Protein AF-R8BRF7-F1 (afdb_monomer_lite)

Structure (mmCIF, N/CA/C/O backbone):
data_AF-R8BRF7-F1
#
_entry.id   AF-R8BRF7-F1
#
loop_
_atom_site.group_PDB
_atom_site.id
_atom_site.type_symbol
_atom_site.label_atom_id
_atom_site.label_alt_id
_atom_site.label_comp_id
_atom_site.label_asym_id
_atom_site.label_entity_id
_atom_site.label_seq_id
_atom_site.pdbx_PDB_ins_code
_atom_site.Cartn_x
_atom_site.Cartn_y
_atom_site.Cartn_z
_atom_site.occupancy
_atom_site.B_iso_or_equiv
_atom_site.auth_seq_id
_atom_site.auth_comp_id
_atom_site.auth_asym_id
_atom_site.auth_atom_id
_atom_site.pdbx_PDB_model_num
ATOM 1 N N . MET A 1 1 ? -14.468 5.067 -1.864 1.00 87.38 1 MET A N 1
ATOM 2 C CA . MET A 1 1 ? -13.405 6.100 -1.894 1.00 87.38 1 MET A CA 1
ATOM 3 C C . MET A 1 1 ? -13.208 6.626 -0.488 1.00 87.38 1 MET A C 1
ATOM 5 O O . MET A 1 1 ? -14.211 6.897 0.155 1.00 87.38 1 MET A O 1
ATOM 9 N N . ASP A 1 2 ? -11.978 6.767 -0.007 1.00 92.00 2 ASP A N 1
ATOM 10 C CA . ASP A 1 2 ? -11.721 7.300 1.336 1.00 92.00 2 ASP A CA 1
ATOM 11 C C . ASP A 1 2 ? -11.740 8.835 1.354 1.00 92.00 2 ASP A C 1
ATOM 13 O O . ASP A 1 2 ? -11.226 9.485 0.445 1.00 92.00 2 ASP A O 1
ATOM 17 N N . VAL A 1 3 ? -12.350 9.410 2.392 1.00 94.88 3 VAL A N 1
ATOM 18 C CA . VAL A 1 3 ? -12.504 10.854 2.598 1.00 94.88 3 VAL A CA 1
ATOM 19 C C . VAL A 1 3 ? -12.164 11.193 4.045 1.00 94.88 3 VAL A C 1
ATOM 21 O O . VAL A 1 3 ? -12.683 10.585 4.982 1.00 94.88 3 VAL A O 1
ATOM 24 N N . VAL A 1 4 ? -11.315 12.200 4.229 1.00 95.25 4 VAL A N 1
ATOM 25 C CA . VAL A 1 4 ? -10.984 12.751 5.545 1.00 95.25 4 VAL A CA 1
ATOM 26 C C . VAL A 1 4 ? -11.787 14.026 5.784 1.00 95.25 4 VAL A C 1
ATOM 28 O O . VAL A 1 4 ? -11.848 14.900 4.921 1.00 95.25 4 VAL A O 1
ATOM 31 N N . ILE A 1 5 ? -12.374 14.137 6.973 1.00 95.56 5 ILE A N 1
ATOM 32 C CA . ILE A 1 5 ? -13.124 15.300 7.443 1.00 95.56 5 ILE A CA 1
ATOM 33 C C . ILE A 1 5 ? -12.311 16.023 8.511 1.00 95.56 5 ILE A C 1
ATOM 35 O O . ILE A 1 5 ? -11.876 15.416 9.492 1.00 95.56 5 ILE A O 1
ATOM 39 N N . PHE A 1 6 ? -12.178 17.335 8.333 1.00 94.12 6 PHE A N 1
ATOM 40 C CA . PHE A 1 6 ? -11.592 18.256 9.297 1.00 94.12 6 PHE A CA 1
ATOM 41 C C . PHE A 1 6 ? -12.693 19.155 9.856 1.00 94.12 6 PHE A C 1
ATOM 43 O O . PHE A 1 6 ? -13.519 19.671 9.102 1.00 94.12 6 PHE A O 1
ATOM 50 N N . PHE A 1 7 ? -12.701 19.334 11.173 1.00 93.31 7 PHE A N 1
ATOM 51 C CA . PHE A 1 7 ? -13.571 20.294 11.848 1.00 93.31 7 PHE A CA 1
ATOM 52 C C . PHE A 1 7 ? -12.807 21.579 12.155 1.00 93.31 7 PHE A C 1
ATOM 54 O O . PHE A 1 7 ? -11.578 21.607 12.133 1.00 93.31 7 PHE A O 1
ATOM 61 N N . GLU A 1 8 ? -13.545 22.640 12.473 1.00 92.94 8 GLU A N 1
ATOM 62 C CA . GLU A 1 8 ? -12.957 23.836 13.070 1.00 92.94 8 GLU A CA 1
ATOM 63 C C . GLU A 1 8 ? -12.277 23.521 14.411 1.00 92.94 8 GLU A C 1
ATOM 65 O O . GLU A 1 8 ? -12.626 22.563 15.113 1.00 92.94 8 GLU A O 1
ATOM 70 N N . ALA A 1 9 ? -11.308 24.358 14.782 1.00 88.88 9 ALA A N 1
ATOM 71 C CA . ALA A 1 9 ? -10.615 24.223 16.052 1.00 88.88 9 ALA A CA 1
ATOM 72 C C . ALA A 1 9 ? -11.608 24.349 17.219 1.00 88.88 9 ALA A C 1
ATOM 74 O O . ALA A 1 9 ? -12.349 25.325 17.330 1.00 88.88 9 ALA A O 1
ATOM 75 N N . SER A 1 10 ? -11.600 23.365 18.118 1.00 89.25 10 SER A N 1
ATOM 76 C CA . SER A 1 10 ? -12.498 23.323 19.272 1.00 89.25 10 SER A CA 1
ATOM 77 C C . SER A 1 10 ? -11.766 22.840 20.516 1.00 89.25 10 SER A C 1
ATOM 79 O O . SER A 1 10 ? -11.120 21.799 20.503 1.00 89.25 10 SER A O 1
ATOM 81 N N . GLY A 1 11 ? -11.917 23.562 21.627 1.00 87.94 11 GLY A N 1
ATOM 82 C CA . GLY A 1 11 ? -11.380 23.151 22.930 1.00 87.94 11 GLY A CA 1
ATOM 83 C C . GLY A 1 11 ? -12.212 22.079 23.644 1.00 87.94 11 GLY A C 1
ATOM 84 O O . GLY A 1 11 ? -11.902 21.728 24.775 1.00 87.94 11 GLY A O 1
ATOM 85 N N . LYS A 1 12 ? -13.298 21.591 23.026 1.00 91.25 12 LYS A N 1
ATOM 86 C CA . LYS A 1 12 ? -14.210 20.602 23.631 1.00 91.25 12 LYS A CA 1
ATOM 87 C C . LYS A 1 12 ? -13.818 19.148 23.355 1.00 91.25 12 LYS A C 1
ATOM 89 O O . LYS A 1 12 ? -14.511 18.245 23.820 1.00 91.25 12 LYS A O 1
ATOM 94 N N . TRP A 1 13 ? -12.751 18.909 22.591 1.00 92.44 13 TRP A N 1
ATOM 95 C CA . TRP A 1 13 ? -12.228 17.559 22.406 1.00 92.44 13 TRP A CA 1
ATOM 96 C C . TRP A 1 13 ? -11.737 16.990 23.748 1.00 92.44 13 TRP A C 1
ATOM 98 O O . TRP A 1 13 ? -11.082 17.708 24.504 1.00 92.44 13 TRP A O 1
ATOM 108 N N . PRO A 1 14 ? -12.043 15.721 24.075 1.00 94.25 14 PRO A N 1
ATOM 109 C CA . PRO A 1 14 ? -11.546 15.101 25.299 1.00 94.25 14 PRO A CA 1
ATOM 110 C C . PRO A 1 14 ? -10.013 15.009 25.324 1.00 94.25 14 PRO A C 1
ATOM 112 O O . PRO A 1 14 ? -9.410 14.649 24.321 1.00 94.25 14 PRO A O 1
ATOM 115 N N . ASP A 1 15 ? -9.380 15.196 26.486 1.00 91.94 15 ASP A N 1
ATOM 116 C CA . ASP A 1 15 ? -7.916 15.060 26.661 1.00 91.94 15 ASP A CA 1
ATOM 117 C C . ASP A 1 15 ? -7.450 13.590 26.824 1.00 91.94 15 ASP A C 1
ATOM 119 O O . ASP A 1 15 ? -6.485 13.269 27.517 1.00 91.94 15 ASP A O 1
ATOM 123 N N . ASN A 1 16 ? -8.179 12.647 26.221 1.00 94.25 16 ASN A N 1
ATOM 124 C CA . ASN A 1 16 ? -7.882 11.216 26.259 1.00 94.25 16 ASN A CA 1
ATOM 125 C C . ASN A 1 16 ? -8.141 10.607 24.879 1.00 94.25 16 ASN A C 1
ATOM 127 O O . ASN A 1 16 ? -9.257 10.694 24.370 1.00 94.25 16 ASN A O 1
ATOM 131 N N . LEU A 1 17 ? -7.132 9.933 24.315 1.00 94.31 17 LEU A N 1
ATOM 132 C CA . LEU A 1 17 ? -7.197 9.290 22.998 1.00 94.31 17 LEU A CA 1
ATOM 133 C C . LEU A 1 17 ? -8.431 8.394 22.840 1.00 94.31 17 LEU A C 1
ATOM 135 O O . LEU A 1 17 ? -9.179 8.543 21.881 1.00 94.31 17 LEU A O 1
ATOM 139 N N . ALA A 1 18 ? -8.709 7.525 23.808 1.00 95.25 18 ALA A N 1
ATOM 140 C CA . ALA A 1 18 ? -9.829 6.596 23.728 1.00 95.25 18 ALA A CA 1
ATOM 141 C C . ALA A 1 18 ? -11.196 7.306 23.796 1.00 95.25 18 ALA A C 1
ATOM 143 O O . ALA A 1 18 ? -12.189 6.835 23.232 1.00 95.25 18 ALA A O 1
ATOM 144 N N . ALA A 1 19 ? -11.264 8.449 24.484 1.00 95.94 19 ALA A N 1
ATOM 145 C CA . ALA A 1 19 ? -12.455 9.291 24.503 1.00 95.94 19 ALA A CA 1
ATOM 146 C C . ALA A 1 19 ? -12.614 10.056 23.181 1.00 95.94 19 ALA A C 1
ATOM 148 O O . ALA A 1 19 ? -13.725 10.104 22.660 1.00 95.94 19 ALA A O 1
ATOM 149 N N . ILE A 1 20 ? -11.519 10.558 22.592 1.00 95.50 20 ILE A N 1
ATOM 150 C CA . ILE A 1 20 ? -11.521 11.185 21.261 1.00 95.50 20 ILE A CA 1
ATOM 151 C C . ILE A 1 20 ? -12.112 10.225 20.224 1.00 95.50 20 ILE A C 1
ATOM 153 O O . ILE A 1 20 ? -13.014 10.626 19.490 1.00 95.50 20 ILE A O 1
ATOM 157 N N . GLN A 1 21 ? -11.685 8.957 20.192 1.00 95.56 21 GLN A N 1
ATOM 158 C CA . GLN A 1 21 ? -12.225 7.993 19.223 1.00 95.56 21 GLN A CA 1
ATOM 159 C C . GLN A 1 21 ? -13.731 7.776 19.395 1.00 95.56 21 GLN A C 1
ATOM 161 O O . GLN A 1 21 ? -14.478 7.780 18.419 1.00 95.56 21 GLN A O 1
ATOM 166 N N . ARG A 1 22 ? -14.218 7.661 20.636 1.00 95.75 22 ARG A N 1
ATOM 167 C CA . ARG A 1 22 ? -15.660 7.538 20.914 1.00 95.75 22 ARG A CA 1
ATOM 168 C C . ARG A 1 22 ? -16.430 8.804 20.531 1.00 95.75 22 ARG A C 1
ATOM 170 O O . ARG A 1 22 ? -17.538 8.705 20.006 1.00 95.75 22 ARG A O 1
ATOM 177 N N . THR A 1 23 ? -15.844 9.987 20.723 1.00 96.31 23 THR A N 1
ATOM 178 C CA . THR A 1 23 ? -16.415 11.251 20.238 1.00 96.31 23 THR A CA 1
ATOM 179 C C . THR A 1 23 ? -16.495 11.273 18.712 1.00 96.31 23 THR A C 1
ATOM 181 O O . THR A 1 23 ? -17.538 11.648 18.181 1.00 96.31 23 THR A O 1
ATOM 184 N N . LYS A 1 24 ? -15.463 10.808 17.993 1.00 95.94 24 LYS A N 1
ATOM 185 C CA . LYS A 1 24 ? -15.517 10.668 16.527 1.00 95.94 24 LYS A CA 1
ATOM 186 C C . LYS A 1 24 ? -16.656 9.746 16.093 1.00 95.94 24 LYS A C 1
ATOM 188 O O . LYS A 1 24 ? -17.426 10.128 15.220 1.00 95.94 24 LYS A O 1
ATOM 193 N N . VAL A 1 25 ? -16.820 8.588 16.738 1.00 96.50 25 VAL A N 1
ATOM 194 C CA . VAL A 1 25 ? -17.938 7.661 16.467 1.00 96.50 25 VAL A CA 1
ATOM 195 C C . VAL A 1 25 ? -19.291 8.353 16.667 1.00 96.50 25 VAL A C 1
ATOM 197 O O . VAL A 1 25 ? -20.160 8.259 15.804 1.00 96.50 25 VAL A O 1
ATOM 200 N N . ALA A 1 26 ? -19.468 9.092 17.766 1.00 96.75 26 ALA A N 1
ATOM 201 C CA . ALA A 1 26 ? -20.705 9.826 18.040 1.00 96.75 26 ALA A CA 1
ATOM 202 C C . ALA A 1 26 ? -20.998 10.911 16.986 1.00 96.75 26 ALA A C 1
ATOM 204 O O . ALA A 1 26 ? -22.148 11.090 16.580 1.00 96.75 26 ALA A O 1
ATOM 205 N N . ILE A 1 27 ? -19.964 11.607 16.506 1.00 96.81 27 ILE A N 1
ATOM 206 C CA . ILE A 1 27 ? -20.100 12.592 15.427 1.00 96.81 27 ILE A CA 1
ATOM 207 C C . ILE A 1 27 ? -20.474 11.897 14.112 1.00 96.81 27 ILE A C 1
ATOM 209 O O . ILE A 1 27 ? -21.404 12.343 13.445 1.00 96.81 27 ILE A O 1
ATOM 213 N N . LEU A 1 28 ? -19.819 10.785 13.761 1.00 97.62 28 LEU A N 1
ATOM 214 C CA . LEU A 1 28 ? -20.146 9.996 12.567 1.00 97.62 28 LEU A CA 1
ATOM 215 C C . LEU A 1 28 ? -21.593 9.473 12.599 1.00 97.62 28 LEU A C 1
ATOM 217 O O . LEU A 1 28 ? -22.293 9.593 11.598 1.00 97.62 28 LEU A O 1
ATOM 221 N N . LEU A 1 29 ? -22.077 8.987 13.751 1.00 96.88 29 LEU A N 1
ATOM 222 C CA . LEU A 1 29 ? -23.485 8.612 13.973 1.00 96.88 29 LEU A CA 1
ATOM 223 C C . LEU A 1 29 ? -24.447 9.769 13.688 1.00 96.88 29 LEU A C 1
ATOM 225 O O . LEU A 1 29 ? -25.495 9.591 13.057 1.00 96.88 29 LEU A O 1
ATOM 229 N N . LYS A 1 30 ? -24.098 10.974 14.147 1.00 97.69 30 LYS A N 1
ATOM 230 C CA . LYS A 1 30 ? -24.950 12.142 13.931 1.00 97.69 30 LYS A CA 1
ATOM 231 C C . LYS A 1 30 ? -24.914 12.619 12.479 1.00 97.69 30 LYS A C 1
ATOM 233 O O . LYS A 1 30 ? -25.957 13.000 11.960 1.00 97.69 30 LYS A O 1
ATOM 238 N N . ILE A 1 31 ? -23.756 12.560 11.819 1.00 97.06 31 ILE A N 1
ATOM 239 C CA . ILE A 1 31 ? -23.632 12.852 10.384 1.00 97.06 31 ILE A CA 1
ATOM 240 C C . ILE A 1 31 ? -24.473 11.866 9.574 1.00 97.06 31 ILE A C 1
ATOM 242 O O . ILE A 1 31 ? -25.244 12.307 8.729 1.00 97.06 31 ILE A O 1
ATOM 246 N N . GLY A 1 32 ? -24.365 10.564 9.859 1.00 95.88 32 GLY A N 1
ATOM 247 C CA . GLY A 1 32 ? -25.134 9.523 9.176 1.00 95.88 32 GLY A CA 1
ATOM 248 C C . GLY A 1 32 ? -26.641 9.757 9.271 1.00 95.88 32 GLY A C 1
ATOM 249 O O . GLY A 1 32 ? -27.301 9.905 8.247 1.00 95.88 32 GLY A O 1
ATOM 250 N N . SER A 1 33 ? -27.162 9.926 10.494 1.00 96.12 33 SER A N 1
ATOM 251 C CA . SER A 1 33 ? -28.604 10.160 10.700 1.00 96.12 33 SER A CA 1
ATOM 252 C C . SER A 1 33 ? -29.111 11.430 10.008 1.00 96.12 33 SER A C 1
ATOM 254 O O . SER A 1 33 ? -30.126 11.391 9.322 1.00 96.12 33 SER A O 1
ATOM 256 N N . LEU A 1 34 ? -28.382 12.548 10.105 1.00 97.12 34 LEU A N 1
ATOM 257 C CA . LEU A 1 34 ? -28.772 13.790 9.424 1.00 97.12 34 LEU A CA 1
ATOM 258 C C . LEU A 1 34 ? -28.698 13.682 7.892 1.00 97.12 34 LEU A C 1
ATOM 260 O O . LEU A 1 34 ? -29.467 14.339 7.188 1.00 97.12 34 LEU A O 1
ATOM 264 N N . LEU A 1 35 ? -27.768 12.893 7.354 1.00 95.00 35 LEU A N 1
ATOM 265 C CA . LEU A 1 35 ? -27.627 12.720 5.911 1.00 95.00 35 LEU A CA 1
ATOM 266 C C . LEU A 1 35 ? -28.790 11.904 5.332 1.00 95.00 35 LEU A C 1
ATOM 268 O O . LEU A 1 35 ? -29.342 12.293 4.304 1.00 95.00 35 LEU A O 1
ATOM 272 N N . GLU A 1 36 ? -29.197 10.841 6.026 1.00 93.62 36 GLU A N 1
ATOM 273 C CA . GLU A 1 36 ? -30.368 10.031 5.664 1.0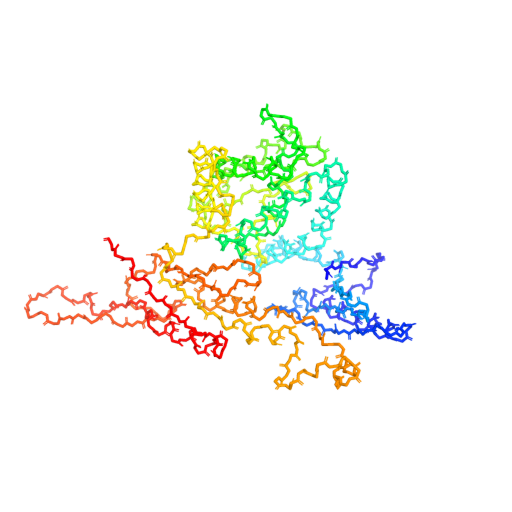0 93.62 36 GLU A CA 1
ATOM 274 C C . GLU A 1 36 ? -31.676 10.824 5.790 1.00 93.62 36 GLU A C 1
ATOM 276 O O . GLU A 1 36 ? -32.536 10.741 4.914 1.00 93.62 36 GLU A O 1
ATOM 281 N N . GLU A 1 37 ? -31.814 11.647 6.838 1.00 95.62 37 GLU A N 1
ATOM 282 C CA . GLU A 1 37 ? -32.977 12.528 7.025 1.00 95.62 37 GLU A CA 1
ATOM 283 C C . GLU A 1 37 ? -33.079 13.606 5.934 1.00 95.62 37 GLU A C 1
ATOM 285 O O . GLU A 1 37 ? -34.174 13.950 5.488 1.00 95.62 37 GLU A O 1
ATOM 290 N N . SER A 1 38 ? -31.944 14.170 5.513 1.00 95.00 38 SER A N 1
ATOM 291 C CA . SER A 1 38 ? -31.922 15.316 4.594 1.00 95.00 38 SER A CA 1
ATOM 292 C C . SER A 1 38 ? -31.990 14.935 3.119 1.00 95.00 38 SER A C 1
ATOM 294 O O . SER A 1 38 ? -32.506 15.722 2.317 1.00 95.00 38 SER A O 1
ATOM 296 N N . LYS A 1 39 ? -31.467 13.765 2.733 1.00 89.75 39 LYS A N 1
ATOM 297 C CA . LYS A 1 39 ? -31.367 13.363 1.329 1.00 89.75 39 LYS A CA 1
ATOM 298 C C . LYS A 1 39 ? -31.924 11.955 1.097 1.00 89.75 39 LYS A C 1
ATOM 300 O O . LYS A 1 39 ? -31.260 10.977 1.436 1.00 89.75 39 LYS A O 1
ATOM 305 N N . PRO A 1 40 ? -33.082 11.826 0.420 1.00 87.69 40 PRO A N 1
ATOM 306 C CA . PRO A 1 40 ? -33.569 10.519 -0.001 1.00 87.69 40 PRO A CA 1
ATOM 307 C C . PRO A 1 40 ? -32.611 9.899 -1.032 1.00 87.69 40 PRO A C 1
ATOM 309 O O . PRO A 1 40 ? -32.052 10.608 -1.874 1.00 87.69 40 PRO A O 1
ATOM 312 N N . GLY A 1 41 ? -32.431 8.577 -0.969 1.00 85.56 41 GLY A N 1
ATOM 313 C CA . GLY A 1 41 ? -31.518 7.834 -1.853 1.00 85.56 41 GLY A CA 1
ATOM 314 C C . GLY A 1 41 ? -30.044 7.858 -1.428 1.00 85.56 41 GLY A C 1
ATOM 315 O O . GLY A 1 41 ? -29.144 7.615 -2.238 1.00 85.56 41 GLY A O 1
ATOM 316 N N . VAL A 1 42 ? -29.786 8.211 -0.166 1.00 89.81 42 VAL A N 1
ATOM 317 C CA . VAL A 1 42 ? -28.498 8.006 0.498 1.00 89.81 42 VAL A CA 1
ATOM 318 C C . VAL A 1 42 ? -28.716 7.072 1.674 1.00 89.81 42 VAL A C 1
ATOM 320 O O . VAL A 1 42 ? -29.597 7.309 2.496 1.00 89.81 42 VAL A O 1
ATOM 323 N N . THR A 1 43 ? -27.895 6.034 1.761 1.00 90.38 43 THR A N 1
ATOM 324 C CA . THR A 1 43 ? -27.835 5.159 2.929 1.00 90.38 43 THR A CA 1
ATOM 325 C C . THR A 1 43 ? -26.477 5.282 3.589 1.00 90.38 43 THR A C 1
ATOM 327 O O . THR A 1 43 ? -25.453 5.495 2.926 1.00 90.38 43 THR A O 1
ATOM 330 N N . THR A 1 44 ? -26.457 5.172 4.911 1.00 92.44 44 THR A N 1
ATOM 331 C CA . THR A 1 44 ? -25.227 5.261 5.681 1.00 92.44 44 THR A CA 1
ATOM 332 C C . THR A 1 44 ? -25.055 4.057 6.590 1.00 92.44 44 THR A C 1
ATOM 334 O O . THR A 1 44 ? -26.000 3.525 7.168 1.00 92.44 44 THR A O 1
ATOM 337 N N . HIS A 1 45 ? -23.814 3.601 6.714 1.00 90.75 45 HIS A N 1
ATOM 338 C CA . HIS A 1 45 ? -23.459 2.485 7.576 1.00 90.75 45 HIS A CA 1
ATOM 339 C C . HIS A 1 45 ? -22.200 2.826 8.352 1.00 90.75 45 HIS A C 1
ATOM 341 O O . HIS A 1 45 ? -21.213 3.297 7.790 1.00 90.75 45 HIS A O 1
ATOM 347 N N . ILE A 1 46 ? -22.215 2.560 9.653 1.00 92.38 46 ILE A N 1
ATOM 348 C CA . ILE A 1 46 ? -21.002 2.648 10.457 1.00 92.38 46 ILE A CA 1
ATOM 349 C C . ILE A 1 46 ? -20.293 1.312 10.391 1.00 92.38 46 ILE A C 1
ATOM 351 O O . ILE A 1 46 ? -20.832 0.293 10.824 1.00 92.38 46 ILE A O 1
ATOM 355 N N . GLY A 1 47 ? -19.082 1.337 9.849 1.00 89.31 47 GLY A N 1
ATOM 356 C CA . GLY A 1 47 ? -18.180 0.200 9.877 1.00 89.31 47 GLY A CA 1
ATOM 357 C C . GLY A 1 47 ? -17.177 0.335 11.013 1.00 89.31 47 GLY A C 1
ATOM 358 O O . GLY A 1 47 ? -16.763 1.440 11.373 1.00 89.31 47 GLY A O 1
ATOM 359 N N . LEU A 1 48 ? -16.798 -0.805 11.580 1.00 90.56 48 LEU A N 1
ATOM 360 C CA . LEU A 1 48 ? -15.720 -0.896 12.555 1.00 90.56 48 LEU A CA 1
ATOM 361 C C . LEU A 1 48 ? -14.394 -1.073 11.818 1.00 90.56 48 LEU A C 1
ATOM 363 O O . LEU A 1 48 ? -14.309 -1.818 10.840 1.00 90.56 48 LEU A O 1
ATOM 367 N N . GLU A 1 49 ? -13.366 -0.381 12.290 1.00 89.12 49 GLU A N 1
ATOM 368 C CA . GLU A 1 49 ? -11.992 -0.653 11.878 1.00 89.12 49 GLU A CA 1
ATOM 369 C C . GLU A 1 49 ? -11.465 -1.892 12.614 1.00 89.12 49 GLU A C 1
ATOM 371 O O . GLU A 1 49 ? -11.932 -2.224 13.706 1.00 89.12 49 GLU A O 1
ATOM 376 N N . ASP A 1 50 ? -10.429 -2.533 12.069 1.00 82.88 50 ASP A N 1
ATOM 377 C CA . ASP A 1 50 ? -9.705 -3.624 12.743 1.00 82.88 50 ASP A CA 1
ATOM 378 C C . ASP A 1 50 ? -8.755 -3.088 13.830 1.00 82.88 50 ASP A C 1
ATOM 380 O O . ASP A 1 50 ? -7.554 -3.379 13.851 1.00 82.88 50 ASP A O 1
ATOM 384 N N . ALA A 1 51 ? -9.303 -2.254 14.713 1.00 85.81 51 ALA A N 1
ATOM 385 C CA . ALA A 1 51 ? -8.593 -1.624 15.808 1.00 85.81 51 ALA A CA 1
ATOM 386 C C . ALA A 1 51 ? -8.216 -2.668 16.863 1.00 85.81 51 ALA A C 1
ATOM 388 O O . ALA A 1 51 ? -9.070 -3.358 17.424 1.00 85.81 51 ALA A O 1
ATOM 389 N N . LYS A 1 52 ? -6.922 -2.762 17.179 1.00 85.56 52 LYS A N 1
ATOM 390 C CA . LYS A 1 52 ? -6.430 -3.661 18.239 1.00 85.56 52 LYS A CA 1
ATOM 391 C C . LYS A 1 52 ? -6.550 -3.034 19.625 1.00 85.56 52 LYS A C 1
ATOM 393 O O . LYS A 1 52 ? -6.530 -3.745 20.628 1.00 85.56 52 LYS A O 1
ATOM 398 N N . ARG A 1 53 ? -6.627 -1.702 19.685 1.00 87.44 53 ARG A N 1
ATOM 399 C CA . ARG A 1 53 ? -6.697 -0.914 20.921 1.00 87.44 53 ARG A CA 1
ATOM 400 C C . ARG A 1 53 ? -7.746 0.179 20.798 1.00 87.44 53 ARG A C 1
ATOM 402 O O . ARG A 1 53 ? -8.069 0.631 19.707 1.00 87.44 53 ARG A O 1
ATOM 409 N N . ASP A 1 54 ? -8.210 0.665 21.940 1.00 90.25 54 ASP A N 1
ATOM 410 C CA . ASP A 1 54 ? -9.231 1.711 22.026 1.00 90.25 54 ASP A CA 1
ATOM 411 C C . ASP A 1 54 ? -8.730 3.125 21.679 1.00 90.25 54 ASP A C 1
ATOM 413 O O . ASP A 1 54 ? -9.532 4.043 21.518 1.00 90.25 54 ASP A O 1
ATOM 417 N N . ILE A 1 55 ? -7.412 3.295 21.560 1.00 89.94 55 ILE A N 1
ATOM 418 C CA . ILE A 1 55 ? -6.739 4.533 21.143 1.00 89.94 55 ILE A CA 1
ATOM 419 C C . ILE A 1 55 ? -6.568 4.653 19.621 1.00 89.94 55 ILE A C 1
ATOM 421 O O . ILE A 1 55 ? -6.221 5.732 19.144 1.00 89.94 55 ILE A O 1
ATOM 425 N N . GLU A 1 56 ? -6.779 3.562 18.877 1.00 90.19 56 GLU A N 1
ATOM 426 C CA . GLU A 1 56 ? -6.747 3.526 17.409 1.00 90.19 56 GLU A CA 1
ATOM 427 C C . GLU A 1 56 ? -8.069 4.041 16.826 1.00 90.19 56 GLU A C 1
ATOM 429 O O . GLU A 1 56 ? -9.086 4.070 17.516 1.00 90.19 56 GLU A O 1
ATOM 434 N N . ASN A 1 57 ? -8.085 4.430 15.546 1.00 90.19 57 ASN A N 1
ATOM 435 C CA . ASN A 1 57 ? -9.338 4.798 14.886 1.00 90.19 57 ASN A CA 1
ATOM 436 C C . ASN A 1 57 ? -10.323 3.622 14.954 1.00 90.19 57 ASN A C 1
ATOM 438 O O . ASN A 1 57 ? -10.020 2.553 14.440 1.00 90.19 57 ASN A O 1
ATOM 442 N N . LEU A 1 58 ? -11.480 3.819 15.592 1.00 92.88 58 LEU A N 1
ATOM 443 C CA . LEU A 1 58 ? -12.412 2.724 15.895 1.00 92.88 58 LEU A CA 1
ATOM 444 C C . LEU A 1 58 ? -13.425 2.453 14.788 1.00 92.88 58 LEU A C 1
ATOM 446 O O . LEU A 1 58 ? -13.909 1.332 14.654 1.00 92.88 58 LEU A O 1
ATOM 450 N N . ALA A 1 59 ? -13.796 3.487 14.038 1.00 94.12 59 ALA A N 1
ATOM 451 C CA . ALA A 1 59 ? -14.877 3.393 13.076 1.00 94.12 59 ALA A CA 1
ATOM 452 C C . ALA A 1 59 ? -14.699 4.360 11.909 1.00 94.12 59 ALA A C 1
ATOM 454 O O . ALA A 1 59 ? -13.931 5.327 11.961 1.00 94.12 59 ALA A O 1
ATOM 455 N N . PHE A 1 60 ? -15.488 4.106 10.878 1.00 94.75 60 PHE A N 1
ATOM 456 C CA . PHE A 1 60 ? -15.700 4.978 9.735 1.00 94.75 60 PHE A CA 1
ATOM 457 C C . PHE A 1 60 ? -17.191 5.004 9.386 1.00 94.75 60 PHE A C 1
ATOM 459 O O . PHE A 1 60 ? -17.961 4.141 9.814 1.00 94.75 60 PHE A O 1
ATOM 466 N N . LEU A 1 61 ? -17.597 5.995 8.596 1.00 95.50 61 LEU A N 1
ATOM 467 C CA . LEU A 1 61 ? -18.950 6.082 8.049 1.00 95.50 61 LEU A CA 1
ATOM 468 C C . LEU A 1 61 ? -18.900 5.826 6.546 1.00 95.50 61 LEU A C 1
ATOM 470 O O . LEU A 1 61 ? -18.340 6.631 5.805 1.00 95.50 61 LEU A O 1
ATOM 474 N N . ASP A 1 62 ? -19.495 4.728 6.100 1.00 93.56 62 ASP A N 1
ATOM 475 C CA . ASP A 1 62 ? -19.739 4.483 4.685 1.00 93.56 62 ASP A CA 1
ATOM 476 C C . ASP A 1 62 ? -21.035 5.190 4.275 1.00 93.56 62 ASP A C 1
ATOM 478 O O . ASP A 1 62 ? -22.086 4.994 4.880 1.00 93.56 62 ASP A O 1
ATOM 482 N N . VAL A 1 63 ? -20.946 6.027 3.247 1.00 92.00 63 VAL A N 1
ATOM 483 C CA . VAL A 1 63 ? -22.054 6.756 2.628 1.00 92.00 63 VAL A CA 1
ATOM 484 C C . VAL A 1 63 ? -22.230 6.213 1.221 1.00 92.00 63 VAL A C 1
ATOM 486 O O . VAL A 1 63 ? -21.328 6.353 0.389 1.00 92.00 63 VAL A O 1
ATOM 489 N N . ILE A 1 64 ? -23.382 5.608 0.954 1.00 89.50 64 ILE A N 1
ATOM 490 C CA . ILE A 1 64 ? -23.694 4.945 -0.309 1.00 89.50 64 ILE A CA 1
ATOM 491 C C . ILE A 1 64 ? -24.810 5.725 -1.000 1.00 89.50 64 ILE A C 1
ATOM 493 O O . ILE A 1 64 ? -25.870 5.974 -0.431 1.00 89.50 64 ILE A O 1
ATOM 497 N N . TYR A 1 65 ? -24.548 6.129 -2.238 1.00 86.06 65 TYR A N 1
ATOM 498 C CA . TYR A 1 65 ? -25.534 6.747 -3.112 1.00 86.06 65 TYR A CA 1
ATOM 499 C C . TYR A 1 65 ? -26.194 5.691 -3.998 1.00 86.06 65 TYR A C 1
ATOM 501 O O . TYR A 1 65 ? -25.510 4.810 -4.524 1.00 86.06 65 TYR A O 1
ATOM 509 N N . ASP A 1 66 ? -27.480 5.874 -4.302 1.00 80.69 66 ASP A N 1
ATOM 510 C CA . ASP A 1 66 ? -28.205 5.057 -5.294 1.00 80.69 66 ASP A CA 1
ATOM 511 C C . ASP A 1 66 ? -27.526 5.047 -6.676 1.00 80.69 66 ASP A C 1
ATOM 513 O O . ASP A 1 66 ? -27.653 4.102 -7.453 1.00 80.69 66 ASP A O 1
ATOM 517 N N . SER A 1 67 ? -26.744 6.087 -6.983 1.00 72.25 67 SER A N 1
ATOM 518 C CA . SER A 1 67 ? -25.934 6.192 -8.200 1.00 72.25 67 SER A CA 1
ATOM 519 C C . SER A 1 67 ? -24.690 5.287 -8.215 1.00 72.25 67 SER A C 1
ATOM 521 O O . SER A 1 67 ? -23.845 5.449 -9.096 1.00 72.25 67 SER A O 1
ATOM 523 N N . SER A 1 68 ? -24.566 4.335 -7.279 1.00 71.81 68 SER A N 1
ATOM 524 C CA . SER A 1 68 ? -23.447 3.392 -7.074 1.00 71.81 68 SER A CA 1
ATOM 525 C C . SER A 1 68 ? -22.128 3.998 -6.577 1.00 71.81 68 SER A C 1
ATOM 527 O O . SER A 1 68 ? -21.133 3.289 -6.429 1.00 71.81 68 SER A O 1
ATOM 529 N N . ALA A 1 69 ? -22.099 5.300 -6.284 1.00 83.81 69 ALA A N 1
ATOM 530 C CA . ALA A 1 69 ? -20.943 5.935 -5.663 1.00 83.81 69 ALA A CA 1
ATOM 531 C C . ALA A 1 69 ? -20.947 5.690 -4.152 1.00 83.81 69 ALA A C 1
ATOM 533 O O . ALA A 1 69 ? -21.978 5.838 -3.498 1.00 83.81 69 ALA A O 1
ATOM 534 N N . ALA A 1 70 ? -19.781 5.370 -3.593 1.00 87.88 70 ALA A N 1
ATOM 535 C CA . ALA A 1 70 ? -19.652 5.115 -2.170 1.00 87.88 70 ALA A CA 1
ATOM 536 C C . ALA A 1 70 ? -18.378 5.733 -1.582 1.00 87.88 70 ALA A C 1
ATOM 538 O O . ALA A 1 70 ? -17.273 5.622 -2.139 1.00 87.88 70 ALA A O 1
ATOM 539 N N . PHE A 1 71 ? -18.544 6.378 -0.433 1.00 92.19 71 PHE A N 1
ATOM 540 C CA . PHE A 1 71 ? -17.509 7.143 0.252 1.00 92.19 71 PHE A CA 1
ATOM 541 C C . PHE A 1 71 ? -17.351 6.651 1.681 1.00 92.19 71 PHE A C 1
ATOM 543 O O . PHE A 1 71 ? -18.342 6.441 2.364 1.00 92.19 71 PHE A O 1
ATOM 550 N N . ARG A 1 72 ? -16.109 6.513 2.133 1.00 93.38 72 ARG A N 1
ATOM 551 C CA . ARG A 1 72 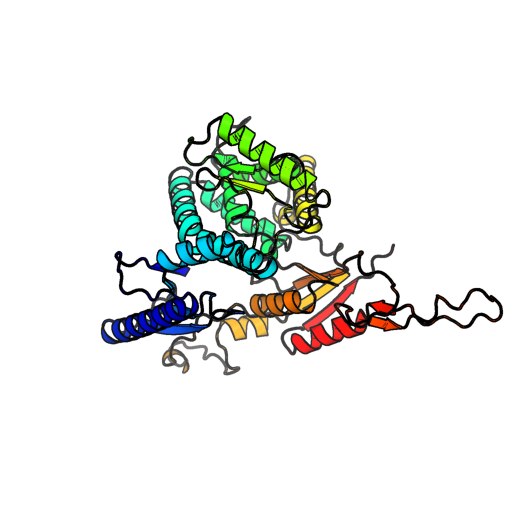? -15.752 6.136 3.494 1.00 93.38 72 ARG A CA 1
ATOM 552 C C . ARG A 1 72 ? -15.184 7.349 4.205 1.00 93.38 72 ARG A C 1
ATOM 554 O O . ARG A 1 72 ? -14.100 7.817 3.868 1.00 93.38 72 ARG A O 1
ATOM 561 N N . LEU A 1 73 ? -15.930 7.872 5.162 1.00 95.50 73 LEU A N 1
ATOM 562 C CA . LEU A 1 73 ? -15.621 9.101 5.875 1.00 95.50 73 LEU A CA 1
ATOM 563 C C . LEU A 1 73 ? -14.890 8.771 7.178 1.00 95.50 73 LEU 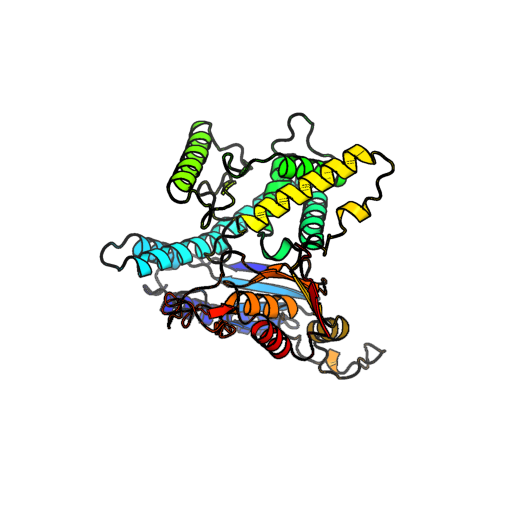A C 1
ATOM 565 O O . LEU A 1 73 ? -15.342 7.933 7.964 1.00 95.50 73 LEU A O 1
ATOM 569 N N . ARG A 1 74 ? -13.784 9.473 7.426 1.00 95.38 74 ARG A N 1
ATOM 570 C CA . ARG A 1 74 ? -13.028 9.439 8.686 1.00 95.38 74 ARG A CA 1
ATOM 571 C C . ARG A 1 74 ? -12.816 10.845 9.214 1.00 95.38 74 ARG A C 1
ATOM 573 O O . ARG A 1 74 ? -12.664 11.783 8.438 1.00 95.38 74 ARG A O 1
ATOM 580 N N . ILE A 1 75 ? -12.783 10.987 10.534 1.00 95.44 75 ILE A N 1
ATOM 581 C CA . ILE A 1 75 ? -12.621 12.284 11.194 1.00 95.44 75 ILE A CA 1
ATOM 582 C C . ILE A 1 75 ? -11.185 12.439 11.685 1.00 95.44 75 ILE A C 1
ATOM 584 O O . ILE A 1 75 ? -10.689 11.610 12.452 1.00 95.44 75 ILE A O 1
ATOM 588 N N . HIS A 1 76 ? -10.554 13.540 11.293 1.00 93.56 76 HIS A N 1
ATOM 589 C CA . HIS A 1 76 ? -9.294 13.998 11.863 1.00 93.56 76 HIS A CA 1
ATOM 590 C C . HIS A 1 76 ? -9.522 14.797 13.157 1.00 93.56 76 HIS A C 1
ATOM 592 O O . HIS A 1 76 ? -10.527 15.496 13.299 1.00 93.56 76 HIS A O 1
ATOM 598 N N . SER A 1 77 ? -8.577 14.716 14.098 1.00 91.31 77 SER A N 1
ATOM 599 C CA . SER A 1 77 ? -8.535 15.566 15.290 1.00 91.31 77 SER A CA 1
ATOM 600 C C . SER A 1 77 ? -7.096 15.994 15.575 1.00 91.31 77 SER A C 1
ATOM 602 O O . SER A 1 77 ? -6.251 15.146 15.843 1.00 91.31 77 SER A O 1
ATOM 604 N N . ASP A 1 78 ? -6.828 17.302 15.602 1.00 87.75 78 ASP A N 1
ATOM 605 C CA . ASP A 1 78 ? -5.482 17.835 15.878 1.00 87.75 78 ASP A CA 1
ATOM 606 C C . ASP A 1 78 ? -4.965 17.415 17.272 1.00 87.75 78 ASP A C 1
ATOM 608 O O . ASP A 1 78 ? -3.772 17.182 17.486 1.00 87.75 78 ASP A O 1
ATOM 612 N N . LEU A 1 79 ? -5.877 17.271 18.244 1.00 92.00 79 LEU A N 1
ATOM 613 C CA . LEU A 1 79 ? -5.536 16.855 19.605 1.00 92.00 79 LEU A CA 1
ATOM 614 C C . LEU A 1 79 ? -5.021 15.407 19.649 1.00 92.00 79 LEU A C 1
ATOM 616 O O . LEU A 1 79 ? -4.156 15.084 20.456 1.00 92.00 79 LEU A O 1
ATOM 620 N N . GLU A 1 80 ? -5.499 14.535 18.761 1.00 91.88 80 GLU A N 1
ATOM 621 C CA . GLU A 1 80 ? -5.036 13.146 18.678 1.00 91.88 80 GLU A CA 1
ATOM 622 C C . GLU A 1 80 ? -3.545 13.070 18.326 1.00 91.88 80 GLU A C 1
ATOM 624 O O . GLU A 1 80 ? -2.788 12.360 18.993 1.00 91.88 80 GLU A O 1
ATOM 629 N N . GLU A 1 81 ? -3.108 13.844 17.328 1.00 91.81 81 GLU A N 1
ATOM 630 C CA . GLU A 1 81 ? -1.706 13.890 16.911 1.00 91.81 81 GLU A CA 1
ATOM 631 C C . GLU A 1 81 ? -0.812 14.393 18.051 1.00 91.81 81 GLU A C 1
ATOM 633 O O . GLU A 1 81 ? 0.165 13.736 18.420 1.00 91.81 81 GLU A O 1
ATOM 638 N N . THR A 1 82 ? -1.183 15.512 18.679 1.00 93.38 82 THR A N 1
ATOM 639 C CA . THR A 1 82 ? -0.405 16.096 19.787 1.00 93.38 82 THR A CA 1
ATOM 640 C C . THR A 1 82 ? -0.294 15.159 20.997 1.00 93.38 82 THR A C 1
ATOM 642 O O . THR A 1 82 ? 0.776 15.051 21.608 1.00 93.38 82 THR A O 1
ATOM 645 N N . LEU A 1 83 ? -1.359 14.421 21.326 1.00 94.56 83 LEU A N 1
ATOM 646 C CA . LEU A 1 83 ? -1.352 13.429 22.402 1.00 94.56 83 LEU A CA 1
ATOM 647 C C . LEU A 1 83 ? -0.455 12.226 22.086 1.00 94.56 83 LEU A C 1
ATOM 649 O O . LEU A 1 83 ? 0.279 11.761 22.967 1.00 94.56 83 LEU A O 1
ATOM 653 N N . LEU A 1 84 ? -0.471 11.739 20.844 1.00 94.38 84 LEU A N 1
ATOM 654 C CA . LEU A 1 84 ? 0.413 10.662 20.389 1.00 94.38 84 LEU A CA 1
ATOM 655 C C . LEU A 1 84 ? 1.886 11.105 20.362 1.00 94.38 84 LEU A C 1
ATOM 657 O O . LEU A 1 84 ? 2.774 10.343 20.766 1.00 94.38 84 LEU A O 1
ATOM 661 N N . GLU A 1 85 ? 2.165 12.353 19.980 1.00 94.56 85 GLU A N 1
ATOM 662 C CA . GLU A 1 85 ? 3.508 12.931 20.072 1.00 94.56 85 GLU A CA 1
ATOM 663 C C . GLU A 1 85 ? 4.004 13.023 21.515 1.00 94.56 85 GLU A C 1
ATOM 665 O O . GLU A 1 85 ? 5.145 12.640 21.802 1.00 94.56 85 GLU A O 1
ATOM 670 N N . ARG A 1 86 ? 3.151 13.491 22.437 1.00 94.69 86 ARG A N 1
ATOM 671 C CA . ARG A 1 86 ? 3.466 13.542 23.871 1.00 94.69 86 ARG A CA 1
ATOM 672 C C . ARG A 1 86 ? 3.789 12.147 24.399 1.00 94.69 86 ARG A C 1
ATOM 674 O O . ARG A 1 86 ? 4.832 11.969 25.022 1.00 94.69 86 ARG A O 1
ATOM 681 N N . ARG A 1 87 ? 2.955 11.150 24.078 1.00 94.06 87 ARG A N 1
ATOM 682 C CA . ARG A 1 87 ? 3.155 9.743 24.473 1.00 94.06 87 ARG A CA 1
ATOM 683 C C . ARG A 1 87 ? 4.475 9.173 23.952 1.00 94.06 87 ARG A C 1
ATOM 685 O O . ARG A 1 87 ? 5.151 8.441 24.663 1.00 94.06 87 ARG A O 1
ATOM 692 N N . THR A 1 88 ? 4.870 9.532 22.734 1.00 93.94 88 THR A N 1
ATOM 693 C CA . THR A 1 88 ? 6.133 9.066 22.140 1.00 93.94 88 THR A CA 1
ATOM 694 C C . THR A 1 88 ? 7.358 9.679 22.836 1.00 93.94 88 THR A C 1
ATOM 696 O O . THR A 1 88 ? 8.388 9.019 22.986 1.00 93.94 88 THR A O 1
ATOM 699 N N . LYS A 1 89 ? 7.256 10.939 23.282 1.00 94.44 89 LYS A N 1
ATOM 700 C CA . LYS A 1 89 ? 8.352 11.693 23.919 1.00 94.44 89 LYS A CA 1
ATOM 701 C C . LYS A 1 89 ? 8.458 11.462 25.433 1.00 94.44 89 LYS A C 1
ATOM 703 O O . LYS A 1 89 ? 9.523 11.705 26.004 1.00 94.44 89 LYS A O 1
ATOM 708 N N . ASP A 1 90 ? 7.392 10.995 26.079 1.00 94.19 90 ASP A N 1
ATOM 709 C CA . ASP A 1 90 ? 7.330 10.807 27.528 1.00 94.19 90 ASP A CA 1
ATOM 710 C C . ASP A 1 90 ? 8.250 9.675 28.006 1.00 94.19 90 ASP A C 1
ATOM 712 O O . ASP A 1 90 ? 7.979 8.494 27.810 1.00 94.19 90 ASP A O 1
ATOM 716 N N . LYS A 1 91 ? 9.357 10.039 28.661 1.00 93.25 91 LYS A N 1
ATOM 717 C CA . LYS A 1 91 ? 10.366 9.092 29.161 1.00 93.25 91 LYS A CA 1
ATOM 718 C C . LYS A 1 91 ? 9.928 8.305 30.397 1.00 93.25 91 LYS A C 1
ATOM 720 O O . LYS A 1 91 ? 10.650 7.386 30.773 1.00 93.25 91 LYS A O 1
ATOM 725 N N . THR A 1 92 ? 8.808 8.663 31.023 1.00 95.19 92 THR A N 1
ATOM 726 C CA . THR A 1 92 ? 8.254 7.910 32.158 1.00 95.19 92 THR A CA 1
ATOM 727 C C . THR A 1 92 ? 7.550 6.633 31.703 1.00 95.19 92 THR A C 1
ATOM 729 O O . THR A 1 92 ? 7.461 5.674 32.467 1.00 95.19 92 THR A O 1
ATOM 732 N N . LEU A 1 93 ? 7.103 6.597 30.444 1.00 93.81 93 LEU A N 1
ATOM 733 C CA . LEU A 1 93 ? 6.468 5.434 29.842 1.00 93.81 93 LEU A CA 1
ATOM 734 C C . LEU A 1 93 ? 7.498 4.383 29.433 1.00 93.81 93 LEU A C 1
ATOM 736 O O . LEU A 1 93 ? 8.610 4.683 28.987 1.00 93.81 93 LEU A O 1
ATOM 740 N N . GLU A 1 94 ? 7.083 3.123 29.515 1.00 95.00 94 GLU A N 1
ATOM 741 C CA . GLU A 1 94 ? 7.896 2.008 29.058 1.00 95.00 94 GLU A CA 1
ATOM 742 C C . GLU A 1 94 ? 8.217 2.100 27.559 1.00 95.00 94 GLU A C 1
ATOM 744 O O . GLU A 1 94 ? 7.442 2.605 26.743 1.00 95.00 94 GLU A O 1
ATOM 749 N N . GLN A 1 95 ? 9.366 1.541 27.166 1.00 92.81 95 GLN A N 1
ATOM 750 C CA . GLN A 1 95 ? 9.839 1.580 25.780 1.00 92.81 95 GLN A CA 1
ATOM 751 C C . GLN A 1 95 ? 8.817 1.015 24.784 1.00 92.81 95 GLN A C 1
ATOM 753 O O . GLN A 1 95 ? 8.673 1.556 23.687 1.00 92.81 95 GLN A O 1
ATOM 758 N N . HIS A 1 96 ? 8.114 -0.057 25.153 1.00 91.00 96 HIS A N 1
ATOM 759 C CA . HIS A 1 96 ? 7.137 -0.702 24.279 1.00 91.00 96 HIS A CA 1
ATOM 760 C C . HIS A 1 96 ? 5.929 0.215 24.007 1.00 91.00 96 HIS A C 1
ATOM 762 O O . HIS A 1 96 ? 5.556 0.386 22.849 1.00 91.00 96 HIS A O 1
ATOM 768 N N . VAL A 1 97 ? 5.428 0.917 25.032 1.00 92.00 97 VAL A N 1
ATOM 769 C CA . VAL A 1 97 ? 4.351 1.919 24.920 1.00 92.00 97 VAL A CA 1
ATOM 770 C C . VAL A 1 97 ? 4.757 3.096 24.038 1.00 92.00 97 VAL A C 1
ATOM 772 O O . VAL A 1 97 ? 3.958 3.581 23.237 1.00 92.00 97 VAL A O 1
ATOM 775 N N . ARG A 1 98 ? 6.003 3.571 24.161 1.00 93.19 98 ARG A N 1
ATOM 776 C CA . ARG A 1 98 ? 6.519 4.649 23.300 1.00 93.19 98 ARG A CA 1
ATOM 777 C C . ARG A 1 98 ? 6.654 4.212 21.848 1.00 93.19 98 ARG A C 1
ATOM 779 O O . ARG A 1 98 ? 6.343 4.980 20.944 1.00 93.19 98 ARG A O 1
ATOM 786 N N . THR A 1 99 ? 7.111 2.980 21.632 1.00 90.69 99 THR A N 1
ATOM 787 C CA . THR A 1 99 ? 7.255 2.403 20.289 1.00 90.69 99 THR A CA 1
ATOM 788 C C . THR A 1 99 ? 5.889 2.250 19.621 1.00 90.69 99 THR A C 1
ATOM 790 O O . THR A 1 99 ? 5.727 2.640 18.470 1.00 90.69 99 THR A O 1
ATOM 793 N N . GLU A 1 100 ? 4.893 1.770 20.366 1.00 89.88 100 GLU A N 1
ATOM 794 C CA . GLU A 1 100 ? 3.498 1.710 19.922 1.00 89.88 100 GLU A CA 1
ATOM 795 C C . GLU A 1 100 ? 2.949 3.110 19.607 1.00 89.88 100 GLU A C 1
ATOM 797 O O . GLU A 1 100 ? 2.399 3.329 18.531 1.00 89.88 100 GLU A O 1
ATOM 802 N N . GLY A 1 101 ? 3.162 4.086 20.498 1.00 91.88 101 GLY A N 1
ATOM 803 C CA . GLY A 1 101 ? 2.773 5.480 20.268 1.00 91.88 101 GLY A CA 1
ATOM 804 C C . GLY A 1 101 ? 3.357 6.055 18.973 1.00 91.88 101 GLY A C 1
ATOM 805 O O . GLY A 1 101 ? 2.637 6.704 18.218 1.00 91.88 101 GLY A O 1
ATOM 806 N N . ALA A 1 102 ? 4.622 5.746 18.669 1.00 91.38 102 ALA A N 1
ATOM 807 C CA . ALA A 1 102 ? 5.275 6.166 17.431 1.00 91.38 102 ALA A CA 1
ATOM 808 C C . ALA A 1 102 ? 4.664 5.509 16.179 1.00 91.38 102 ALA A C 1
ATOM 810 O O . ALA A 1 102 ? 4.494 6.179 15.161 1.00 91.38 102 ALA A O 1
ATOM 811 N N . GLN A 1 103 ? 4.308 4.220 16.245 1.00 90.12 103 GLN A N 1
ATOM 812 C CA . GLN A 1 103 ? 3.653 3.505 15.138 1.00 90.12 103 GLN A CA 1
ATOM 813 C C . GLN A 1 103 ? 2.257 4.068 14.842 1.00 90.12 103 GLN A C 1
ATOM 815 O O . GLN A 1 103 ? 1.897 4.288 13.681 1.00 90.12 103 GLN A O 1
ATOM 820 N N . LEU A 1 104 ? 1.484 4.342 15.895 1.00 90.88 104 LEU A N 1
ATOM 821 C CA . LEU A 1 104 ? 0.162 4.952 15.772 1.00 90.88 104 LEU A CA 1
ATOM 822 C C . LEU A 1 104 ? 0.256 6.373 15.222 1.00 90.88 104 LEU A C 1
ATOM 824 O O . LEU A 1 104 ? -0.460 6.706 14.281 1.00 90.88 104 LEU A O 1
ATOM 828 N N . LEU A 1 105 ? 1.194 7.177 15.731 1.00 92.69 105 LEU A N 1
ATOM 829 C CA . LEU A 1 105 ? 1.459 8.521 15.221 1.00 92.69 105 LEU A CA 1
ATOM 830 C C . LEU A 1 105 ? 1.804 8.505 13.726 1.00 92.69 105 LEU A C 1
ATOM 832 O O . LEU A 1 105 ? 1.272 9.313 12.970 1.00 92.69 105 LEU A O 1
ATOM 836 N N . ALA A 1 106 ? 2.662 7.579 13.288 1.00 91.75 106 ALA A N 1
ATOM 837 C CA . ALA A 1 106 ? 3.012 7.436 11.877 1.00 91.75 106 ALA A CA 1
ATOM 838 C C . ALA A 1 106 ? 1.790 7.071 11.016 1.00 91.75 106 ALA A C 1
ATOM 840 O O . ALA A 1 106 ? 1.613 7.620 9.930 1.00 91.75 106 ALA A O 1
ATOM 841 N N . THR A 1 107 ? 0.915 6.196 11.519 1.00 90.56 107 THR A N 1
ATOM 842 C CA . THR A 1 107 ? -0.326 5.804 10.829 1.00 90.56 107 THR A CA 1
ATOM 843 C C . THR A 1 107 ? -1.302 6.978 10.713 1.00 90.56 107 THR A C 1
ATOM 845 O O . THR A 1 107 ? -1.831 7.229 9.630 1.00 90.56 107 THR A O 1
ATOM 848 N N . VAL A 1 108 ? -1.490 7.744 11.793 1.00 92.06 108 VAL A N 1
ATOM 849 C CA . VAL A 1 108 ? -2.330 8.955 11.829 1.00 92.06 108 VAL A CA 1
ATOM 850 C C . VAL A 1 108 ? -1.793 10.013 10.862 1.00 92.06 108 VAL A C 1
ATOM 852 O O . VAL A 1 108 ? -2.538 10.470 9.996 1.00 92.06 108 VAL A O 1
ATOM 855 N N . LYS A 1 109 ? -0.493 10.335 10.921 1.00 92.69 109 LYS A N 1
ATOM 856 C CA . LYS A 1 109 ? 0.148 11.286 9.994 1.00 92.69 109 LYS A CA 1
ATOM 857 C C . LYS A 1 109 ? 0.028 10.843 8.543 1.00 92.69 109 LYS A C 1
ATOM 859 O O . LYS A 1 109 ? -0.263 11.660 7.670 1.00 92.69 109 LYS A O 1
ATOM 864 N N . ARG A 1 110 ? 0.206 9.547 8.263 1.00 92.62 110 ARG A N 1
ATOM 865 C CA . ARG A 1 110 ? 0.003 9.004 6.916 1.00 92.62 110 ARG A CA 1
ATOM 866 C C . ARG A 1 110 ? -1.425 9.268 6.439 1.00 92.62 110 ARG A C 1
ATOM 868 O O . ARG A 1 110 ? -1.594 9.885 5.392 1.00 92.62 110 ARG A O 1
ATOM 875 N N . LEU A 1 111 ? -2.428 8.833 7.201 1.00 91.88 111 LEU A N 1
ATOM 876 C CA . LEU A 1 111 ? -3.837 8.901 6.801 1.00 91.88 111 LEU A CA 1
ATOM 877 C C . LEU A 1 111 ? -4.362 10.331 6.662 1.00 91.88 111 LEU A C 1
ATOM 879 O O . LEU A 1 111 ? -5.065 10.626 5.698 1.00 91.88 111 LEU A O 1
ATOM 883 N N . TYR A 1 112 ? -4.042 11.202 7.616 1.00 93.06 112 TYR A N 1
ATOM 884 C CA . TYR A 1 112 ? -4.682 12.511 7.725 1.00 93.06 112 TYR A CA 1
ATOM 885 C C . TYR A 1 112 ? -3.842 13.664 7.174 1.00 93.06 112 TYR A C 1
ATOM 887 O O . TYR A 1 112 ? -4.412 14.674 6.774 1.00 93.06 112 TYR A O 1
ATOM 895 N N . THR A 1 113 ? -2.522 13.502 7.067 1.00 93.06 113 THR A N 1
ATOM 896 C CA . THR A 1 113 ? -1.627 14.557 6.567 1.00 93.06 113 THR A CA 1
ATOM 897 C C . THR A 1 113 ? -1.058 14.190 5.202 1.00 93.06 113 THR A C 1
ATOM 899 O O . THR A 1 113 ? -1.236 14.924 4.231 1.00 93.06 113 THR A O 1
ATOM 902 N N . HIS A 1 114 ? -0.406 13.031 5.085 1.00 94.19 114 HIS A N 1
ATOM 903 C CA . HIS A 1 114 ? 0.350 12.701 3.876 1.00 94.19 114 HIS A CA 1
ATOM 904 C C . HIS A 1 114 ? -0.519 12.207 2.714 1.00 94.19 114 HIS A C 1
ATOM 906 O O . HIS A 1 114 ? -0.263 12.613 1.585 1.00 94.19 114 HIS A O 1
ATOM 912 N N . LEU A 1 115 ? -1.550 11.384 2.941 1.00 95.00 115 LEU A N 1
ATOM 913 C CA . LEU A 1 115 ? -2.420 10.898 1.857 1.00 95.00 115 LEU A CA 1
ATOM 914 C C . LEU A 1 115 ? -3.240 12.012 1.175 1.00 95.00 115 LEU A C 1
ATOM 916 O O . LEU A 1 115 ? -3.300 12.016 -0.061 1.00 95.00 115 LEU A O 1
ATOM 920 N N . PRO A 1 116 ? -3.830 12.989 1.901 1.00 95.69 116 PRO A N 1
ATOM 921 C CA . PRO A 1 116 ? -4.480 14.129 1.257 1.00 95.69 116 PRO A CA 1
ATOM 922 C C . PRO A 1 116 ? -3.512 14.953 0.399 1.00 95.69 116 PRO A C 1
ATOM 924 O O . PRO A 1 116 ? -3.828 15.263 -0.751 1.00 95.69 116 PRO A O 1
ATOM 927 N N . LEU A 1 117 ? -2.310 15.244 0.915 1.00 95.25 117 LEU A N 1
ATOM 928 C CA . LEU A 1 117 ? -1.268 15.959 0.167 1.00 95.25 117 LEU A CA 1
ATOM 929 C C . LEU A 1 117 ? -0.810 15.170 -1.064 1.00 95.25 117 LEU A C 1
ATOM 931 O O . LEU A 1 117 ? -0.738 15.719 -2.160 1.00 95.25 117 LEU A O 1
ATOM 935 N N . HIS A 1 118 ? -0.566 13.869 -0.912 1.00 97.06 118 HIS A N 1
ATOM 936 C CA . HIS A 1 118 ? -0.198 12.974 -2.009 1.00 97.06 118 HIS A CA 1
ATOM 937 C C . HIS A 1 118 ? -1.255 12.981 -3.119 1.00 97.06 118 HIS A C 1
ATOM 939 O O . HIS A 1 118 ? -0.924 13.152 -4.291 1.00 97.06 118 HIS A O 1
ATOM 945 N N . THR A 1 119 ? -2.539 12.907 -2.757 1.00 96.94 119 THR A N 1
ATOM 946 C CA . THR A 1 119 ? -3.654 12.977 -3.715 1.00 96.94 119 THR A CA 1
ATOM 947 C C . THR A 1 119 ? -3.653 14.297 -4.490 1.00 96.94 119 THR A C 1
ATOM 949 O O . THR A 1 119 ? -3.829 14.299 -5.713 1.00 96.94 119 THR A O 1
ATOM 952 N N . GLN A 1 120 ? -3.419 15.425 -3.811 1.00 96.62 120 GLN A N 1
ATOM 953 C CA . GLN A 1 120 ? -3.319 16.742 -4.450 1.00 96.62 120 GLN A CA 1
ATOM 954 C C . GLN A 1 120 ? -2.126 16.822 -5.409 1.00 96.62 120 GLN A C 1
ATOM 956 O O . GLN A 1 120 ? -2.281 17.287 -6.543 1.00 96.62 120 GLN A O 1
ATOM 961 N N . VAL A 1 121 ? -0.957 16.327 -4.990 1.00 97.31 121 VAL A N 1
ATOM 962 C CA . VAL A 1 121 ? 0.260 16.278 -5.813 1.00 97.31 121 VAL A CA 1
ATOM 963 C C . VAL A 1 121 ? 0.020 15.438 -7.068 1.00 97.31 121 VAL A C 1
ATOM 965 O O . VAL A 1 121 ? 0.173 15.942 -8.182 1.00 97.31 121 VAL A O 1
ATOM 968 N N . ILE A 1 122 ? -0.429 14.189 -6.922 1.00 98.00 122 ILE A N 1
ATOM 969 C CA . ILE A 1 122 ? -0.664 13.288 -8.060 1.00 98.00 122 ILE A CA 1
ATOM 970 C C . ILE A 1 122 ? -1.720 13.850 -9.010 1.00 98.00 122 ILE A C 1
ATOM 972 O O . ILE A 1 122 ? -1.521 13.814 -10.224 1.00 98.00 122 ILE A O 1
ATOM 976 N N . THR A 1 123 ? -2.808 14.424 -8.490 1.00 97.62 123 THR A N 1
ATOM 977 C CA . THR A 1 123 ? -3.841 15.062 -9.323 1.00 97.62 123 THR A CA 1
ATOM 978 C C . THR A 1 123 ? -3.262 16.229 -10.123 1.00 97.62 123 THR A C 1
ATOM 980 O O . THR A 1 123 ? -3.466 16.315 -11.336 1.00 97.62 123 THR A O 1
ATOM 983 N N . THR A 1 124 ? -2.478 17.094 -9.475 1.00 98.00 124 THR A N 1
ATOM 984 C CA . THR A 1 124 ? -1.818 18.239 -10.122 1.00 98.00 124 THR A CA 1
ATOM 985 C C . THR A 1 124 ? -0.895 17.778 -11.248 1.00 98.00 124 THR A C 1
ATOM 987 O O . THR A 1 124 ? -0.955 18.296 -12.367 1.00 98.00 124 THR A O 1
ATOM 990 N N . PHE A 1 125 ? -0.083 16.752 -10.996 1.00 97.81 125 PHE A N 1
ATOM 991 C CA . PHE A 1 125 ? 0.845 16.232 -11.993 1.00 97.81 125 PHE A CA 1
ATOM 992 C C . PHE A 1 125 ? 0.178 15.395 -13.082 1.00 97.81 125 PHE A C 1
ATOM 994 O O . PHE A 1 125 ? 0.674 15.392 -14.203 1.00 97.81 125 PHE A O 1
ATOM 1001 N N . CYS A 1 126 ? -0.962 14.755 -12.820 1.00 97.75 126 CYS A N 1
ATOM 1002 C CA . CYS A 1 126 ? -1.756 14.111 -13.867 1.00 97.75 126 CYS A CA 1
ATOM 1003 C C . CYS A 1 126 ? -2.377 15.143 -14.823 1.00 97.75 126 CYS A C 1
ATOM 1005 O O . CYS A 1 126 ? -2.474 14.874 -16.018 1.00 97.75 126 CYS A O 1
ATOM 1007 N N . ASN A 1 127 ? -2.737 16.333 -14.326 1.00 97.19 127 ASN A N 1
ATOM 1008 C CA . ASN A 1 127 ? -3.188 17.442 -15.174 1.00 97.19 127 ASN A CA 1
ATOM 1009 C C . ASN A 1 127 ? -2.034 18.052 -15.989 1.00 97.19 127 ASN A C 1
ATOM 1011 O O . ASN A 1 127 ? -2.233 18.443 -17.137 1.00 97.19 127 ASN A O 1
ATOM 1015 N N . ARG A 1 128 ? -0.820 18.108 -15.422 1.00 96.88 128 ARG A N 1
ATOM 1016 C CA . ARG A 1 128 ? 0.391 18.586 -16.118 1.00 96.88 128 ARG A CA 1
ATOM 1017 C C . ARG A 1 128 ? 0.915 17.582 -17.151 1.00 96.88 128 ARG A C 1
ATOM 1019 O O . ARG A 1 128 ? 1.331 17.975 -18.237 1.00 96.88 128 ARG A O 1
ATOM 1026 N N . PHE A 1 129 ? 0.911 16.296 -16.815 1.00 97.56 129 PHE A N 1
ATOM 1027 C CA . PHE A 1 129 ? 1.432 15.207 -17.634 1.00 97.56 129 PHE A CA 1
ATOM 1028 C C . PHE A 1 129 ? 0.310 14.229 -17.989 1.00 97.56 129 PHE A C 1
ATOM 1030 O O . PHE A 1 129 ? 0.022 13.287 -17.252 1.00 97.56 129 PHE A O 1
ATOM 1037 N N . SER A 1 130 ? -0.277 14.396 -19.174 1.00 96.88 130 SER A N 1
ATOM 1038 C CA . SER A 1 130 ? -1.397 13.565 -19.647 1.00 96.88 130 SER A CA 1
ATOM 1039 C C . SER A 1 130 ? -1.077 12.063 -19.705 1.00 96.88 130 SER A C 1
ATOM 1041 O O . SER A 1 130 ? -1.961 11.226 -19.525 1.00 96.88 130 SER A O 1
ATOM 1043 N N . ALA A 1 131 ? 0.194 11.701 -19.915 1.00 98.12 131 ALA A N 1
ATOM 1044 C CA . ALA A 1 131 ? 0.653 10.315 -19.933 1.00 98.12 131 ALA A CA 1
ATOM 1045 C C . ALA A 1 131 ? 0.909 9.713 -18.534 1.00 98.12 131 ALA A C 1
ATOM 1047 O O . ALA A 1 131 ? 1.116 8.500 -18.439 1.00 98.12 131 ALA A O 1
ATOM 1048 N N . LEU A 1 132 ? 0.881 10.500 -17.450 1.00 98.50 132 LEU A N 1
ATOM 1049 C CA . LEU A 1 132 ? 1.191 10.018 -16.098 1.00 98.50 132 LEU A CA 1
ATOM 1050 C C . LEU A 1 132 ? 0.126 9.049 -15.576 1.00 98.50 132 LEU A C 1
ATOM 1052 O O . LEU A 1 132 ? 0.455 7.921 -15.218 1.00 98.50 132 LEU A O 1
ATOM 1056 N N . SER A 1 133 ? -1.152 9.439 -15.600 1.00 98.31 133 SER A N 1
ATOM 1057 C CA . SER A 1 133 ? -2.260 8.579 -15.153 1.00 98.31 133 SER A CA 1
ATOM 1058 C C . SER A 1 133 ? -2.276 7.201 -15.845 1.00 98.31 133 SER A C 1
ATOM 1060 O O . SER A 1 133 ? -2.278 6.180 -15.149 1.00 98.31 133 SER A O 1
ATOM 1062 N N . PRO A 1 134 ? -2.217 7.095 -17.191 1.00 98.44 134 PRO A N 1
ATOM 1063 C CA . PRO A 1 134 ? -2.155 5.785 -17.836 1.00 98.44 134 PRO A CA 1
ATOM 1064 C C . PRO A 1 134 ? -0.835 5.040 -17.565 1.00 98.44 134 PRO A C 1
ATOM 1066 O O . PRO A 1 134 ? -0.858 3.813 -17.504 1.00 98.44 134 PRO A O 1
ATOM 1069 N N . THR A 1 135 ? 0.288 5.733 -17.331 1.00 98.62 135 THR A N 1
ATOM 1070 C CA . THR A 1 135 ? 1.546 5.090 -16.893 1.00 98.62 135 THR A CA 1
ATOM 1071 C C . THR A 1 135 ? 1.400 4.452 -15.512 1.00 98.62 135 THR A C 1
ATOM 1073 O O . THR A 1 135 ? 1.756 3.287 -15.344 1.00 98.62 135 THR A O 1
ATOM 1076 N N . ILE A 1 136 ? 0.831 5.177 -14.542 1.00 98.56 136 ILE A N 1
ATOM 1077 C CA . ILE A 1 136 ? 0.547 4.669 -13.190 1.00 98.56 136 ILE A CA 1
ATOM 1078 C C . ILE A 1 136 ? -0.326 3.418 -13.277 1.00 98.56 136 ILE A C 1
ATOM 1080 O O . ILE A 1 136 ? -0.019 2.405 -12.654 1.00 98.56 136 ILE A O 1
ATOM 1084 N N . ARG A 1 137 ? -1.391 3.457 -14.086 1.00 98.06 137 ARG A N 1
ATOM 1085 C CA . ARG A 1 137 ? -2.297 2.315 -14.274 1.00 98.06 137 ARG A CA 1
ATOM 1086 C C . ARG A 1 137 ? -1.577 1.095 -14.848 1.00 98.06 137 ARG A C 1
ATOM 1088 O O . ARG A 1 137 ? -1.790 -0.006 -14.350 1.00 98.06 137 ARG A O 1
ATOM 1095 N N . LEU A 1 138 ? -0.714 1.278 -15.852 1.00 97.94 138 LEU A N 1
ATOM 1096 C CA . LEU A 1 138 ? 0.103 0.189 -16.401 1.00 97.94 138 LEU A CA 1
ATOM 1097 C C . LEU A 1 138 ? 1.077 -0.368 -15.362 1.00 97.94 138 LEU A C 1
ATOM 1099 O O . LEU A 1 138 ? 1.233 -1.582 -15.265 1.00 97.94 138 LEU A O 1
ATOM 1103 N N . LEU A 1 139 ? 1.702 0.499 -14.565 1.00 98.19 139 LEU A N 1
ATOM 1104 C CA . LEU A 1 139 ? 2.640 0.073 -13.536 1.00 98.19 139 LEU A CA 1
ATOM 1105 C C . LEU A 1 139 ? 1.925 -0.703 -12.423 1.00 98.19 139 LEU A C 1
ATOM 1107 O O . LEU A 1 139 ? 2.331 -1.821 -12.121 1.00 98.19 139 LEU A O 1
ATOM 1111 N N . LYS A 1 140 ? 0.804 -0.196 -11.893 1.00 97.88 140 LYS A N 1
ATOM 1112 C CA . LYS A 1 140 ? -0.037 -0.931 -10.930 1.00 97.88 140 LYS A CA 1
ATOM 1113 C C . LYS A 1 140 ? -0.500 -2.271 -11.504 1.00 97.88 140 LYS A C 1
ATOM 1115 O O . LYS A 1 140 ? -0.373 -3.296 -10.840 1.00 97.88 140 LYS A O 1
ATOM 1120 N N . GLN A 1 141 ? -0.950 -2.294 -12.761 1.00 96.75 141 GLN A N 1
ATOM 1121 C CA . GLN A 1 141 ? -1.326 -3.535 -13.439 1.00 96.75 141 GLN A CA 1
ATOM 1122 C C . GLN A 1 141 ? -0.153 -4.515 -13.527 1.00 96.75 141 GLN A C 1
ATOM 1124 O O . GLN A 1 141 ? -0.352 -5.711 -13.335 1.00 96.75 141 GLN A O 1
ATOM 1129 N N . TRP A 1 142 ? 1.061 -4.039 -13.797 1.00 97.62 142 TRP A N 1
ATOM 1130 C CA . TRP A 1 142 ? 2.255 -4.878 -13.846 1.00 97.62 142 TRP A CA 1
ATOM 1131 C C . TRP A 1 142 ? 2.602 -5.458 -12.470 1.00 97.62 142 TRP A C 1
ATOM 1133 O O . TRP A 1 142 ? 2.758 -6.672 -12.355 1.00 97.62 142 TRP A O 1
ATOM 1143 N N . PHE A 1 143 ? 2.624 -4.636 -11.414 1.00 97.56 143 PHE A N 1
ATOM 1144 C CA . PHE A 1 143 ? 2.821 -5.109 -10.035 1.00 97.56 143 PHE A CA 1
ATOM 1145 C C . PHE A 1 143 ? 1.777 -6.164 -9.652 1.00 97.56 143 PHE A C 1
ATOM 1147 O O . PHE A 1 143 ? 2.124 -7.225 -9.133 1.00 97.56 143 PHE A O 1
ATOM 1154 N N . ASN A 1 144 ? 0.508 -5.910 -9.969 1.00 96.06 144 ASN A N 1
ATOM 1155 C CA . ASN A 1 144 ? -0.582 -6.844 -9.717 1.00 96.06 144 ASN A CA 1
ATOM 1156 C C . ASN A 1 144 ? -0.421 -8.140 -10.513 1.00 96.06 144 ASN A C 1
ATOM 1158 O O . ASN A 1 144 ? -0.553 -9.224 -9.957 1.00 96.06 144 ASN A O 1
ATOM 1162 N N . SER A 1 145 ? -0.075 -8.050 -11.796 1.00 95.19 145 SER A N 1
ATOM 1163 C CA . SER A 1 145 ? 0.094 -9.233 -12.644 1.00 95.19 145 SER A CA 1
ATOM 1164 C C . SER A 1 145 ? 1.221 -10.138 -12.145 1.00 95.19 145 SER A C 1
ATOM 1166 O O . SER A 1 145 ? 1.113 -11.354 -12.240 1.00 95.19 145 SER A O 1
ATOM 1168 N N . HIS A 1 146 ? 2.260 -9.558 -11.536 1.00 95.62 146 HIS A N 1
ATOM 1169 C CA . HIS A 1 146 ? 3.374 -10.281 -10.914 1.00 95.62 146 HIS A CA 1
ATOM 1170 C C . HIS A 1 146 ? 3.175 -10.596 -9.423 1.00 95.62 146 HIS A C 1
ATOM 1172 O O . HIS A 1 146 ? 4.133 -10.960 -8.740 1.00 95.62 146 HIS A O 1
ATOM 1178 N N . LYS A 1 147 ? 1.941 -10.481 -8.909 1.00 95.06 147 LYS A N 1
ATOM 1179 C CA . LYS A 1 147 ? 1.562 -10.770 -7.510 1.00 95.06 147 LYS A CA 1
ATOM 1180 C C . LYS A 1 147 ? 2.361 -9.978 -6.466 1.00 95.06 147 LYS A C 1
ATOM 1182 O O . LYS A 1 147 ? 2.643 -10.472 -5.377 1.00 95.06 147 LYS A O 1
ATOM 1187 N N . LEU A 1 148 ? 2.763 -8.759 -6.815 1.00 94.88 148 LEU A N 1
ATOM 1188 C CA . LEU A 1 148 ? 3.458 -7.834 -5.919 1.00 94.88 148 LEU A CA 1
ATOM 1189 C C . LEU A 1 148 ? 2.492 -6.855 -5.235 1.00 94.88 148 LEU A C 1
ATOM 1191 O O . LEU A 1 148 ? 2.862 -6.266 -4.224 1.00 94.88 148 LEU A O 1
ATOM 1195 N N . GLY A 1 149 ? 1.272 -6.690 -5.759 1.00 92.69 149 GLY A N 1
ATOM 1196 C CA . GLY A 1 149 ? 0.292 -5.698 -5.296 1.00 92.69 149 GLY A CA 1
ATOM 1197 C C . GLY A 1 149 ? 0.030 -5.731 -3.789 1.00 92.69 149 GLY A C 1
ATOM 1198 O O . GLY A 1 149 ? -0.007 -4.683 -3.157 1.00 92.69 149 GLY A O 1
ATOM 1199 N N . SER A 1 150 ? -0.036 -6.918 -3.179 1.00 91.19 150 SER A N 1
ATOM 1200 C CA . SER A 1 150 ? -0.266 -7.065 -1.733 1.00 91.19 150 SER A CA 1
ATOM 1201 C C . SER A 1 150 ? 0.874 -6.565 -0.832 1.00 91.19 150 SER A C 1
ATOM 1203 O O . SER A 1 150 ? 0.675 -6.418 0.372 1.00 91.19 150 SER A O 1
ATOM 1205 N N . HIS A 1 151 ? 2.072 -6.332 -1.374 1.00 92.94 151 HIS A N 1
ATOM 1206 C CA . HIS A 1 151 ? 3.260 -5.951 -0.599 1.00 92.94 151 HIS A CA 1
ATOM 1207 C C . HIS A 1 151 ? 3.716 -4.510 -0.820 1.00 92.94 151 HIS A C 1
ATOM 1209 O O . HIS A 1 151 ? 4.581 -4.020 -0.090 1.00 92.94 151 HIS A O 1
ATOM 1215 N N . PHE A 1 152 ? 3.193 -3.839 -1.837 1.00 95.25 152 PHE A N 1
ATOM 1216 C CA . PHE A 1 152 ? 3.554 -2.466 -2.145 1.00 95.25 152 PHE A CA 1
ATOM 1217 C C . PHE A 1 152 ? 2.336 -1.583 -1.964 1.00 95.25 152 PHE A C 1
ATOM 1219 O O . PHE A 1 152 ? 1.252 -1.898 -2.443 1.00 95.25 152 PHE A O 1
ATOM 1226 N N . LEU A 1 153 ? 2.534 -0.457 -1.290 1.00 95.00 153 LEU A N 1
ATOM 1227 C CA . LEU A 1 153 ? 1.512 0.571 -1.227 1.00 95.00 153 LEU A CA 1
ATOM 1228 C C . LEU A 1 153 ? 1.276 1.151 -2.625 1.00 95.00 153 LEU A C 1
ATOM 1230 O O . LEU A 1 153 ? 2.215 1.313 -3.410 1.00 95.00 153 LEU A O 1
ATOM 1234 N N . GLU A 1 154 ? 0.029 1.489 -2.939 1.00 95.06 154 GLU A N 1
ATOM 1235 C CA . GLU A 1 154 ? -0.294 2.086 -4.235 1.00 95.06 154 GLU A CA 1
ATOM 1236 C C . GLU A 1 154 ? 0.424 3.424 -4.434 1.00 95.06 154 GLU A C 1
ATOM 1238 O O . GLU A 1 154 ? 0.901 3.705 -5.536 1.00 95.06 154 GLU A O 1
ATOM 1243 N N . GLU A 1 155 ? 0.580 4.202 -3.358 1.00 97.06 155 GLU A N 1
ATOM 1244 C CA . GLU A 1 155 ? 1.274 5.489 -3.392 1.00 97.06 155 GLU A CA 1
ATOM 1245 C C . GLU A 1 155 ? 2.756 5.326 -3.746 1.00 97.06 155 GLU A C 1
ATOM 1247 O O . GLU A 1 155 ? 3.310 6.149 -4.469 1.00 97.06 155 GLU A O 1
ATOM 1252 N N . PHE A 1 156 ? 3.403 4.234 -3.321 1.00 97.56 156 PHE A N 1
ATOM 1253 C CA . PHE A 1 156 ? 4.777 3.939 -3.734 1.00 97.56 156 PHE A CA 1
ATOM 1254 C C . PHE A 1 156 ? 4.879 3.780 -5.255 1.00 97.56 156 PHE A C 1
ATOM 1256 O O . PHE A 1 156 ? 5.761 4.361 -5.888 1.00 97.56 156 PHE A O 1
ATOM 1263 N N . VAL A 1 157 ? 3.962 3.013 -5.850 1.00 98.06 157 VAL A N 1
ATOM 1264 C CA . VAL A 1 157 ? 3.939 2.774 -7.300 1.00 98.06 157 VAL A CA 1
ATOM 1265 C C . VAL A 1 157 ? 3.692 4.082 -8.059 1.00 98.06 157 VAL A C 1
ATOM 1267 O O . VAL A 1 157 ? 4.306 4.333 -9.097 1.00 98.06 157 VAL A O 1
ATOM 1270 N N . GLU A 1 158 ? 2.834 4.946 -7.521 1.00 98.50 158 GLU A N 1
ATOM 1271 C CA . GLU A 1 158 ? 2.577 6.283 -8.061 1.00 98.50 158 GLU A CA 1
ATOM 1272 C C . GLU A 1 158 ? 3.804 7.193 -7.989 1.00 98.50 158 GLU A C 1
ATOM 1274 O O . GLU A 1 158 ? 4.112 7.864 -8.974 1.00 98.50 158 GLU A O 1
ATOM 1279 N N . LEU A 1 159 ? 4.538 7.177 -6.874 1.00 98.44 159 LEU A N 1
ATOM 1280 C CA . LEU A 1 159 ? 5.770 7.949 -6.697 1.00 98.44 159 LEU A CA 1
ATOM 1281 C C . LEU A 1 159 ? 6.887 7.477 -7.635 1.00 98.44 159 LEU A C 1
ATOM 1283 O O . LEU A 1 159 ? 7.581 8.312 -8.214 1.00 98.44 159 LEU A O 1
ATOM 1287 N N . VAL A 1 160 ? 7.021 6.164 -7.860 1.00 98.31 160 VAL A N 1
ATOM 1288 C CA . VAL A 1 160 ? 7.946 5.620 -8.872 1.00 98.31 160 VAL A CA 1
ATOM 1289 C C . VAL A 1 160 ? 7.585 6.141 -10.258 1.00 98.31 160 VAL A C 1
ATOM 1291 O O . VAL A 1 160 ? 8.465 6.582 -10.990 1.00 98.31 160 VAL A O 1
ATOM 1294 N N . ALA A 1 161 ? 6.303 6.112 -10.630 1.00 98.38 161 ALA A N 1
ATOM 1295 C CA . ALA A 1 161 ? 5.872 6.650 -11.914 1.00 98.38 161 ALA A CA 1
ATOM 1296 C C . ALA A 1 161 ? 6.148 8.158 -12.002 1.00 98.38 161 ALA A C 1
ATOM 1298 O O . ALA A 1 161 ? 6.732 8.598 -12.986 1.00 98.38 161 ALA A O 1
ATOM 1299 N N . LEU A 1 162 ? 5.790 8.932 -10.974 1.00 98.31 162 LEU A N 1
ATOM 1300 C CA . LEU A 1 162 ? 5.992 10.380 -10.927 1.00 98.31 162 LEU A CA 1
ATOM 1301 C C . LEU A 1 162 ? 7.473 10.763 -11.063 1.00 98.31 162 LEU A C 1
ATOM 1303 O O . LEU A 1 162 ? 7.787 11.676 -11.825 1.00 98.31 162 LEU A O 1
ATOM 1307 N N . HIS A 1 163 ? 8.379 10.031 -10.409 1.00 97.81 163 HIS A N 1
ATOM 1308 C CA . HIS A 1 163 ? 9.826 10.242 -10.516 1.00 97.81 163 HIS A CA 1
ATOM 1309 C C . HIS A 1 163 ? 10.308 10.246 -11.978 1.00 97.81 163 HIS A C 1
ATOM 1311 O O . HIS A 1 163 ? 11.040 11.144 -12.377 1.00 97.81 163 HIS A O 1
ATOM 1317 N N . ILE A 1 164 ? 9.806 9.335 -12.821 1.00 97.88 164 ILE A N 1
ATOM 1318 C CA . ILE A 1 164 ? 10.173 9.260 -14.250 1.00 97.88 164 ILE A CA 1
ATOM 1319 C C . ILE A 1 164 ? 9.750 10.506 -15.046 1.00 97.88 164 ILE A C 1
ATOM 1321 O O . ILE A 1 164 ? 10.353 10.824 -16.074 1.00 97.88 164 ILE A O 1
ATOM 1325 N N . PHE A 1 165 ? 8.692 11.194 -14.613 1.00 97.69 165 PHE A N 1
ATOM 1326 C CA . PHE A 1 165 ? 8.214 12.416 -15.261 1.00 97.69 165 PHE A CA 1
ATOM 1327 C C . PHE A 1 165 ? 8.921 13.669 -14.737 1.00 97.69 165 PHE A C 1
ATOM 1329 O O . PHE A 1 165 ? 9.151 14.588 -15.521 1.00 97.69 165 PHE A O 1
ATOM 1336 N N . LEU A 1 166 ? 9.260 13.703 -13.444 1.00 96.75 166 LEU A N 1
ATOM 1337 C CA . LEU A 1 166 ? 9.955 14.829 -12.812 1.00 96.75 166 LEU A CA 1
ATOM 1338 C C . LEU A 1 166 ? 11.448 14.856 -13.142 1.00 96.75 166 LEU A C 1
ATOM 1340 O O . LEU A 1 166 ? 11.989 15.915 -13.447 1.00 96.75 166 LEU A O 1
ATOM 1344 N N . GLU A 1 167 ? 12.097 13.694 -13.143 1.00 95.19 167 GLU A N 1
ATOM 1345 C CA . GLU A 1 167 ? 13.530 13.542 -13.395 1.00 95.19 167 GLU A CA 1
ATOM 1346 C C . GLU A 1 167 ? 13.753 12.682 -14.657 1.00 95.19 167 GLU A C 1
ATOM 1348 O O . GLU A 1 167 ? 14.238 11.553 -14.584 1.00 95.19 167 GLU A O 1
ATOM 1353 N N . PRO A 1 168 ? 13.383 13.172 -15.859 1.00 94.50 168 PRO A N 1
ATOM 1354 C CA . PRO A 1 168 ? 13.370 12.343 -17.064 1.00 94.50 168 PRO A CA 1
ATOM 1355 C C . PRO A 1 168 ? 14.758 12.083 -17.668 1.00 94.50 168 PRO A C 1
ATOM 1357 O O . PRO A 1 168 ? 14.868 11.279 -18.601 1.00 94.50 168 PRO A O 1
ATOM 1360 N N . TYR A 1 169 ? 15.803 12.759 -17.173 1.00 91.38 169 TYR A N 1
ATOM 1361 C CA . TYR A 1 169 ? 17.175 12.645 -17.671 1.00 91.38 169 TYR A CA 1
ATOM 1362 C C . TYR A 1 169 ? 17.632 11.172 -17.710 1.00 91.38 169 TYR A C 1
ATOM 1364 O O . TYR A 1 169 ? 17.383 10.426 -16.763 1.00 91.38 169 TYR A O 1
ATOM 1372 N N . PRO A 1 170 ? 18.307 10.709 -18.783 1.00 93.00 170 PRO A N 1
ATOM 1373 C CA . PRO A 1 170 ? 18.848 11.451 -19.932 1.00 93.00 170 PRO A CA 1
ATOM 1374 C C . PRO A 1 170 ? 17.849 11.727 -21.068 1.00 93.00 170 PRO A C 1
ATOM 1376 O O . PRO A 1 170 ? 18.243 12.180 -22.142 1.00 93.00 170 PRO A O 1
ATOM 1379 N N . TRP A 1 171 ? 16.563 11.439 -20.872 1.00 93.44 171 TRP A N 1
ATOM 1380 C CA . TRP A 1 171 ? 15.521 11.635 -21.876 1.00 93.44 171 TRP A CA 1
ATOM 1381 C C . TRP A 1 171 ? 14.627 12.853 -21.573 1.00 93.44 171 TRP A C 1
ATOM 1383 O O . TRP A 1 171 ? 14.732 13.512 -20.546 1.00 93.44 171 TRP A O 1
ATOM 1393 N N . GLN A 1 172 ? 13.711 13.143 -22.498 1.00 95.25 172 GLN A N 1
ATOM 1394 C CA . GLN A 1 172 ? 12.594 14.085 -22.324 1.00 95.25 172 GLN A CA 1
ATOM 1395 C C . GLN A 1 172 ? 11.472 13.454 -21.494 1.00 95.25 172 GLN A C 1
ATOM 1397 O O . GLN A 1 172 ? 11.326 12.236 -21.556 1.00 95.25 172 GLN A O 1
ATOM 1402 N N . ALA A 1 173 ? 10.632 14.232 -20.804 1.00 95.50 173 ALA A N 1
ATOM 1403 C CA . ALA A 1 173 ? 9.475 13.693 -20.075 1.00 95.50 173 ALA A CA 1
ATOM 1404 C C . ALA A 1 173 ? 8.602 12.777 -20.970 1.00 95.50 173 ALA A C 1
ATOM 1406 O O . ALA A 1 173 ? 8.401 13.093 -22.148 1.00 95.50 173 ALA A O 1
ATOM 1407 N N . PRO A 1 174 ? 8.109 11.624 -20.472 1.00 97.56 174 PRO A N 1
ATOM 1408 C CA . PRO A 1 174 ? 7.336 10.700 -21.298 1.00 97.56 174 PRO A CA 1
ATOM 1409 C C . PRO A 1 174 ? 6.064 11.340 -21.872 1.00 97.56 174 PRO A C 1
ATOM 1411 O O . PRO A 1 174 ? 5.242 11.881 -21.141 1.00 97.56 174 PRO A O 1
ATOM 1414 N N . SER A 1 175 ? 5.867 11.214 -23.185 1.00 96.19 175 SER A N 1
ATOM 1415 C CA . SER A 1 175 ? 4.659 11.677 -23.887 1.00 96.19 175 SER A CA 1
ATOM 1416 C C . SER A 1 175 ? 3.636 10.566 -24.150 1.00 96.19 175 SER A C 1
ATOM 1418 O O . SER A 1 175 ? 2.535 10.834 -24.624 1.00 96.19 175 SER A O 1
ATOM 1420 N N . SER A 1 176 ? 3.973 9.311 -23.839 1.00 97.50 176 SER A N 1
ATOM 1421 C CA . SER A 1 176 ? 3.084 8.157 -23.983 1.00 97.50 176 SER A CA 1
ATOM 1422 C C . SER A 1 176 ? 3.159 7.245 -22.763 1.00 97.50 176 SER A C 1
ATOM 1424 O O . SER A 1 176 ? 4.194 7.146 -22.099 1.00 97.50 176 SER A O 1
ATOM 1426 N N . ALA A 1 177 ? 2.058 6.541 -22.490 1.00 97.19 177 ALA A N 1
ATOM 1427 C CA . ALA A 1 177 ? 1.963 5.629 -21.352 1.00 97.19 177 ALA A CA 1
ATOM 1428 C C . ALA A 1 177 ? 2.998 4.495 -21.421 1.00 97.19 177 ALA A C 1
ATOM 1430 O O . ALA A 1 177 ? 3.603 4.136 -20.416 1.00 97.19 177 ALA A O 1
ATOM 1431 N N . MET A 1 178 ? 3.246 3.962 -22.623 1.00 95.25 178 MET A N 1
ATOM 1432 C CA . MET A 1 178 ? 4.229 2.897 -22.829 1.00 95.25 178 MET A CA 1
ATOM 1433 C C . MET A 1 178 ? 5.660 3.390 -22.586 1.00 95.25 178 MET A C 1
ATOM 1435 O O . MET A 1 178 ? 6.448 2.690 -21.956 1.00 95.25 178 MET A O 1
ATOM 1439 N N . ALA A 1 179 ? 5.999 4.607 -23.029 1.00 96.31 179 ALA A N 1
ATOM 1440 C CA . ALA A 1 179 ? 7.314 5.185 -22.759 1.00 96.31 179 ALA A CA 1
ATOM 1441 C C . ALA A 1 179 ? 7.533 5.395 -21.254 1.00 96.31 179 ALA A C 1
ATOM 1443 O O . ALA A 1 179 ? 8.597 5.048 -20.744 1.00 96.31 179 ALA A O 1
ATOM 1444 N N . GLY A 1 180 ? 6.526 5.912 -20.541 1.00 97.81 180 GLY A N 1
ATOM 1445 C CA . GLY A 1 180 ? 6.574 6.054 -19.085 1.00 97.81 180 GLY A CA 1
ATOM 1446 C C . GLY A 1 180 ? 6.739 4.703 -18.386 1.00 97.81 180 GLY A C 1
ATOM 1447 O O . GLY A 1 180 ? 7.627 4.541 -17.553 1.00 97.81 180 GLY A O 1
ATOM 1448 N N . PHE A 1 181 ? 5.953 3.706 -18.796 1.00 98.19 181 PHE A N 1
ATOM 1449 C CA . PHE A 1 181 ? 5.987 2.357 -18.235 1.00 98.19 181 PHE A CA 1
ATOM 1450 C C . PHE A 1 181 ? 7.346 1.664 -18.427 1.00 98.19 181 PHE A C 1
ATOM 1452 O O . PHE A 1 181 ? 7.948 1.201 -17.459 1.00 98.19 181 PHE A O 1
ATOM 1459 N N . LEU A 1 182 ? 7.880 1.638 -19.652 1.00 96.69 182 LEU A N 1
ATOM 1460 C CA . LEU A 1 182 ? 9.171 1.000 -19.937 1.00 96.69 182 LEU A CA 1
ATOM 1461 C C . LEU A 1 182 ? 10.337 1.700 -19.230 1.00 96.69 182 LEU A C 1
ATOM 1463 O O . LEU A 1 182 ? 11.293 1.045 -18.808 1.00 96.69 182 LEU A O 1
ATOM 1467 N N . ARG A 1 183 ? 10.264 3.024 -19.061 1.00 97.62 183 ARG A N 1
ATOM 1468 C CA . ARG A 1 183 ? 11.266 3.773 -18.296 1.00 97.62 183 ARG A CA 1
ATOM 1469 C C . ARG A 1 183 ? 11.163 3.518 -16.799 1.00 97.62 183 ARG A C 1
ATOM 1471 O O . ARG A 1 183 ? 12.207 3.360 -16.176 1.00 97.62 183 ARG A O 1
ATOM 1478 N N . ALA A 1 184 ? 9.957 3.379 -16.250 1.00 98.19 184 ALA A N 1
ATOM 1479 C CA . ALA A 1 184 ? 9.765 2.949 -14.866 1.00 98.19 184 ALA A CA 1
ATOM 1480 C C . ALA A 1 184 ? 10.362 1.552 -14.626 1.00 98.19 184 ALA A C 1
ATOM 1482 O O . ALA A 1 184 ? 11.104 1.361 -13.666 1.00 98.19 184 ALA A O 1
ATOM 1483 N N . LEU A 1 185 ? 10.143 0.594 -15.538 1.00 97.94 185 LEU A N 1
ATOM 1484 C CA . LEU A 1 185 ? 10.795 -0.722 -15.464 1.00 97.94 185 LEU A CA 1
ATOM 1485 C C . LEU A 1 185 ? 12.322 -0.613 -15.558 1.00 97.94 185 LEU A C 1
ATOM 1487 O O . LEU A 1 185 ? 13.040 -1.237 -14.776 1.00 97.94 185 LEU A O 1
ATOM 1491 N N . SER A 1 186 ? 12.833 0.215 -16.474 1.00 97.31 186 SER A N 1
ATOM 1492 C CA . SER A 1 186 ? 14.274 0.454 -16.593 1.00 97.31 186 SER A CA 1
ATOM 1493 C C . SER A 1 186 ? 14.859 1.055 -15.315 1.00 97.31 186 SER A C 1
ATOM 1495 O O . SER A 1 186 ? 15.937 0.627 -14.901 1.00 97.31 186 SER A O 1
ATOM 1497 N N . PHE A 1 187 ? 14.167 2.001 -14.681 1.00 98.12 187 PHE A N 1
ATOM 1498 C CA . PHE A 1 187 ? 14.550 2.569 -13.391 1.00 98.12 187 PHE A CA 1
ATOM 1499 C C . PHE A 1 187 ? 14.582 1.487 -12.305 1.00 98.12 187 PHE A C 1
ATOM 1501 O O . PHE A 1 187 ? 15.645 1.227 -11.747 1.00 98.12 187 PHE A O 1
ATOM 1508 N N . LEU A 1 188 ? 13.481 0.755 -12.099 1.00 98.12 188 LEU A N 1
ATOM 1509 C CA . LEU A 1 188 ? 13.394 -0.321 -11.100 1.00 98.12 188 LEU A CA 1
ATOM 1510 C C . LEU A 1 188 ? 14.438 -1.431 -11.308 1.00 98.12 188 LEU A C 1
ATOM 1512 O O . LEU A 1 188 ? 14.867 -2.069 -10.347 1.00 98.12 188 LEU A O 1
ATOM 1516 N N . SER A 1 189 ? 14.861 -1.672 -12.553 1.00 97.94 189 SER A N 1
ATOM 1517 C CA . SER A 1 189 ? 15.887 -2.671 -12.874 1.00 97.94 189 SER A CA 1
ATOM 1518 C C . SER A 1 189 ? 17.304 -2.263 -12.438 1.00 97.94 189 SER A C 1
ATOM 1520 O O . SER A 1 189 ? 18.143 -3.139 -12.184 1.00 97.94 189 SER A O 1
ATOM 1522 N N . ARG A 1 190 ? 17.567 -0.949 -12.366 1.00 96.69 190 ARG A N 1
ATOM 1523 C CA . ARG A 1 190 ? 18.883 -0.346 -12.092 1.00 96.69 190 ARG A CA 1
ATOM 1524 C C . ARG A 1 190 ? 18.995 0.239 -10.689 1.00 96.69 190 ARG A C 1
ATOM 1526 O O . ARG A 1 190 ? 20.103 0.284 -10.175 1.00 96.69 190 ARG A O 1
ATOM 1533 N N . TRP A 1 191 ? 17.881 0.663 -10.100 1.00 97.50 191 TRP A N 1
ATOM 1534 C CA . TRP A 1 191 ? 17.849 1.297 -8.790 1.00 97.50 191 TRP A CA 1
ATOM 1535 C C . TRP A 1 191 ? 18.349 0.343 -7.700 1.00 97.50 191 TRP A C 1
ATOM 1537 O O . TRP A 1 191 ? 17.742 -0.706 -7.449 1.00 97.50 191 TRP A O 1
ATOM 1547 N N . ASP A 1 192 ? 19.458 0.712 -7.054 1.00 96.62 192 ASP A N 1
ATOM 1548 C CA . ASP A 1 192 ? 19.986 0.005 -5.890 1.00 96.62 192 ASP A CA 1
ATOM 1549 C C . ASP A 1 192 ? 19.468 0.642 -4.597 1.00 96.62 192 ASP A C 1
ATOM 1551 O O . ASP A 1 192 ? 20.152 1.394 -3.901 1.00 96.62 192 ASP A O 1
ATOM 1555 N N . TRP A 1 193 ? 18.237 0.275 -4.240 1.00 96.19 193 TRP A N 1
ATOM 1556 C CA . TRP A 1 193 ? 17.545 0.716 -3.023 1.00 96.19 193 TRP A CA 1
ATOM 1557 C C . TRP A 1 193 ? 18.283 0.379 -1.711 1.00 96.19 193 TRP A C 1
ATOM 1559 O O . TRP A 1 193 ? 17.864 0.785 -0.623 1.00 96.19 193 TRP A O 1
ATOM 1569 N N . ARG A 1 194 ? 19.379 -0.389 -1.764 1.00 94.94 194 ARG A N 1
ATOM 1570 C CA . ARG A 1 194 ? 20.218 -0.697 -0.597 1.00 94.94 194 ARG A CA 1
ATOM 1571 C C . ARG A 1 194 ? 21.075 0.497 -0.196 1.00 94.94 194 ARG A C 1
ATOM 1573 O O . ARG A 1 194 ? 21.337 0.647 0.996 1.00 94.94 194 ARG A O 1
ATOM 1580 N N . VAL A 1 195 ? 21.489 1.309 -1.162 1.00 95.75 195 VAL A N 1
ATOM 1581 C CA . VAL A 1 195 ? 22.409 2.438 -0.968 1.00 95.75 195 VAL A CA 1
ATOM 1582 C C . VAL A 1 195 ? 21.790 3.774 -1.363 1.00 95.75 195 VAL A C 1
ATOM 1584 O O . VAL A 1 195 ? 22.143 4.783 -0.768 1.00 95.75 195 VAL A O 1
ATOM 1587 N N . GLU A 1 196 ? 20.831 3.782 -2.290 1.00 96.38 196 GLU A N 1
ATOM 1588 C CA . GLU A 1 196 ? 20.220 5.007 -2.810 1.00 96.38 196 GLU A CA 1
ATOM 1589 C C . GLU A 1 196 ? 18.741 5.122 -2.401 1.00 96.38 196 GLU A C 1
ATOM 1591 O O . GLU A 1 196 ? 17.948 4.214 -2.688 1.00 96.38 196 GLU A O 1
ATOM 1596 N N . PRO A 1 197 ? 18.327 6.232 -1.760 1.00 97.12 197 PRO A N 1
ATOM 1597 C CA . PRO A 1 197 ? 16.918 6.501 -1.507 1.00 97.12 197 PRO A CA 1
ATOM 1598 C C . PRO A 1 197 ? 16.213 6.932 -2.801 1.00 97.12 197 PRO A C 1
ATOM 1600 O O . PRO A 1 197 ? 16.821 7.532 -3.683 1.00 97.12 197 PRO A O 1
ATOM 1603 N N . LEU A 1 198 ? 14.905 6.687 -2.900 1.00 97.75 198 LEU A N 1
ATOM 1604 C CA . LEU A 1 198 ? 14.080 7.329 -3.924 1.00 97.75 198 LEU A CA 1
ATOM 1605 C C . LEU A 1 198 ? 13.643 8.699 -3.398 1.00 97.75 198 LEU A C 1
ATOM 1607 O O . LEU A 1 198 ? 12.895 8.770 -2.425 1.00 97.75 198 LEU A O 1
ATOM 1611 N N . ILE A 1 199 ? 14.098 9.777 -4.033 1.00 97.75 199 ILE A N 1
ATOM 1612 C CA . ILE A 1 199 ? 13.702 11.149 -3.697 1.00 97.75 199 ILE A CA 1
ATOM 1613 C C . ILE A 1 199 ? 12.785 11.669 -4.807 1.00 97.75 199 ILE A C 1
ATOM 1615 O O . ILE A 1 199 ? 13.171 11.700 -5.972 1.00 97.75 199 ILE A O 1
ATOM 1619 N N . VAL A 1 200 ? 11.563 12.066 -4.451 1.00 97.25 200 VAL A N 1
ATOM 1620 C CA . VAL A 1 200 ? 10.567 12.610 -5.386 1.00 97.25 200 VAL A CA 1
ATOM 1621 C C . VAL A 1 200 ? 10.253 14.051 -5.001 1.00 97.25 200 VAL A C 1
ATOM 1623 O O . VAL A 1 200 ? 9.416 14.317 -4.137 1.00 97.25 200 VAL A O 1
ATOM 1626 N N . ASP A 1 201 ? 10.952 14.992 -5.632 1.00 95.50 201 ASP A N 1
ATOM 1627 C CA . ASP A 1 201 ? 10.821 16.418 -5.334 1.00 95.50 201 ASP A CA 1
ATOM 1628 C C . ASP A 1 201 ? 9.732 17.083 -6.189 1.00 95.50 201 ASP A C 1
ATOM 1630 O O . ASP A 1 201 ? 10.001 17.737 -7.194 1.00 95.50 201 ASP A O 1
ATOM 1634 N N . SER A 1 202 ? 8.473 16.880 -5.807 1.00 93.25 202 SER A N 1
ATOM 1635 C CA . SER A 1 202 ? 7.308 17.395 -6.530 1.00 93.25 202 SER A CA 1
ATOM 1636 C C . SER A 1 202 ? 7.149 18.918 -6.483 1.00 93.25 202 SER A C 1
ATOM 1638 O O . SER A 1 202 ? 6.472 19.470 -7.347 1.00 93.25 202 SER A O 1
ATOM 1640 N N . SER A 1 203 ? 7.722 19.600 -5.488 1.00 91.56 203 SER A N 1
ATOM 1641 C CA . SER A 1 203 ? 7.635 21.064 -5.344 1.00 91.56 203 SER A CA 1
ATOM 1642 C C . SER A 1 203 ? 8.941 21.804 -5.627 1.00 91.56 203 SER A C 1
ATOM 1644 O O . SER A 1 203 ? 8.993 23.008 -5.387 1.00 91.56 203 SER A O 1
ATOM 1646 N N . GLU A 1 204 ? 9.977 21.111 -6.116 1.00 90.56 204 GLU A N 1
ATOM 1647 C CA . GLU A 1 204 ? 11.312 21.682 -6.380 1.00 90.56 204 GLU A CA 1
ATOM 1648 C C . GLU A 1 204 ? 11.879 22.439 -5.161 1.00 90.56 204 GLU A C 1
ATOM 1650 O O . GLU A 1 204 ? 12.568 23.452 -5.283 1.00 90.56 204 GLU A O 1
ATOM 1655 N N . SER A 1 205 ? 11.542 21.967 -3.958 1.00 92.19 205 SER A N 1
ATOM 1656 C CA . SER A 1 205 ? 11.836 22.658 -2.701 1.00 92.19 205 SER A CA 1
ATOM 1657 C C . SER A 1 205 ? 12.940 21.987 -1.893 1.00 92.19 205 SER A C 1
ATOM 1659 O O . SER A 1 205 ? 13.367 22.545 -0.884 1.00 92.19 205 SER A O 1
ATOM 1661 N N . LEU A 1 206 ? 13.389 20.790 -2.289 1.00 93.50 206 LEU A N 1
ATOM 1662 C CA . LEU A 1 206 ? 14.436 20.067 -1.571 1.00 93.50 206 LEU A CA 1
ATOM 1663 C C . LEU A 1 206 ? 15.814 20.574 -1.998 1.00 93.50 206 LEU A C 1
ATOM 1665 O O . LEU A 1 206 ? 16.283 20.313 -3.111 1.00 93.50 206 LEU A O 1
ATOM 1669 N N . SER A 1 207 ? 16.491 21.262 -1.079 1.00 94.88 207 SER A N 1
ATOM 1670 C CA . SER A 1 207 ? 17.851 21.750 -1.296 1.00 94.88 207 SER A CA 1
ATOM 1671 C C . SER A 1 207 ? 18.872 20.604 -1.333 1.00 94.88 207 SER A C 1
ATOM 1673 O O . SER A 1 207 ? 18.604 19.480 -0.903 1.00 94.88 207 SER A O 1
ATOM 1675 N N . ALA A 1 208 ? 20.096 20.888 -1.787 1.00 95.44 208 ALA A N 1
ATOM 1676 C CA . ALA A 1 208 ? 21.194 19.918 -1.723 1.00 95.44 208 ALA A CA 1
ATOM 1677 C C . ALA A 1 208 ? 21.495 19.463 -0.278 1.00 95.44 208 ALA A C 1
ATOM 1679 O O . ALA A 1 208 ? 21.876 18.316 -0.056 1.00 95.44 208 ALA A O 1
ATOM 1680 N N . VAL A 1 209 ? 21.284 20.341 0.711 1.00 96.38 209 VAL A N 1
ATOM 1681 C CA . VAL A 1 209 ? 21.455 20.010 2.133 1.00 96.38 209 VAL A CA 1
ATOM 1682 C C . VAL A 1 209 ? 20.398 19.003 2.580 1.00 96.38 209 VAL A C 1
ATOM 1684 O O . VAL A 1 209 ? 20.732 18.028 3.252 1.00 96.38 209 VAL A O 1
ATOM 1687 N N . ASP A 1 210 ? 19.146 19.190 2.158 1.00 96.00 210 ASP A N 1
ATOM 1688 C CA . ASP A 1 210 ? 18.051 18.273 2.488 1.00 96.00 210 ASP A CA 1
ATOM 1689 C C . ASP A 1 210 ? 18.260 16.898 1.847 1.00 96.00 210 ASP A C 1
ATOM 1691 O O . ASP A 1 210 ? 18.077 15.872 2.504 1.00 96.00 210 ASP A O 1
ATOM 1695 N N . ARG A 1 211 ? 18.713 16.869 0.587 1.00 96.31 211 ARG A N 1
ATOM 1696 C CA . ARG A 1 211 ? 19.040 15.628 -0.135 1.00 96.31 211 ARG A CA 1
ATOM 1697 C C . ARG A 1 211 ? 20.170 14.856 0.555 1.00 96.31 211 ARG A C 1
ATOM 1699 O O . ARG A 1 211 ? 19.990 13.682 0.869 1.00 96.31 211 ARG A O 1
ATOM 1706 N N . ASN A 1 212 ? 21.257 15.533 0.933 1.00 97.06 212 ASN A N 1
ATOM 1707 C CA . ASN A 1 212 ? 22.341 14.916 1.709 1.00 97.06 212 ASN A CA 1
ATOM 1708 C C . ASN A 1 212 ? 21.869 14.413 3.086 1.00 97.06 212 ASN A C 1
ATOM 1710 O O . ASN A 1 212 ? 22.321 13.371 3.567 1.00 97.06 212 ASN A O 1
ATOM 1714 N N . ALA A 1 213 ? 20.948 15.128 3.743 1.00 97.31 213 ALA A N 1
ATOM 1715 C CA . ALA A 1 213 ? 20.381 14.697 5.020 1.00 97.31 213 ALA A CA 1
ATOM 1716 C C . ALA A 1 213 ? 19.509 13.437 4.873 1.00 97.31 213 ALA A C 1
ATOM 1718 O O . ALA A 1 213 ? 19.534 12.566 5.748 1.00 97.31 213 ALA A O 1
ATOM 1719 N N . ILE A 1 214 ? 18.766 13.320 3.768 1.00 97.44 214 ILE A N 1
ATOM 1720 C CA . ILE A 1 214 ? 17.993 12.125 3.413 1.00 97.44 214 ILE A CA 1
ATOM 1721 C C . ILE A 1 214 ? 18.926 10.924 3.190 1.00 97.44 214 ILE A C 1
ATOM 1723 O O . ILE A 1 214 ? 18.704 9.864 3.777 1.00 97.44 214 ILE A O 1
ATOM 1727 N N . GLU A 1 215 ? 19.997 11.094 2.416 1.00 96.75 215 GLU A N 1
ATOM 1728 C CA . GLU A 1 215 ? 21.002 10.046 2.181 1.00 96.75 215 GLU A CA 1
ATOM 1729 C C . GLU A 1 215 ? 21.679 9.606 3.486 1.00 96.75 215 GLU A C 1
ATOM 1731 O O . GLU A 1 215 ? 21.702 8.419 3.818 1.00 96.75 215 GLU A O 1
ATOM 1736 N N . THR A 1 216 ? 22.114 10.565 4.308 1.00 96.62 216 THR A N 1
ATOM 1737 C CA . THR A 1 216 ? 22.710 10.291 5.628 1.00 96.62 216 THR A CA 1
ATOM 1738 C C . THR A 1 216 ? 21.742 9.515 6.533 1.00 96.62 216 THR A C 1
ATOM 1740 O O . THR A 1 216 ? 22.148 8.632 7.295 1.00 96.62 216 THR A O 1
ATOM 1743 N N . ARG A 1 217 ? 20.437 9.812 6.458 1.00 96.19 217 ARG A N 1
ATOM 1744 C CA . ARG A 1 217 ? 19.403 9.090 7.214 1.00 96.19 217 ARG A CA 1
ATOM 1745 C C . ARG A 1 217 ? 19.251 7.651 6.729 1.00 96.19 217 ARG A C 1
ATOM 1747 O O . ARG A 1 217 ? 19.120 6.757 7.568 1.00 96.19 217 ARG A O 1
ATOM 1754 N N . LEU A 1 218 ? 19.299 7.414 5.419 1.00 96.31 218 LEU A N 1
ATOM 1755 C CA . LEU A 1 218 ? 19.326 6.059 4.872 1.00 96.31 218 LEU A CA 1
ATOM 1756 C C . LEU A 1 218 ? 20.551 5.297 5.387 1.00 96.31 218 LEU A C 1
ATOM 1758 O O . LEU A 1 218 ? 20.402 4.192 5.907 1.00 96.31 218 LEU A O 1
ATOM 1762 N N . GLU A 1 219 ? 21.743 5.889 5.326 1.00 96.06 219 GLU A N 1
ATOM 1763 C CA . GLU A 1 219 ? 22.963 5.262 5.844 1.00 96.06 219 GLU A CA 1
ATOM 1764 C C . GLU A 1 219 ? 22.857 4.912 7.333 1.00 96.06 219 GLU A C 1
ATOM 1766 O O . GLU A 1 219 ? 23.276 3.830 7.753 1.00 96.06 219 GLU A O 1
ATOM 1771 N N . ALA A 1 220 ? 22.276 5.801 8.142 1.00 95.38 220 ALA A N 1
ATOM 1772 C CA . ALA A 1 220 ? 22.031 5.538 9.556 1.00 95.38 220 ALA A CA 1
ATOM 1773 C C . ALA A 1 220 ? 21.101 4.328 9.749 1.00 95.38 220 ALA A C 1
ATOM 1775 O O . ALA A 1 220 ? 21.407 3.439 10.547 1.00 95.38 220 ALA A O 1
ATOM 1776 N N . TRP A 1 221 ? 20.019 4.236 8.971 1.00 93.50 221 TRP A N 1
ATOM 1777 C CA . TRP A 1 221 ? 19.141 3.063 8.975 1.00 93.50 221 TRP A CA 1
ATOM 1778 C C . TRP A 1 221 ? 19.865 1.787 8.548 1.00 93.50 221 TRP A C 1
ATOM 1780 O O . TRP A 1 221 ? 19.677 0.751 9.181 1.00 93.50 221 TRP A O 1
ATOM 1790 N N . ARG A 1 222 ? 20.732 1.850 7.532 1.00 95.44 222 ARG A N 1
ATOM 1791 C CA . ARG A 1 222 ? 21.539 0.704 7.081 1.00 95.44 222 ARG A CA 1
ATOM 1792 C C . ARG A 1 222 ? 22.564 0.256 8.123 1.00 95.44 222 ARG A C 1
ATOM 1794 O O . ARG A 1 222 ? 22.849 -0.933 8.202 1.00 95.44 222 ARG A O 1
ATOM 1801 N N . LYS A 1 223 ? 23.085 1.170 8.947 1.00 95.12 223 LYS A N 1
ATOM 1802 C CA . LYS A 1 223 ? 23.967 0.839 10.082 1.00 95.12 223 LYS A CA 1
ATOM 1803 C C . LYS A 1 223 ? 23.204 0.159 11.223 1.00 95.12 223 LYS A C 1
ATOM 1805 O O . LYS A 1 223 ? 23.718 -0.785 11.813 1.00 95.12 223 LYS A O 1
ATOM 1810 N N . ILE A 1 224 ? 21.988 0.624 11.521 1.00 94.00 224 ILE A N 1
ATOM 1811 C CA . ILE A 1 224 ? 21.135 0.069 12.587 1.00 94.00 224 ILE A CA 1
ATOM 1812 C C . ILE A 1 224 ? 20.539 -1.286 12.180 1.00 94.00 224 ILE A C 1
ATOM 1814 O O . ILE A 1 224 ? 20.450 -2.198 13.000 1.00 94.00 224 ILE A O 1
ATOM 1818 N N . ASP A 1 225 ? 20.141 -1.426 10.917 1.00 92.44 225 ASP A N 1
ATOM 1819 C CA . ASP A 1 225 ? 19.539 -2.634 10.355 1.00 92.44 225 ASP A CA 1
ATOM 1820 C C . ASP A 1 225 ? 20.225 -3.038 9.032 1.00 92.44 225 ASP A C 1
ATOM 1822 O O . ASP A 1 225 ? 19.666 -2.848 7.944 1.00 92.44 225 ASP A O 1
ATOM 1826 N N . PRO A 1 226 ? 21.434 -3.637 9.098 1.00 91.75 226 PRO A N 1
ATOM 1827 C CA . PRO A 1 226 ? 22.178 -4.068 7.908 1.00 91.75 226 PRO A CA 1
ATOM 1828 C C . PRO A 1 226 ? 21.449 -5.142 7.095 1.00 91.75 226 PRO A C 1
ATOM 1830 O O . PRO A 1 226 ? 21.636 -5.275 5.882 1.00 91.75 226 PRO A O 1
ATOM 1833 N N . ASN A 1 227 ? 20.601 -5.924 7.768 1.00 89.81 227 ASN A N 1
ATOM 1834 C CA . ASN A 1 227 ? 19.822 -6.979 7.138 1.00 89.81 227 ASN A CA 1
ATOM 1835 C C . ASN A 1 227 ? 18.581 -6.446 6.417 1.00 89.81 227 ASN A C 1
ATOM 1837 O O . ASN A 1 227 ? 18.065 -7.167 5.562 1.00 89.81 227 ASN A O 1
ATOM 1841 N N . MET A 1 228 ? 18.183 -5.192 6.666 1.00 91.62 228 MET A N 1
ATOM 1842 C CA . MET A 1 228 ? 17.002 -4.535 6.091 1.00 91.62 228 MET A CA 1
ATOM 1843 C C . MET A 1 228 ? 15.719 -5.317 6.394 1.00 91.62 228 MET A C 1
ATOM 1845 O O . MET A 1 228 ? 14.906 -5.582 5.511 1.00 91.62 228 MET A O 1
ATOM 1849 N N . ASN A 1 229 ? 15.573 -5.728 7.652 1.00 86.81 229 ASN A N 1
ATOM 1850 C CA . ASN A 1 229 ? 14.371 -6.395 8.145 1.00 86.81 229 ASN A CA 1
ATOM 1851 C C . ASN A 1 229 ? 13.237 -5.396 8.424 1.00 86.81 229 ASN A C 1
ATOM 1853 O O . ASN A 1 229 ? 12.068 -5.762 8.348 1.00 86.81 229 ASN A O 1
ATOM 1857 N N . ARG A 1 230 ? 13.581 -4.152 8.780 1.00 85.81 230 ARG A N 1
ATOM 1858 C CA . ARG A 1 230 ? 12.654 -3.094 9.203 1.00 85.81 230 ARG A CA 1
ATOM 1859 C C . ARG A 1 230 ? 12.465 -1.990 8.179 1.00 85.81 230 ARG A C 1
ATOM 1861 O O . ARG A 1 230 ? 11.385 -1.437 8.096 1.00 85.81 230 ARG A O 1
ATOM 1868 N N . THR A 1 231 ? 13.487 -1.650 7.409 1.00 89.94 231 THR A N 1
ATOM 1869 C CA . THR A 1 231 ? 13.371 -0.581 6.409 1.00 89.94 231 THR A CA 1
ATOM 1870 C C . THR A 1 231 ? 13.995 -1.076 5.123 1.00 89.94 231 THR A C 1
ATOM 1872 O O . THR A 1 231 ? 15.197 -0.937 4.925 1.00 89.94 231 THR A O 1
ATOM 1875 N N . THR A 1 232 ? 13.205 -1.702 4.251 1.00 93.69 232 THR A N 1
ATOM 1876 C CA . THR A 1 232 ? 13.716 -2.198 2.964 1.00 93.69 232 THR A CA 1
ATOM 1877 C C . THR A 1 232 ? 13.864 -1.052 1.976 1.00 93.69 232 THR A C 1
ATOM 1879 O O . THR A 1 232 ? 14.971 -0.751 1.538 1.00 93.69 232 THR A O 1
ATOM 1882 N N . LEU A 1 233 ? 12.753 -0.389 1.659 1.00 95.88 233 LEU A N 1
ATOM 1883 C CA . LEU A 1 233 ? 12.711 0.743 0.743 1.00 95.88 233 LEU A CA 1
ATOM 1884 C C . LEU A 1 233 ? 12.670 2.051 1.525 1.00 95.88 233 LEU A C 1
ATOM 1886 O O . LEU A 1 233 ? 12.087 2.118 2.608 1.00 95.88 233 LEU A O 1
ATOM 1890 N N . PHE A 1 234 ? 13.276 3.084 0.949 1.00 96.94 234 PHE A N 1
ATOM 1891 C CA . PHE A 1 234 ? 13.333 4.418 1.527 1.00 96.94 234 PHE A CA 1
ATOM 1892 C C . PHE A 1 234 ? 12.900 5.430 0.470 1.00 96.94 234 PHE A C 1
ATOM 1894 O O . PHE A 1 234 ? 13.557 5.555 -0.566 1.00 96.94 234 PHE A O 1
ATOM 1901 N N . VAL A 1 235 ? 11.776 6.103 0.715 1.00 97.31 235 VAL A N 1
ATOM 1902 C CA . VAL A 1 235 ? 11.116 6.977 -0.263 1.00 97.31 235 VAL A CA 1
ATOM 1903 C C . VAL A 1 235 ? 10.797 8.309 0.390 1.00 97.31 235 VAL A C 1
ATOM 1905 O O . VAL A 1 235 ? 9.917 8.387 1.244 1.00 97.31 235 VAL A O 1
ATOM 1908 N N . ALA A 1 236 ? 11.526 9.345 -0.007 1.00 97.00 236 ALA A N 1
ATOM 1909 C CA . ALA A 1 236 ? 11.331 10.706 0.461 1.00 97.00 236 ALA A CA 1
ATOM 1910 C C . ALA A 1 236 ? 10.602 11.538 -0.598 1.00 97.00 236 ALA A C 1
ATOM 1912 O O . ALA A 1 236 ? 10.790 11.358 -1.801 1.00 97.00 236 ALA A O 1
ATOM 1913 N N . THR A 1 237 ? 9.789 12.478 -0.137 1.00 96.50 237 THR A N 1
ATOM 1914 C CA . THR A 1 237 ? 9.077 13.448 -0.973 1.00 96.50 237 THR A CA 1
ATOM 1915 C C . THR A 1 237 ? 9.323 14.859 -0.453 1.00 96.50 237 THR A C 1
ATOM 1917 O O . THR A 1 237 ? 9.832 15.031 0.657 1.00 96.50 237 THR A O 1
ATOM 1920 N N . SER A 1 238 ? 8.910 15.883 -1.199 1.00 94.44 238 SER A N 1
ATOM 1921 C CA . SER A 1 238 ? 9.003 17.273 -0.728 1.00 94.44 238 SER A CA 1
ATOM 1922 C C . SER A 1 238 ? 8.242 17.535 0.583 1.00 94.44 238 SER A C 1
ATOM 1924 O O . SER A 1 238 ? 8.592 18.450 1.324 1.00 94.44 238 SER A O 1
ATOM 1926 N N . HIS A 1 239 ? 7.220 16.727 0.888 1.00 91.75 239 HIS A N 1
ATOM 1927 C CA . HIS A 1 239 ? 6.377 16.865 2.083 1.00 91.75 239 HIS A CA 1
ATOM 1928 C C . HIS A 1 239 ? 6.680 15.829 3.177 1.00 91.75 239 HIS A C 1
ATOM 1930 O O . HIS A 1 239 ? 6.110 15.900 4.265 1.00 91.75 239 HIS A O 1
ATOM 1936 N N . ASP A 1 240 ? 7.564 14.866 2.909 1.00 92.62 240 ASP A N 1
ATOM 1937 C CA . ASP A 1 240 ? 8.004 13.867 3.880 1.00 92.62 240 ASP A CA 1
ATOM 1938 C C . ASP A 1 240 ? 9.449 13.438 3.611 1.00 92.62 240 ASP A C 1
ATOM 1940 O O . ASP A 1 240 ? 9.733 12.687 2.679 1.00 92.62 240 ASP A O 1
ATOM 1944 N N . THR A 1 241 ? 10.363 13.864 4.480 1.00 94.00 241 THR A N 1
ATOM 1945 C CA . THR A 1 241 ? 11.777 13.469 4.422 1.00 94.00 241 THR A CA 1
ATOM 1946 C C . THR A 1 241 ? 12.099 12.270 5.320 1.00 94.00 241 THR A C 1
ATOM 1948 O O . THR A 1 241 ? 13.258 11.846 5.388 1.00 94.00 241 THR A O 1
ATOM 1951 N N . SER A 1 242 ? 11.110 11.702 6.029 1.00 91.44 242 SER A N 1
ATOM 1952 C CA . SER A 1 242 ? 11.321 10.552 6.921 1.00 91.44 242 SER A CA 1
ATOM 1953 C C . SER A 1 242 ? 11.712 9.285 6.160 1.00 91.44 242 SER A C 1
ATOM 1955 O O . SER A 1 242 ? 12.514 8.500 6.668 1.00 91.44 242 SER A O 1
ATOM 1957 N N . GLY A 1 243 ? 11.188 9.120 4.939 1.00 91.38 243 GLY A N 1
ATOM 1958 C CA . GLY A 1 243 ? 11.495 8.005 4.046 1.00 91.38 243 GLY A CA 1
ATOM 1959 C C . GLY A 1 243 ? 10.627 6.764 4.228 1.00 91.38 243 GLY A C 1
ATOM 1960 O O . GLY A 1 243 ? 10.771 5.810 3.461 1.00 91.38 243 GLY A O 1
ATOM 1961 N N . THR A 1 244 ? 9.768 6.746 5.251 1.00 92.44 244 THR A N 1
ATOM 1962 C CA . THR A 1 244 ? 9.053 5.540 5.698 1.00 92.44 244 THR A CA 1
ATOM 1963 C C . THR A 1 244 ? 7.546 5.591 5.462 1.00 92.44 244 THR A C 1
ATOM 1965 O O . THR A 1 244 ? 6.896 4.550 5.455 1.00 92.44 244 THR A O 1
ATOM 1968 N N . THR A 1 245 ? 6.965 6.771 5.227 1.00 93.50 245 THR A N 1
ATOM 1969 C CA . THR A 1 245 ? 5.504 6.950 5.099 1.00 93.50 245 THR A CA 1
ATOM 1970 C C . THR A 1 245 ? 4.885 6.107 3.985 1.00 93.50 245 THR A C 1
ATOM 1972 O O . THR A 1 245 ? 3.786 5.579 4.141 1.00 93.50 245 THR A O 1
ATOM 1975 N N . PHE A 1 246 ? 5.597 5.944 2.869 1.00 94.75 246 PHE A N 1
ATOM 1976 C CA . PHE A 1 246 ? 5.132 5.194 1.696 1.00 94.75 246 PHE A CA 1
ATOM 1977 C C . PHE A 1 246 ? 5.742 3.787 1.593 1.00 94.75 246 PHE A C 1
ATOM 1979 O O . PHE A 1 246 ? 5.602 3.125 0.567 1.00 94.75 246 PHE A O 1
ATOM 1986 N N . THR A 1 247 ? 6.411 3.316 2.649 1.00 93.75 247 THR A N 1
ATOM 1987 C CA . THR A 1 247 ? 7.052 1.987 2.713 1.00 93.75 247 THR A CA 1
ATOM 1988 C C . THR A 1 247 ? 6.710 1.227 3.999 1.00 93.75 247 THR A C 1
ATOM 1990 O O . THR A 1 247 ? 7.318 0.206 4.322 1.00 93.75 247 THR A O 1
ATOM 1993 N N . PHE A 1 248 ? 5.726 1.720 4.754 1.00 90.88 248 PHE A N 1
ATOM 1994 C CA . PHE A 1 248 ? 5.184 1.085 5.950 1.00 90.88 248 PHE A CA 1
ATOM 1995 C C . PHE A 1 248 ? 3.668 0.973 5.807 1.00 90.88 248 PHE A C 1
ATOM 1997 O O . PHE A 1 248 ? 2.975 1.972 5.616 1.00 90.88 248 PHE A O 1
ATOM 2004 N N . ASN A 1 249 ? 3.145 -0.245 5.913 1.00 83.94 249 ASN A N 1
ATOM 2005 C CA . ASN A 1 249 ? 1.717 -0.521 5.874 1.00 83.94 249 ASN A CA 1
ATOM 2006 C C . ASN A 1 249 ? 1.215 -0.755 7.304 1.00 83.94 249 ASN A C 1
ATOM 2008 O O . ASN A 1 249 ? 1.608 -1.727 7.940 1.00 83.94 249 ASN A O 1
ATOM 2012 N N . ASN A 1 250 ? 0.372 0.143 7.822 1.00 76.00 250 ASN A N 1
ATOM 2013 C CA . ASN A 1 250 ? -0.197 0.063 9.177 1.00 76.00 250 ASN A CA 1
ATOM 2014 C C . ASN A 1 250 ? 0.846 -0.162 10.293 1.00 76.00 250 ASN A C 1
ATOM 2016 O O . ASN A 1 250 ? 0.618 -0.916 11.236 1.00 76.00 250 ASN A O 1
ATOM 2020 N N . GLY A 1 251 ? 2.005 0.494 10.175 1.00 76.50 251 GLY A N 1
ATOM 2021 C CA . GLY A 1 251 ? 3.098 0.402 11.146 1.00 76.50 251 GLY A CA 1
ATOM 2022 C C . GLY A 1 251 ? 4.085 -0.744 10.906 1.00 76.50 251 GLY A C 1
ATOM 2023 O O . GLY A 1 251 ? 5.147 -0.745 11.533 1.00 76.50 251 GLY A O 1
ATOM 2024 N N . ASP A 1 252 ? 3.790 -1.651 9.970 1.00 82.81 252 ASP A N 1
ATOM 2025 C CA . ASP A 1 252 ? 4.680 -2.741 9.587 1.00 82.81 252 ASP A CA 1
ATOM 2026 C C . ASP A 1 252 ? 5.472 -2.407 8.307 1.00 82.81 252 ASP A C 1
ATOM 2028 O O . ASP A 1 252 ? 4.919 -1.864 7.347 1.00 82.81 252 ASP A O 1
ATOM 2032 N N . PRO A 1 253 ? 6.770 -2.744 8.251 1.00 86.62 253 PRO A N 1
ATOM 2033 C CA . PRO A 1 253 ? 7.597 -2.576 7.059 1.00 86.62 253 PRO A CA 1
ATOM 2034 C C . PRO A 1 253 ? 7.046 -3.311 5.833 1.00 86.62 253 PRO A C 1
ATOM 2036 O O . PRO A 1 253 ? 6.833 -4.524 5.878 1.00 86.62 253 PRO A O 1
ATOM 2039 N N . SER A 1 254 ? 6.894 -2.613 4.706 1.00 89.94 254 SER A N 1
ATOM 2040 C CA . SER A 1 254 ? 6.454 -3.225 3.450 1.00 89.94 254 SER A CA 1
ATOM 2041 C C . SER A 1 254 ? 7.044 -2.504 2.229 1.00 89.94 254 SER A C 1
ATOM 2043 O O . SER A 1 254 ? 6.839 -1.302 2.066 1.00 89.94 254 SER A O 1
ATOM 2045 N N . PRO A 1 255 ? 7.757 -3.197 1.322 1.00 93.62 255 PRO A N 1
ATOM 2046 C CA . PRO A 1 255 ? 7.912 -4.649 1.212 1.00 93.62 255 PRO A CA 1
ATOM 2047 C C . PRO A 1 255 ? 9.037 -5.225 2.090 1.00 93.62 255 PRO A C 1
ATOM 2049 O O . PRO A 1 255 ? 9.925 -4.514 2.567 1.00 93.62 255 PRO A O 1
ATOM 2052 N N . SER A 1 256 ? 9.069 -6.554 2.213 1.00 91.75 256 SER A N 1
ATOM 2053 C CA . SER A 1 256 ? 10.246 -7.266 2.722 1.00 91.75 256 SER A CA 1
ATOM 2054 C C . SER A 1 256 ? 11.397 -7.239 1.709 1.00 91.75 256 SER A C 1
ATOM 2056 O O . SER A 1 256 ? 11.191 -7.075 0.502 1.00 91.75 256 SER A O 1
ATOM 2058 N N . LYS A 1 257 ? 12.623 -7.479 2.184 1.00 92.06 257 LYS A N 1
ATOM 2059 C CA . LYS A 1 257 ? 13.822 -7.568 1.339 1.00 92.06 257 LYS A CA 1
ATOM 2060 C C . LYS A 1 257 ? 13.663 -8.531 0.159 1.00 92.06 257 LYS A C 1
ATOM 2062 O O . LYS A 1 257 ? 14.044 -8.194 -0.956 1.00 92.06 257 LYS A O 1
ATOM 2067 N N . VAL A 1 258 ? 13.082 -9.709 0.394 1.00 91.12 258 VAL A N 1
ATOM 2068 C CA . VAL A 1 258 ? 12.874 -10.735 -0.643 1.00 91.12 258 VAL A CA 1
ATOM 2069 C C . VAL A 1 258 ? 11.935 -10.220 -1.729 1.00 91.12 258 VAL A C 1
ATOM 2071 O O . VAL A 1 258 ? 12.218 -10.364 -2.917 1.00 91.12 258 VAL A O 1
ATOM 2074 N N . VAL A 1 259 ? 10.846 -9.566 -1.327 1.00 93.69 259 VAL A N 1
ATOM 2075 C CA . VAL A 1 259 ? 9.863 -8.998 -2.251 1.00 93.69 259 VAL A CA 1
ATOM 2076 C C . VAL A 1 259 ? 10.466 -7.836 -3.053 1.00 93.69 259 VAL A C 1
ATOM 2078 O O . VAL A 1 259 ? 10.286 -7.782 -4.269 1.00 93.69 259 VAL A O 1
ATOM 2081 N N . ALA A 1 260 ? 11.251 -6.956 -2.421 1.00 95.75 260 ALA A N 1
ATOM 2082 C CA . ALA A 1 260 ? 11.964 -5.883 -3.120 1.00 95.75 260 ALA A CA 1
ATOM 2083 C C . ALA A 1 260 ? 13.003 -6.424 -4.119 1.00 95.75 260 ALA A C 1
ATOM 2085 O O . ALA A 1 260 ? 13.060 -5.975 -5.264 1.00 95.75 260 ALA A O 1
ATOM 2086 N N . THR A 1 261 ? 13.785 -7.441 -3.737 1.00 95.38 261 THR A N 1
ATOM 2087 C CA . THR A 1 261 ? 14.713 -8.122 -4.657 1.00 95.38 261 THR A CA 1
ATOM 2088 C C . THR A 1 261 ? 13.974 -8.759 -5.831 1.00 95.38 261 THR A C 1
ATOM 2090 O O . THR A 1 261 ? 14.448 -8.695 -6.970 1.00 95.38 261 THR A O 1
ATOM 2093 N N . ARG A 1 262 ? 12.797 -9.340 -5.583 1.00 95.12 262 ARG A N 1
ATOM 2094 C CA . ARG A 1 262 ? 11.961 -9.914 -6.635 1.00 95.12 262 ARG A CA 1
ATOM 2095 C C . ARG A 1 262 ? 11.453 -8.855 -7.608 1.00 95.12 262 ARG A C 1
ATOM 2097 O O . ARG A 1 262 ? 11.581 -9.061 -8.810 1.00 95.12 262 ARG A O 1
ATOM 2104 N N . MET A 1 263 ? 10.966 -7.714 -7.114 1.00 97.06 263 MET A N 1
ATOM 2105 C CA . MET A 1 263 ? 10.582 -6.566 -7.947 1.00 97.06 263 MET A CA 1
ATOM 2106 C C . MET A 1 263 ? 11.729 -6.157 -8.884 1.00 97.06 263 MET A C 1
ATOM 2108 O O . MET A 1 263 ? 11.534 -6.087 -10.097 1.00 97.06 263 MET A O 1
ATOM 2112 N N . THR A 1 264 ? 12.940 -5.965 -8.349 1.00 97.81 264 THR A N 1
ATOM 2113 C CA . THR A 1 264 ? 14.126 -5.619 -9.153 1.00 97.81 264 THR A CA 1
ATOM 2114 C C . THR A 1 264 ? 14.463 -6.708 -10.180 1.00 97.81 264 THR A C 1
ATOM 2116 O O . THR A 1 264 ? 14.787 -6.406 -11.328 1.00 97.81 264 THR A O 1
ATOM 2119 N N . THR A 1 265 ? 14.373 -7.986 -9.802 1.00 96.94 265 THR A N 1
ATOM 2120 C CA . THR A 1 265 ? 14.693 -9.121 -10.688 1.00 96.94 265 THR A CA 1
ATOM 2121 C C . THR A 1 265 ? 13.689 -9.246 -11.835 1.00 96.94 265 THR A C 1
ATOM 2123 O O . THR A 1 265 ? 14.090 -9.411 -12.989 1.00 96.94 265 THR A O 1
ATOM 2126 N N . LEU A 1 266 ? 12.396 -9.089 -11.547 1.00 96.88 266 LEU A N 1
ATOM 2127 C CA . LEU A 1 266 ? 11.337 -9.066 -12.556 1.00 96.88 266 LEU A CA 1
ATOM 2128 C C . LEU A 1 266 ? 11.494 -7.873 -13.501 1.00 96.88 266 LEU A C 1
ATOM 2130 O O . LEU A 1 266 ? 11.401 -8.049 -14.714 1.00 96.88 266 LEU A O 1
ATOM 2134 N N . ALA A 1 267 ? 11.817 -6.687 -12.976 1.00 97.94 267 ALA A N 1
ATOM 2135 C CA . ALA A 1 267 ? 12.094 -5.511 -13.796 1.00 97.94 267 ALA A CA 1
ATOM 2136 C C . ALA A 1 267 ? 13.300 -5.736 -14.728 1.00 97.94 267 ALA A C 1
ATOM 2138 O O . ALA A 1 267 ? 13.233 -5.421 -15.915 1.00 97.94 267 ALA A O 1
ATOM 2139 N N . ARG A 1 268 ? 14.383 -6.359 -14.237 1.00 97.69 268 ARG A N 1
ATOM 2140 C CA . ARG A 1 268 ? 15.541 -6.746 -15.069 1.00 97.69 268 ARG A CA 1
ATOM 2141 C C . ARG A 1 268 ? 15.168 -7.749 -16.158 1.00 97.69 268 ARG A C 1
ATOM 2143 O O . ARG A 1 268 ? 15.597 -7.575 -17.297 1.00 97.69 268 ARG A O 1
ATOM 2150 N N . SER A 1 269 ? 14.372 -8.765 -15.824 1.00 96.06 269 SER A N 1
ATOM 2151 C CA . SER A 1 269 ? 13.885 -9.758 -16.788 1.00 96.06 269 SER A CA 1
ATOM 2152 C C . SER A 1 269 ? 13.034 -9.104 -17.880 1.00 96.06 269 SER A C 1
ATOM 2154 O O . SER A 1 269 ? 13.293 -9.305 -19.065 1.00 96.06 269 SER A O 1
ATOM 2156 N N . ALA A 1 270 ? 12.103 -8.226 -17.495 1.00 96.44 270 ALA A N 1
ATOM 2157 C CA . ALA A 1 270 ? 11.282 -7.458 -18.425 1.00 96.44 270 ALA A CA 1
ATOM 2158 C C . ALA A 1 270 ? 12.137 -6.569 -19.344 1.00 96.44 270 ALA A C 1
ATOM 2160 O O . ALA A 1 270 ? 11.968 -6.593 -20.561 1.00 96.44 270 ALA A O 1
ATOM 2161 N N . CYS A 1 271 ? 13.115 -5.837 -18.798 1.00 96.62 271 CYS A N 1
ATOM 2162 C CA . CYS A 1 271 ? 14.028 -5.027 -19.606 1.00 96.62 271 CYS A CA 1
ATOM 2163 C C . CYS A 1 271 ? 14.894 -5.861 -20.555 1.00 96.62 271 CYS A C 1
ATOM 2165 O O . CYS A 1 271 ? 15.179 -5.405 -21.660 1.00 96.62 271 CYS A O 1
ATOM 2167 N N . LYS A 1 272 ? 15.329 -7.057 -20.142 1.00 96.31 272 LYS A N 1
ATOM 2168 C CA . LYS A 1 272 ? 16.061 -7.981 -21.014 1.00 96.31 272 LYS A CA 1
ATOM 2169 C C . LYS A 1 272 ? 15.172 -8.450 -22.164 1.00 96.31 272 LYS A C 1
ATOM 2171 O O . LYS A 1 272 ? 15.565 -8.338 -23.315 1.00 96.31 272 LYS A O 1
ATOM 2176 N N . LEU A 1 273 ? 13.954 -8.875 -21.852 1.00 95.12 273 LEU A N 1
ATOM 2177 C CA . LEU A 1 273 ? 12.990 -9.357 -22.832 1.00 95.12 273 LEU A CA 1
ATOM 2178 C C . LEU A 1 273 ? 12.641 -8.276 -23.875 1.00 95.12 273 LEU A C 1
ATOM 2180 O O . LEU A 1 273 ? 12.603 -8.566 -25.066 1.00 95.12 273 LEU A O 1
ATOM 2184 N N . VAL A 1 274 ? 12.490 -7.015 -23.452 1.00 95.50 274 VAL A N 1
ATOM 2185 C CA . VAL A 1 274 ? 12.298 -5.869 -24.366 1.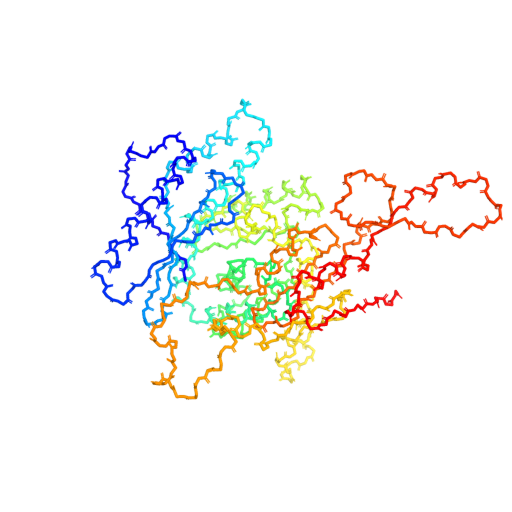00 95.50 274 VAL A CA 1
ATOM 2186 C C . VAL A 1 274 ? 13.512 -5.640 -25.271 1.00 95.50 274 VAL A C 1
ATOM 2188 O O . VAL A 1 274 ? 13.344 -5.332 -26.448 1.00 95.50 274 VAL A O 1
ATOM 2191 N N . LYS A 1 275 ? 14.735 -5.781 -24.744 1.00 94.44 275 LYS A N 1
ATOM 2192 C CA . LYS A 1 275 ? 15.967 -5.618 -25.533 1.00 94.44 275 LYS A CA 1
ATOM 2193 C C . LYS A 1 275 ? 16.157 -6.737 -26.554 1.00 94.44 275 LYS A C 1
ATOM 2195 O O . LYS A 1 275 ? 16.566 -6.445 -27.671 1.00 94.44 275 LYS A O 1
ATOM 2200 N N . ASP A 1 276 ? 15.867 -7.974 -26.163 1.00 94.94 276 ASP A N 1
ATOM 2201 C CA . ASP A 1 276 ? 16.088 -9.158 -26.995 1.00 94.94 276 ASP A CA 1
ATOM 2202 C C . ASP A 1 276 ? 15.031 -9.262 -28.112 1.00 94.94 276 ASP A C 1
ATOM 2204 O O . ASP A 1 276 ? 15.375 -9.568 -29.250 1.00 94.94 276 ASP A O 1
ATOM 2208 N N . ALA A 1 277 ? 13.756 -8.976 -27.810 1.00 92.94 277 ALA A N 1
ATOM 2209 C CA . ALA A 1 277 ? 12.653 -9.089 -28.773 1.00 92.94 277 ALA A CA 1
ATOM 2210 C C . ALA A 1 277 ? 12.416 -7.820 -29.617 1.00 92.94 277 ALA A C 1
ATOM 2212 O O . ALA A 1 277 ? 11.848 -7.893 -30.707 1.00 92.94 277 ALA A O 1
ATOM 2213 N N . GLY A 1 278 ? 12.819 -6.640 -29.131 1.00 91.00 278 GLY A N 1
ATOM 2214 C CA . GLY A 1 278 ? 12.651 -5.377 -29.852 1.00 91.00 278 GLY A CA 1
ATOM 2215 C C . GLY A 1 278 ? 11.195 -5.104 -30.256 1.00 91.00 278 GLY A C 1
ATOM 2216 O O . GLY A 1 278 ? 10.304 -5.054 -29.410 1.00 91.00 278 GLY A O 1
ATOM 2217 N N . LEU A 1 279 ? 10.955 -4.902 -31.557 1.00 87.19 279 LEU A N 1
ATOM 2218 C CA . LEU A 1 279 ? 9.624 -4.609 -32.111 1.00 87.19 279 LEU A CA 1
ATOM 2219 C C . LEU A 1 279 ? 8.718 -5.843 -32.235 1.00 87.19 279 LEU A C 1
ATOM 2221 O O . LEU A 1 279 ? 7.506 -5.683 -32.343 1.00 87.19 279 LEU A O 1
ATOM 2225 N N . GLU A 1 280 ? 9.277 -7.054 -32.200 1.00 90.69 280 GLU A N 1
ATOM 2226 C CA . GLU A 1 280 ? 8.514 -8.312 -32.282 1.00 90.69 280 GLU A CA 1
ATOM 2227 C C . GLU A 1 280 ? 7.990 -8.772 -30.913 1.00 90.69 280 GLU A C 1
ATOM 2229 O O . GLU A 1 280 ? 7.425 -9.855 -30.766 1.00 90.69 280 GLU A O 1
ATOM 2234 N N . LEU A 1 281 ? 8.175 -7.940 -29.889 1.00 90.75 281 LEU A N 1
ATOM 2235 C CA . LEU A 1 281 ? 7.750 -8.212 -28.534 1.00 90.75 281 LEU A CA 1
ATOM 2236 C C . LEU A 1 281 ? 6.229 -8.407 -28.427 1.00 90.75 281 LEU A C 1
ATOM 2238 O O . LEU A 1 281 ? 5.453 -7.463 -28.590 1.00 90.75 281 LEU A O 1
ATOM 2242 N N . ASP A 1 282 ? 5.804 -9.595 -27.988 1.00 92.00 282 ASP A N 1
ATOM 2243 C CA . ASP A 1 282 ? 4.469 -9.761 -27.418 1.00 92.00 282 ASP A CA 1
ATOM 2244 C C . ASP A 1 282 ? 4.401 -9.054 -26.058 1.00 92.00 282 ASP A C 1
ATOM 2246 O O . ASP A 1 282 ? 4.887 -9.548 -25.037 1.00 92.00 282 ASP A O 1
ATOM 2250 N N . LEU A 1 283 ? 3.765 -7.882 -26.040 1.00 90.38 283 LEU A N 1
ATOM 2251 C CA . LEU A 1 283 ? 3.582 -7.054 -24.846 1.00 90.38 283 LEU A CA 1
ATOM 2252 C C . LEU A 1 283 ? 2.874 -7.792 -23.703 1.00 90.38 283 LEU A C 1
ATOM 2254 O O . LEU A 1 283 ? 3.092 -7.449 -22.541 1.00 90.38 283 LEU A O 1
ATOM 2258 N N . ARG A 1 284 ? 2.050 -8.808 -23.996 1.00 93.06 284 ARG A N 1
ATOM 2259 C CA . ARG A 1 284 ? 1.350 -9.593 -22.963 1.00 93.06 284 ARG A CA 1
ATOM 2260 C C . ARG A 1 284 ? 2.330 -10.369 -22.090 1.00 93.06 284 ARG A C 1
ATOM 2262 O O . ARG A 1 284 ? 2.086 -10.506 -20.893 1.00 93.06 284 ARG A O 1
ATOM 2269 N N . SER A 1 285 ? 3.464 -10.790 -22.655 1.00 93.56 285 SER A N 1
ATOM 2270 C CA . SER A 1 285 ? 4.521 -11.488 -21.916 1.00 93.56 285 SER A CA 1
ATOM 2271 C C . SER A 1 285 ? 5.062 -10.664 -20.739 1.00 93.56 285 SER A C 1
ATOM 2273 O O . SER A 1 285 ? 5.396 -11.232 -19.701 1.00 93.56 285 SER A O 1
ATOM 2275 N N . LEU A 1 286 ? 5.060 -9.324 -20.831 1.00 95.12 286 LEU A N 1
ATOM 2276 C CA . LEU A 1 286 ? 5.505 -8.444 -19.742 1.00 95.12 286 LEU A CA 1
ATOM 2277 C C . LEU A 1 286 ? 4.572 -8.483 -18.526 1.00 95.12 286 LEU A C 1
ATOM 2279 O O . LEU A 1 286 ? 5.003 -8.156 -17.421 1.00 95.12 286 LEU A O 1
ATOM 2283 N N . PHE A 1 287 ? 3.315 -8.879 -18.723 1.00 95.06 287 PHE A N 1
ATOM 2284 C CA . PHE A 1 287 ? 2.274 -8.974 -17.700 1.00 95.06 287 PHE A CA 1
ATOM 2285 C C . PHE A 1 287 ? 1.958 -10.429 -17.328 1.00 95.06 287 PHE A C 1
ATOM 2287 O O . PHE A 1 287 ? 0.991 -10.683 -16.622 1.00 95.06 287 PHE A O 1
ATOM 2294 N N . GLN A 1 288 ? 2.742 -11.404 -17.791 1.00 92.06 288 GLN A N 1
ATOM 2295 C CA . GLN A 1 288 ? 2.520 -12.802 -17.442 1.00 92.06 288 GLN A CA 1
ATOM 2296 C C . GLN A 1 288 ? 3.406 -13.201 -16.249 1.00 92.06 288 GLN A C 1
ATOM 2298 O O . GLN A 1 288 ? 4.633 -13.181 -16.378 1.00 92.06 288 GLN A O 1
ATOM 2303 N N . PRO A 1 289 ? 2.834 -13.591 -15.092 1.00 89.31 289 PRO A N 1
ATOM 2304 C CA . PRO A 1 289 ? 3.633 -14.030 -13.954 1.00 89.31 289 PRO A CA 1
ATOM 2305 C C . PRO A 1 289 ? 4.273 -15.395 -14.203 1.00 89.31 289 PRO A C 1
ATOM 2307 O O . PRO A 1 289 ? 3.633 -16.329 -14.694 1.00 89.31 289 PRO A O 1
ATOM 2310 N N . SER A 1 290 ? 5.514 -15.561 -13.746 1.00 88.38 290 SER A N 1
ATOM 2311 C CA . SER A 1 290 ? 6.103 -16.889 -13.570 1.00 88.38 290 SER A CA 1
ATOM 2312 C C . SER A 1 290 ? 5.643 -17.484 -12.240 1.00 88.38 290 SER A C 1
ATOM 2314 O O . SER A 1 290 ? 6.077 -17.064 -11.169 1.00 88.38 290 SER A O 1
ATOM 2316 N N . LEU A 1 291 ? 4.788 -18.507 -12.294 1.00 90.19 291 LEU A N 1
ATOM 2317 C CA . LEU A 1 291 ? 4.338 -19.239 -11.101 1.00 90.19 291 LEU A CA 1
ATOM 2318 C C . LEU A 1 291 ? 5.315 -20.346 -10.659 1.00 90.19 291 LEU A C 1
ATOM 2320 O O . LEU A 1 291 ? 4.966 -21.196 -9.843 1.00 90.19 291 LEU A O 1
ATOM 2324 N N . ARG A 1 292 ? 6.513 -20.404 -11.250 1.00 88.31 292 ARG A N 1
ATOM 2325 C CA . ARG A 1 292 ? 7.478 -21.496 -11.028 1.00 88.31 292 ARG A CA 1
ATOM 2326 C C . ARG A 1 292 ? 8.257 -21.362 -9.722 1.00 88.31 292 ARG A C 1
ATOM 2328 O O . ARG A 1 292 ? 8.718 -22.361 -9.198 1.00 88.31 292 ARG A O 1
ATOM 2335 N N . GLU A 1 293 ? 8.403 -20.139 -9.226 1.00 86.50 293 GLU A N 1
ATOM 2336 C CA . GLU A 1 293 ? 9.235 -19.808 -8.059 1.00 86.50 293 GLU A CA 1
ATOM 2337 C C . GLU A 1 293 ? 8.487 -19.928 -6.723 1.00 86.50 293 GLU A C 1
ATOM 2339 O O . GLU A 1 293 ? 9.058 -19.644 -5.675 1.00 86.50 293 GLU A O 1
ATOM 2344 N N . TYR A 1 294 ? 7.201 -20.279 -6.754 1.00 93.19 294 TYR A N 1
ATOM 2345 C CA . TYR A 1 294 ? 6.376 -20.408 -5.558 1.00 93.19 294 TYR A CA 1
ATOM 2346 C C . TYR A 1 294 ? 6.306 -21.859 -5.102 1.00 93.19 294 TYR A C 1
ATOM 2348 O O . TYR A 1 294 ? 6.069 -22.750 -5.917 1.00 93.19 294 TYR A O 1
ATOM 2356 N N . ASP A 1 295 ? 6.440 -22.070 -3.795 1.00 93.81 295 ASP A N 1
ATOM 2357 C CA . ASP A 1 295 ? 6.351 -23.399 -3.189 1.00 93.81 295 ASP A CA 1
ATOM 2358 C C . ASP A 1 295 ? 4.904 -23.905 -3.128 1.00 93.81 295 ASP A C 1
ATOM 2360 O O . ASP A 1 295 ? 4.650 -25.109 -3.177 1.00 93.81 295 ASP A O 1
ATOM 2364 N N . VAL A 1 296 ? 3.944 -22.987 -2.988 1.00 95.69 296 VAL A N 1
ATOM 2365 C CA . VAL A 1 296 ? 2.521 -23.305 -2.825 1.00 95.69 296 VAL A CA 1
ATOM 2366 C C . VAL A 1 296 ? 1.679 -22.363 -3.679 1.00 95.69 296 VAL A C 1
ATOM 2368 O O . VAL A 1 296 ? 1.901 -21.152 -3.687 1.00 95.69 296 VAL A O 1
ATOM 2371 N N . LEU A 1 297 ? 0.689 -22.914 -4.377 1.00 96.75 297 LEU A N 1
ATOM 2372 C CA . LEU A 1 297 ? -0.323 -22.167 -5.123 1.00 96.75 297 LEU A CA 1
ATOM 2373 C C . LEU A 1 297 ? -1.712 -22.549 -4.609 1.00 96.75 297 LEU A C 1
ATOM 2375 O O . LEU A 1 297 ? -2.087 -23.718 -4.632 1.00 96.75 297 LEU A O 1
ATOM 2379 N N . ILE A 1 298 ? -2.474 -21.561 -4.157 1.00 96.44 298 ILE A N 1
ATOM 2380 C CA . ILE A 1 298 ? -3.840 -21.704 -3.657 1.00 96.44 298 ILE A CA 1
ATOM 2381 C C . ILE A 1 298 ? -4.768 -21.141 -4.733 1.00 96.44 298 ILE A C 1
ATOM 2383 O O . ILE A 1 298 ? -4.768 -19.937 -4.991 1.00 96.44 298 ILE A O 1
ATOM 2387 N N . TYR A 1 299 ? -5.526 -22.021 -5.375 1.00 95.94 299 TYR A N 1
ATOM 2388 C CA . TYR A 1 299 ? -6.525 -21.693 -6.384 1.00 95.94 299 TYR A CA 1
ATOM 2389 C C . TYR A 1 299 ? -7.869 -21.437 -5.708 1.00 95.94 299 TYR A C 1
ATOM 2391 O O . TYR A 1 299 ? -8.307 -22.223 -4.865 1.00 95.94 299 TYR A O 1
ATOM 2399 N N . LEU A 1 300 ? -8.506 -20.333 -6.082 1.00 94.00 300 LEU A N 1
ATOM 2400 C CA . LEU A 1 300 ? -9.750 -19.848 -5.500 1.00 94.00 300 LEU A CA 1
ATOM 2401 C C . LEU A 1 300 ? -10.903 -19.978 -6.499 1.00 94.00 300 LEU A C 1
ATOM 2403 O O . LEU A 1 300 ? -10.731 -19.683 -7.687 1.00 94.00 300 LEU A O 1
ATOM 2407 N N . ASP A 1 301 ? -12.093 -20.338 -6.015 1.00 91.50 301 ASP A N 1
ATOM 2408 C CA . ASP A 1 301 ? -13.284 -20.434 -6.860 1.00 91.50 301 ASP A CA 1
ATOM 2409 C C . ASP A 1 301 ? -13.780 -19.035 -7.261 1.00 91.50 301 ASP A C 1
ATOM 2411 O O . ASP A 1 301 ? -14.432 -18.299 -6.512 1.00 91.50 301 ASP A O 1
ATOM 2415 N N . THR A 1 302 ? -13.500 -18.676 -8.513 1.00 86.62 302 THR A N 1
ATOM 2416 C CA . THR A 1 302 ? -13.908 -17.393 -9.100 1.00 86.62 302 THR A CA 1
ATOM 2417 C C . THR A 1 302 ? -15.416 -17.160 -9.131 1.00 86.62 302 THR A C 1
ATOM 2419 O O . THR A 1 302 ? -15.841 -16.002 -9.107 1.00 86.62 302 THR A O 1
ATOM 2422 N N . LYS A 1 303 ? -16.241 -18.210 -9.231 1.00 85.69 303 LYS A N 1
ATOM 2423 C CA . LYS A 1 303 ? -17.703 -18.071 -9.285 1.00 85.69 303 LYS A CA 1
ATOM 2424 C C . LYS A 1 303 ? -18.236 -17.695 -7.914 1.00 85.69 303 LYS A C 1
ATOM 2426 O O . LYS A 1 303 ? -19.028 -16.759 -7.827 1.00 85.69 303 LYS A O 1
ATOM 2431 N N . LEU A 1 304 ? -17.751 -18.367 -6.872 1.00 83.19 304 LEU A N 1
ATOM 2432 C CA . LEU A 1 304 ? -18.111 -18.063 -5.489 1.00 83.19 304 LEU A CA 1
ATOM 2433 C C . LEU A 1 304 ? -17.638 -16.665 -5.092 1.00 83.19 304 LEU A C 1
ATOM 2435 O O . LEU A 1 304 ? -18.447 -15.871 -4.622 1.00 83.19 304 LEU A O 1
ATOM 2439 N N . VAL A 1 305 ? -16.384 -16.304 -5.390 1.00 83.00 305 VAL A N 1
ATOM 2440 C CA . VAL A 1 305 ? -15.865 -14.949 -5.122 1.00 83.00 305 VAL A CA 1
ATOM 2441 C C . VAL A 1 305 ? -16.721 -13.879 -5.805 1.00 83.00 305 VAL A C 1
ATOM 2443 O O . VAL A 1 305 ? -17.120 -12.905 -5.167 1.00 83.00 305 VAL A O 1
ATOM 2446 N N . LYS A 1 306 ? -17.063 -14.060 -7.087 1.00 81.31 306 LYS A N 1
ATOM 2447 C CA . LYS A 1 306 ? -17.925 -13.112 -7.813 1.00 81.31 306 LYS A CA 1
ATOM 2448 C C . LYS A 1 306 ? -19.350 -13.067 -7.262 1.00 81.31 306 LYS A C 1
ATOM 2450 O O . LYS A 1 306 ? -19.952 -11.998 -7.297 1.00 81.31 306 LYS A O 1
ATOM 2455 N N . GLY A 1 307 ? -19.882 -14.191 -6.784 1.00 75.56 307 GLY A N 1
ATOM 2456 C CA . GLY A 1 307 ? -21.169 -14.253 -6.090 1.00 75.56 307 GLY A CA 1
ATOM 2457 C C . GLY A 1 307 ? -21.152 -13.424 -4.806 1.00 75.56 307 GLY A C 1
ATOM 2458 O O . GLY A 1 307 ? -21.986 -12.539 -4.646 1.00 75.56 307 GLY A O 1
ATOM 2459 N N . ILE A 1 308 ? -20.128 -13.613 -3.966 1.00 75.94 308 ILE A N 1
ATOM 2460 C CA . ILE A 1 308 ? -19.940 -12.870 -2.710 1.00 75.94 308 ILE A CA 1
ATOM 2461 C C . ILE A 1 308 ? -19.830 -11.364 -2.971 1.00 75.94 308 ILE A C 1
ATOM 2463 O O . ILE A 1 308 ? -20.525 -10.574 -2.341 1.00 75.94 308 ILE A O 1
ATOM 2467 N N . VAL A 1 309 ? -19.006 -10.950 -3.941 1.00 74.81 309 VAL A N 1
ATOM 2468 C CA . VAL A 1 309 ? -18.829 -9.524 -4.284 1.00 74.81 309 VAL A CA 1
ATOM 2469 C C . VAL A 1 309 ? -20.125 -8.892 -4.803 1.00 74.81 309 VAL A C 1
ATOM 2471 O O . VAL A 1 309 ? -20.346 -7.697 -4.627 1.00 74.81 309 VAL A O 1
ATOM 2474 N N . ARG A 1 310 ? -21.000 -9.680 -5.435 1.00 70.44 310 ARG A N 1
ATOM 2475 C CA . ARG A 1 310 ? -22.316 -9.223 -5.902 1.00 70.44 310 ARG A CA 1
ATOM 2476 C C . ARG A 1 310 ? -23.388 -9.231 -4.809 1.00 70.44 310 ARG A C 1
ATOM 2478 O O . ARG A 1 310 ? -24.494 -8.782 -5.097 1.00 70.44 310 ARG A O 1
ATOM 2485 N N . GLY A 1 311 ? -23.089 -9.735 -3.609 1.00 61.62 311 GLY A N 1
ATOM 2486 C CA . GLY A 1 311 ? -24.095 -9.953 -2.570 1.00 61.62 311 GLY A CA 1
ATOM 2487 C C . GLY A 1 311 ? -25.125 -11.008 -2.973 1.00 61.62 311 GLY A C 1
ATOM 2488 O O . GLY A 1 311 ? -26.311 -10.866 -2.692 1.00 61.62 311 GLY A O 1
ATOM 2489 N N . ASP A 1 312 ? -24.704 -12.017 -3.738 1.00 59.44 312 ASP A N 1
ATOM 2490 C CA . ASP A 1 312 ? -25.578 -13.104 -4.162 1.00 59.44 312 ASP A CA 1
ATOM 2491 C C . ASP A 1 312 ? -25.710 -14.099 -2.999 1.00 59.44 312 ASP A C 1
ATOM 2493 O O . ASP A 1 312 ? -24.847 -14.953 -2.807 1.00 59.44 312 ASP A O 1
ATOM 2497 N N . ASP A 1 313 ? -26.800 -14.010 -2.232 1.00 53.59 313 ASP A N 1
ATOM 2498 C CA . ASP A 1 313 ? -27.136 -14.926 -1.121 1.00 53.59 313 ASP A CA 1
ATOM 2499 C C . ASP A 1 313 ? -27.506 -16.352 -1.609 1.00 53.59 313 ASP A C 1
ATOM 2501 O O . ASP A 1 313 ? -28.317 -17.058 -1.011 1.00 53.59 313 ASP A O 1
ATOM 2505 N N . GLY A 1 314 ? -26.986 -16.780 -2.765 1.00 53.00 314 GLY A N 1
ATOM 2506 C CA . GLY A 1 314 ? -27.328 -18.047 -3.417 1.00 53.00 314 GLY A CA 1
ATOM 2507 C C . GLY A 1 314 ? -28.722 -18.078 -4.060 1.00 53.00 314 GLY A C 1
ATOM 2508 O O . GLY A 1 314 ? -29.146 -19.121 -4.567 1.00 53.00 314 GLY A O 1
ATOM 2509 N N . THR A 1 315 ? -29.447 -16.956 -4.083 1.00 50.75 315 THR A N 1
ATOM 2510 C CA . THR A 1 315 ? -30.740 -16.830 -4.767 1.00 50.75 315 THR A CA 1
ATOM 2511 C C . THR A 1 315 ? -30.531 -16.438 -6.227 1.00 50.75 315 THR A C 1
ATOM 2513 O O . THR A 1 315 ? -29.888 -15.445 -6.542 1.00 50.75 315 THR A O 1
ATOM 2516 N N . LYS A 1 316 ? -31.071 -17.236 -7.160 1.00 50.66 316 LYS A N 1
ATOM 2517 C CA . LYS A 1 316 ? -30.888 -17.005 -8.601 1.00 50.66 316 LYS A CA 1
ATOM 2518 C C . LYS A 1 316 ? -31.333 -15.593 -8.989 1.00 50.66 316 LYS A C 1
ATOM 2520 O O . LYS A 1 316 ? -32.522 -15.290 -8.974 1.00 50.66 316 LYS A O 1
ATOM 2525 N N . SER A 1 317 ? -30.374 -14.788 -9.435 1.00 47.75 317 SER A N 1
ATOM 2526 C CA . SER A 1 317 ? -30.601 -13.554 -10.182 1.00 47.75 317 SER A CA 1
ATOM 2527 C C . SER A 1 317 ? -31.645 -13.766 -11.279 1.00 47.75 317 SER A C 1
ATOM 2529 O O . SER A 1 317 ? -31.410 -14.520 -12.225 1.00 47.75 317 SER A O 1
ATOM 2531 N N . SER A 1 318 ? -32.783 -13.077 -11.184 1.00 54.19 318 SER A N 1
ATOM 2532 C CA . SER A 1 318 ? -33.724 -12.969 -12.301 1.00 54.19 318 SER A CA 1
ATOM 2533 C C . SER A 1 318 ? -33.002 -12.360 -13.509 1.00 54.19 318 SER A C 1
ATOM 2535 O O . SER A 1 318 ? -32.222 -11.418 -13.370 1.00 54.19 318 SER A O 1
ATOM 2537 N N . GLN A 1 319 ? -33.263 -12.879 -14.711 1.00 49.53 319 GLN A N 1
ATOM 2538 C CA . GLN A 1 319 ? -32.732 -12.327 -15.965 1.00 49.53 319 GLN A CA 1
ATOM 2539 C C . GLN A 1 319 ? -33.300 -10.925 -16.271 1.00 49.53 319 GLN A C 1
ATOM 2541 O O . GLN A 1 319 ? -32.750 -10.184 -17.085 1.00 49.53 319 GLN A O 1
ATOM 2546 N N . PHE A 1 320 ? -34.386 -10.545 -15.596 1.00 49.41 320 PHE A N 1
ATOM 2547 C CA . PHE A 1 320 ? -35.090 -9.285 -15.780 1.00 49.41 320 PHE A CA 1
ATOM 2548 C C . PHE A 1 320 ? -34.913 -8.394 -14.548 1.00 49.41 320 PHE A C 1
ATOM 2550 O O . PHE A 1 320 ? -35.382 -8.737 -13.461 1.00 49.41 320 PHE A O 1
ATOM 2557 N N . LYS A 1 321 ? -34.269 -7.229 -14.734 1.00 53.00 321 LYS A N 1
ATOM 2558 C CA . LYS A 1 321 ? -33.988 -6.231 -13.679 1.00 53.00 321 LYS A CA 1
ATOM 2559 C C . LYS A 1 321 ? -35.230 -5.771 -12.907 1.00 53.00 321 LYS A C 1
ATOM 2561 O O . LYS A 1 321 ? -35.116 -5.400 -11.755 1.00 53.00 321 LYS A O 1
ATOM 2566 N N . ASN A 1 322 ? -36.403 -5.790 -13.534 1.00 52.19 322 ASN A N 1
ATOM 2567 C CA . ASN A 1 322 ? -37.686 -5.403 -12.938 1.00 52.19 322 ASN A CA 1
ATOM 2568 C C . ASN A 1 322 ? -38.364 -6.521 -12.122 1.00 52.19 322 ASN A C 1
ATOM 2570 O O . ASN A 1 322 ? -39.390 -6.273 -11.500 1.00 52.19 322 ASN A O 1
ATOM 2574 N N . LEU A 1 323 ? -37.828 -7.744 -12.164 1.00 43.31 323 LEU A N 1
ATOM 2575 C CA . LEU A 1 323 ? -38.291 -8.905 -11.394 1.00 43.31 323 LEU A CA 1
ATOM 2576 C C . LEU A 1 323 ? -37.254 -9.342 -10.347 1.00 43.31 323 LEU A C 1
ATOM 2578 O O . LEU A 1 323 ? -37.436 -10.363 -9.688 1.00 43.31 323 LEU A O 1
ATOM 2582 N N . ASP A 1 324 ? -36.141 -8.614 -10.226 1.00 49.88 324 ASP A N 1
ATOM 2583 C CA . ASP A 1 324 ? -35.123 -8.909 -9.228 1.00 49.88 324 ASP A CA 1
ATOM 2584 C C . ASP A 1 324 ? -35.596 -8.374 -7.869 1.00 49.88 324 ASP A C 1
ATOM 2586 O O . ASP A 1 324 ? -35.676 -7.168 -7.651 1.00 49.88 324 ASP A O 1
ATOM 2590 N N . ALA A 1 325 ? -35.928 -9.271 -6.939 1.00 50.53 325 ALA A N 1
ATOM 2591 C CA . ALA A 1 325 ? -36.367 -8.901 -5.591 1.00 50.53 325 ALA A CA 1
ATOM 2592 C C . ALA A 1 325 ? -35.309 -8.080 -4.818 1.00 50.53 325 ALA A C 1
ATOM 2594 O O . ALA A 1 325 ? -35.629 -7.448 -3.812 1.00 50.53 325 ALA A O 1
ATOM 2595 N N . ARG A 1 326 ? -34.059 -8.048 -5.308 1.00 54.09 326 ARG A N 1
ATOM 2596 C CA . ARG A 1 326 ? -32.954 -7.247 -4.765 1.00 54.09 326 ARG A CA 1
ATOM 2597 C C . ARG A 1 326 ? -33.044 -5.758 -5.096 1.00 54.09 326 ARG A C 1
ATOM 2599 O O . ARG A 1 326 ? -32.409 -4.965 -4.414 1.00 54.09 326 ARG A O 1
ATOM 2606 N N . THR A 1 327 ? -33.848 -5.339 -6.080 1.00 49.31 327 THR A N 1
ATOM 2607 C CA . THR A 1 327 ? -34.023 -3.904 -6.405 1.00 49.31 327 THR A CA 1
ATOM 2608 C C . THR A 1 327 ? -34.684 -3.115 -5.265 1.00 49.31 327 THR A C 1
ATOM 2610 O O . THR A 1 327 ? -34.614 -1.892 -5.247 1.00 49.31 327 THR A O 1
ATOM 2613 N N . SER A 1 328 ? -35.311 -3.805 -4.307 1.00 44.41 328 SER A N 1
ATOM 2614 C CA . SER A 1 328 ? -35.924 -3.220 -3.106 1.00 44.41 328 SER A CA 1
ATOM 2615 C C . SER A 1 328 ? -35.127 -3.476 -1.822 1.00 44.41 328 SER A C 1
ATOM 2617 O O . SER A 1 328 ? -35.596 -3.113 -0.745 1.00 44.41 328 SER A O 1
ATOM 2619 N N . GLN A 1 329 ? -33.963 -4.126 -1.906 1.00 53.28 329 GLN A N 1
ATOM 2620 C CA . GLN A 1 329 ? -33.114 -4.365 -0.743 1.00 53.28 329 GLN A CA 1
ATOM 2621 C C . GLN A 1 329 ? -32.191 -3.170 -0.514 1.00 53.28 329 GLN A C 1
ATOM 2623 O O . GLN A 1 329 ? -31.675 -2.573 -1.460 1.00 53.28 329 GLN A O 1
ATOM 2628 N N . THR A 1 330 ? -32.002 -2.820 0.758 1.00 52.09 330 THR A N 1
ATOM 2629 C CA . THR A 1 330 ? -31.027 -1.822 1.198 1.00 52.09 330 THR A CA 1
ATOM 2630 C C . THR A 1 330 ? -29.668 -2.157 0.579 1.00 52.09 330 THR A C 1
ATOM 2632 O O . THR A 1 330 ? -29.257 -3.319 0.653 1.00 52.09 330 THR A O 1
ATOM 2635 N N . PRO A 1 331 ? -28.972 -1.191 -0.047 1.00 54.66 331 PRO A N 1
ATOM 2636 C CA . PRO A 1 331 ? -27.652 -1.444 -0.604 1.00 54.66 331 PRO A CA 1
ATOM 2637 C C . PRO A 1 331 ? -26.753 -2.021 0.489 1.00 54.66 331 PRO A C 1
ATOM 2639 O O . PRO A 1 331 ? -26.657 -1.474 1.588 1.00 54.66 331 PRO A O 1
ATOM 2642 N N . LEU A 1 332 ? -26.141 -3.168 0.194 1.00 58.03 332 LEU A N 1
ATOM 2643 C CA . LEU A 1 332 ? -25.234 -3.830 1.121 1.00 58.03 332 LEU A CA 1
ATOM 2644 C C . LEU A 1 332 ? -24.052 -2.896 1.443 1.00 58.03 332 LEU A C 1
ATOM 2646 O O . LEU A 1 332 ? -23.641 -2.112 0.579 1.00 58.03 332 LEU A O 1
ATOM 2650 N N . PRO A 1 333 ? -23.483 -2.983 2.661 1.00 60.91 333 PRO A N 1
ATOM 2651 C CA . PRO A 1 333 ? -22.283 -2.235 3.009 1.00 60.91 333 PRO A CA 1
ATOM 2652 C C . PRO A 1 333 ? -21.174 -2.499 1.986 1.00 60.91 333 PRO A C 1
ATOM 2654 O O . PRO A 1 333 ? -21.161 -3.549 1.340 1.00 60.91 333 PRO A O 1
ATOM 2657 N N . LEU A 1 334 ? -20.212 -1.577 1.866 1.00 64.19 334 LEU A N 1
ATOM 2658 C CA . LEU A 1 334 ? -19.017 -1.799 1.052 1.00 64.19 334 LEU A CA 1
ATOM 2659 C C . LEU A 1 334 ? -18.243 -3.007 1.591 1.00 64.19 334 LEU A C 1
ATOM 2661 O O . LEU A 1 334 ? -17.395 -2.884 2.478 1.00 64.19 334 LEU A O 1
ATOM 2665 N N . ALA A 1 335 ? -18.557 -4.188 1.064 1.00 66.31 335 ALA A N 1
ATOM 2666 C CA . ALA A 1 335 ? -17.926 -5.422 1.473 1.00 66.31 335 ALA A CA 1
ATOM 2667 C C . ALA A 1 335 ? -16.453 -5.370 1.067 1.00 66.31 335 ALA A C 1
ATOM 2669 O O . ALA A 1 335 ? -16.113 -5.119 -0.094 1.00 66.31 335 ALA A O 1
ATOM 2670 N N . HIS A 1 336 ? -15.564 -5.615 2.030 1.00 73.25 336 HIS A N 1
ATOM 2671 C CA . HIS A 1 336 ? -14.174 -5.884 1.701 1.00 73.25 336 HIS A CA 1
ATOM 2672 C C . HIS A 1 336 ? -14.127 -7.083 0.759 1.00 73.25 336 HIS A C 1
ATOM 2674 O O . HIS A 1 336 ? -14.844 -8.067 0.948 1.00 73.25 336 HIS A O 1
ATOM 2680 N N . HIS A 1 337 ? -13.276 -6.998 -0.261 1.00 83.31 337 HIS A N 1
ATOM 2681 C CA . HIS A 1 337 ? -13.125 -8.094 -1.198 1.00 83.31 337 HIS A CA 1
ATOM 2682 C C . HIS A 1 337 ? -12.728 -9.368 -0.427 1.00 83.31 337 HIS A C 1
ATOM 2684 O O . HIS A 1 337 ? -11.755 -9.325 0.337 1.00 83.31 337 HIS A O 1
ATOM 2690 N N . PRO A 1 338 ? -13.441 -10.497 -0.598 1.00 85.88 338 PRO A N 1
ATOM 2691 C CA . PRO A 1 338 ? -13.282 -11.667 0.267 1.00 85.88 338 PRO A CA 1
ATOM 2692 C C . PRO A 1 338 ? -11.858 -12.223 0.221 1.00 85.88 338 PRO A C 1
ATOM 2694 O O . PRO A 1 338 ? -11.314 -12.608 1.250 1.00 85.88 338 PRO A O 1
ATOM 2697 N N . ILE A 1 339 ? -11.203 -12.171 -0.945 1.00 89.25 339 ILE A N 1
ATOM 2698 C CA . ILE A 1 339 ? -9.804 -12.598 -1.086 1.00 89.25 339 ILE A CA 1
ATOM 2699 C C . ILE A 1 339 ? -8.865 -11.708 -0.264 1.00 89.25 339 ILE A C 1
ATOM 2701 O O . ILE A 1 339 ? -7.923 -12.205 0.340 1.00 89.25 339 ILE A O 1
ATOM 2705 N N . THR A 1 340 ? -9.117 -10.398 -0.204 1.00 88.38 340 THR A N 1
ATOM 2706 C CA . THR A 1 340 ? -8.285 -9.465 0.566 1.00 88.38 340 THR A CA 1
ATOM 2707 C C . THR A 1 340 ? -8.465 -9.683 2.066 1.00 88.38 340 THR A C 1
ATOM 2709 O O . THR A 1 340 ? -7.480 -9.665 2.801 1.00 88.38 340 THR A O 1
ATOM 2712 N N . ALA A 1 341 ? -9.699 -9.937 2.516 1.00 88.31 341 ALA A N 1
ATOM 2713 C CA . ALA A 1 341 ? -9.981 -10.298 3.904 1.00 88.31 341 ALA A CA 1
ATOM 2714 C C . ALA A 1 341 ? -9.310 -11.630 4.283 1.00 88.31 341 ALA A C 1
ATOM 2716 O O . ALA A 1 341 ? -8.580 -11.691 5.270 1.00 88.31 341 ALA A O 1
ATOM 2717 N N . PHE A 1 342 ? -9.454 -12.655 3.438 1.00 91.75 342 PHE A N 1
ATOM 2718 C CA . PHE A 1 342 ? -8.812 -13.954 3.631 1.00 91.75 342 PHE A CA 1
ATOM 2719 C C . PHE A 1 342 ? -7.282 -13.840 3.660 1.00 91.75 342 PHE A C 1
ATOM 2721 O O . PHE A 1 342 ? -6.629 -14.342 4.569 1.00 91.75 342 PHE A O 1
ATOM 2728 N N . LEU A 1 343 ? -6.687 -13.101 2.719 1.00 92.44 343 LEU A N 1
ATOM 2729 C CA . LEU A 1 343 ? -5.245 -12.855 2.681 1.00 92.44 343 LEU A CA 1
ATOM 2730 C C . LEU A 1 343 ? -4.750 -12.108 3.927 1.00 92.44 343 LEU A C 1
ATOM 2732 O O . LEU A 1 343 ? -3.646 -12.371 4.406 1.00 92.44 343 LEU A O 1
ATOM 2736 N N . LYS A 1 344 ? -5.541 -11.171 4.461 1.00 90.25 344 LYS A N 1
ATOM 2737 C CA . LYS A 1 344 ? -5.214 -10.460 5.702 1.00 90.25 344 LYS A CA 1
ATOM 2738 C C . LYS A 1 344 ? -5.146 -11.426 6.883 1.00 90.25 344 LYS A C 1
ATOM 2740 O O . LYS A 1 344 ? -4.173 -11.377 7.632 1.00 90.25 344 LYS A O 1
ATOM 2745 N N . GLU A 1 345 ? -6.121 -12.318 7.012 1.00 91.94 345 GLU A N 1
ATOM 2746 C CA . GLU A 1 345 ? -6.142 -13.348 8.055 1.00 91.94 345 GLU A CA 1
ATOM 2747 C C . GLU A 1 345 ? -4.968 -14.329 7.908 1.00 91.94 345 GLU A C 1
ATOM 2749 O O . GLU A 1 345 ? -4.246 -14.586 8.873 1.00 91.94 345 GLU A O 1
ATOM 2754 N N . LEU A 1 346 ? -4.681 -14.783 6.682 1.00 93.75 346 LEU A N 1
ATOM 2755 C CA . LEU A 1 346 ? -3.524 -15.637 6.397 1.00 93.75 346 LEU A CA 1
ATOM 2756 C C . LEU A 1 346 ? -2.198 -14.978 6.793 1.00 93.75 346 LEU A C 1
ATOM 2758 O O . LEU A 1 346 ? -1.347 -15.625 7.404 1.00 93.75 346 LEU A O 1
ATOM 2762 N N . ASN A 1 347 ? -2.019 -13.693 6.480 1.00 91.31 347 ASN A N 1
ATOM 2763 C CA . ASN A 1 347 ? -0.826 -12.956 6.890 1.00 91.31 347 ASN A CA 1
ATOM 2764 C C . ASN A 1 347 ? -0.747 -12.811 8.417 1.00 91.31 347 ASN A C 1
ATOM 2766 O O . ASN A 1 347 ? 0.337 -12.930 8.974 1.00 91.31 347 ASN A O 1
ATOM 2770 N N . GLN A 1 348 ? -1.864 -12.607 9.118 1.00 88.81 348 GLN A N 1
ATOM 2771 C CA . GLN A 1 348 ? -1.855 -12.517 10.582 1.00 88.81 348 GLN A CA 1
ATOM 2772 C C . GLN A 1 348 ? -1.471 -13.843 11.253 1.00 88.81 348 GLN A C 1
ATOM 2774 O O . GLN A 1 348 ? -0.708 -13.834 12.219 1.00 88.81 348 GLN A O 1
ATOM 2779 N N . LEU A 1 349 ? -1.965 -14.970 10.737 1.00 90.62 349 LEU A N 1
ATOM 2780 C CA . LEU A 1 349 ? -1.728 -16.294 11.318 1.00 90.62 349 LEU A CA 1
ATOM 2781 C C . LEU A 1 349 ? -0.372 -16.890 10.917 1.00 90.62 349 LEU A C 1
ATOM 2783 O O . LEU A 1 349 ? 0.279 -17.550 11.727 1.00 90.62 349 LEU A O 1
ATOM 2787 N N . TYR A 1 350 ? 0.076 -16.655 9.679 1.00 91.06 350 TYR A N 1
ATOM 2788 C CA . TYR A 1 350 ? 1.206 -17.377 9.088 1.00 91.06 350 TYR A CA 1
ATOM 2789 C C . TYR A 1 350 ? 2.343 -16.484 8.561 1.00 91.06 350 TYR A C 1
ATOM 2791 O O . TYR A 1 350 ? 3.227 -17.010 7.885 1.00 91.06 350 TYR A O 1
ATOM 2799 N N . ALA A 1 351 ? 2.407 -15.189 8.914 1.00 82.81 351 ALA A N 1
ATOM 2800 C CA . ALA A 1 351 ? 3.500 -14.280 8.506 1.00 82.81 351 ALA A CA 1
ATOM 2801 C C . ALA A 1 351 ? 4.918 -14.782 8.840 1.00 82.81 351 ALA A C 1
ATOM 2803 O O . ALA A 1 351 ? 5.890 -14.386 8.198 1.00 82.81 351 ALA A O 1
ATOM 2804 N N . GLY A 1 352 ? 5.062 -15.636 9.857 1.00 84.94 352 GLY A N 1
ATOM 2805 C CA . GLY A 1 352 ? 6.336 -16.276 10.178 1.00 84.94 352 GLY A CA 1
ATOM 2806 C C . GLY A 1 352 ? 6.766 -17.293 9.110 1.00 84.94 352 GLY A C 1
ATOM 2807 O O . GLY A 1 352 ? 7.792 -17.087 8.450 1.00 84.94 352 GLY A O 1
ATOM 2808 N N . PRO A 1 353 ? 6.046 -18.424 8.980 1.00 88.81 353 PRO A N 1
ATOM 2809 C CA . PRO A 1 353 ? 6.431 -19.522 8.093 1.00 88.81 353 PRO A CA 1
ATOM 2810 C C . PRO A 1 353 ? 6.180 -19.284 6.607 1.00 88.81 353 PRO A C 1
ATOM 2812 O O . PRO A 1 353 ? 6.896 -19.876 5.799 1.00 88.81 353 PRO A O 1
ATOM 2815 N N . LEU A 1 354 ? 5.202 -18.459 6.237 1.00 91.31 354 LEU A N 1
ATOM 2816 C CA . LEU A 1 354 ? 4.795 -18.254 4.851 1.00 91.31 354 LEU A CA 1
ATOM 2817 C C . LEU A 1 354 ? 4.764 -16.769 4.507 1.00 91.31 354 LEU A C 1
ATOM 2819 O O . LEU A 1 354 ? 4.302 -15.934 5.278 1.00 91.31 354 LEU A O 1
ATOM 2823 N N . VAL A 1 355 ? 5.216 -16.457 3.297 1.00 92.38 355 VAL A N 1
ATOM 2824 C CA . VAL A 1 355 ? 4.994 -15.151 2.675 1.00 92.38 355 VAL A CA 1
ATOM 2825 C C . VAL A 1 355 ? 4.000 -15.348 1.541 1.00 92.38 355 VAL A C 1
ATOM 2827 O O . VAL A 1 355 ? 4.301 -16.072 0.589 1.00 92.38 355 VAL A O 1
ATOM 2830 N N . PHE A 1 356 ? 2.826 -14.725 1.650 1.00 94.44 356 PHE A N 1
ATOM 2831 C CA . PHE A 1 356 ? 1.766 -14.805 0.646 1.00 94.44 356 PHE A CA 1
ATOM 2832 C C . PHE A 1 356 ? 1.835 -13.638 -0.331 1.00 94.44 356 PHE A C 1
ATOM 2834 O O . PHE A 1 356 ? 1.981 -12.489 0.069 1.00 94.44 356 PHE A O 1
ATOM 2841 N N . PHE A 1 357 ? 1.655 -13.953 -1.605 1.00 94.50 357 PHE A N 1
ATOM 2842 C CA . PHE A 1 357 ? 1.706 -13.052 -2.740 1.00 94.50 357 PHE A CA 1
ATOM 2843 C C . PHE A 1 357 ? 0.365 -13.090 -3.459 1.00 94.50 357 PHE A C 1
ATOM 2845 O O . PHE A 1 357 ? -0.090 -14.149 -3.909 1.00 94.50 357 PHE A O 1
ATOM 2852 N N . HIS A 1 358 ? -0.240 -11.920 -3.610 1.00 94.31 358 HIS A N 1
ATOM 2853 C CA . HIS A 1 358 ? -1.482 -11.745 -4.346 1.00 94.31 358 HIS A CA 1
ATOM 2854 C C . HIS A 1 358 ? -1.413 -10.479 -5.197 1.00 94.31 358 HIS A C 1
ATOM 2856 O O . HIS A 1 358 ? -0.728 -9.507 -4.864 1.00 94.31 358 HIS A O 1
ATOM 2862 N N . GLY A 1 359 ? -2.045 -10.557 -6.362 1.00 90.25 359 GLY A N 1
ATOM 2863 C CA . GLY A 1 359 ? -2.042 -9.511 -7.366 1.00 90.25 359 GLY A CA 1
ATOM 2864 C C . GLY A 1 359 ? -3.232 -8.571 -7.251 1.00 90.25 359 GLY A C 1
ATOM 2865 O O . GLY A 1 359 ? -3.457 -7.930 -6.231 1.00 90.25 359 GLY A O 1
ATOM 2866 N N . ALA A 1 360 ? -3.979 -8.476 -8.350 1.00 86.69 360 ALA A N 1
ATOM 2867 C CA . ALA A 1 360 ? -5.231 -7.731 -8.401 1.00 86.69 360 ALA A CA 1
ATOM 2868 C C . ALA A 1 360 ? -6.342 -8.464 -7.623 1.00 86.69 360 ALA A C 1
ATOM 2870 O O . ALA A 1 360 ? -6.282 -9.685 -7.498 1.00 86.69 360 ALA A O 1
ATOM 2871 N N . PRO A 1 361 ? -7.411 -7.770 -7.193 1.00 78.94 361 PRO A N 1
ATOM 2872 C CA . PRO A 1 361 ? -8.578 -8.408 -6.577 1.00 78.94 361 PRO A CA 1
ATOM 2873 C C . PRO A 1 361 ? -9.181 -9.550 -7.414 1.00 78.94 361 PRO A C 1
ATOM 2875 O O . PRO A 1 361 ? -9.598 -10.557 -6.855 1.00 78.94 361 PRO A O 1
ATOM 2878 N N . ASP A 1 362 ? -9.142 -9.442 -8.745 1.00 81.00 362 ASP A N 1
ATOM 2879 C CA . ASP A 1 362 ? -9.642 -10.472 -9.671 1.00 81.00 362 ASP A CA 1
ATOM 2880 C C . ASP A 1 362 ? -8.691 -11.677 -9.854 1.00 81.00 362 ASP A C 1
ATOM 2882 O O . ASP A 1 362 ? -9.008 -12.626 -10.579 1.00 81.00 362 ASP A O 1
ATOM 2886 N N . ASP A 1 363 ? -7.505 -11.648 -9.241 1.00 88.06 363 ASP A N 1
ATOM 2887 C CA . ASP A 1 363 ? -6.546 -12.748 -9.279 1.00 88.06 363 ASP A CA 1
ATOM 2888 C C . ASP A 1 363 ? -7.033 -13.899 -8.393 1.00 88.06 363 ASP A C 1
ATOM 2890 O O . ASP A 1 363 ? -7.186 -13.771 -7.178 1.00 88.06 363 ASP A O 1
ATOM 2894 N N . HIS A 1 364 ? -7.256 -15.044 -9.026 1.00 89.88 364 HIS A N 1
ATOM 2895 C CA . HIS A 1 364 ? -7.817 -16.248 -8.419 1.00 89.88 364 HIS A CA 1
ATOM 2896 C C . HIS A 1 364 ? -6.751 -17.173 -7.829 1.00 89.88 364 HIS A C 1
ATOM 2898 O O . HIS A 1 364 ? -7.063 -18.292 -7.431 1.00 89.88 364 HIS A O 1
ATOM 2904 N N . ILE A 1 365 ? -5.486 -16.746 -7.809 1.00 94.38 365 ILE A N 1
ATOM 2905 C CA . ILE A 1 365 ? -4.383 -17.546 -7.285 1.00 94.38 365 ILE A CA 1
ATOM 2906 C C . ILE A 1 365 ? -3.660 -16.752 -6.201 1.00 94.38 365 ILE A C 1
ATOM 2908 O O . ILE A 1 365 ? -3.005 -15.749 -6.495 1.00 94.38 365 ILE A O 1
ATOM 2912 N N . ILE A 1 366 ? -3.686 -17.247 -4.967 1.00 95.69 366 ILE A N 1
ATOM 2913 C CA . ILE A 1 366 ? -2.756 -16.803 -3.923 1.00 95.69 366 ILE A CA 1
ATOM 2914 C C . ILE A 1 366 ? -1.526 -17.699 -4.008 1.00 95.69 366 ILE A C 1
ATOM 2916 O O . ILE A 1 366 ? -1.626 -18.921 -3.943 1.00 95.69 366 ILE A O 1
ATOM 2920 N N . ALA A 1 367 ? -0.354 -17.102 -4.174 1.00 95.38 367 ALA A N 1
ATOM 2921 C CA . ALA A 1 367 ? 0.897 -17.843 -4.238 1.00 95.38 367 ALA A CA 1
ATOM 2922 C C . ALA A 1 367 ? 1.680 -17.651 -2.937 1.00 95.38 367 ALA A C 1
ATOM 2924 O O . ALA A 1 367 ? 1.631 -16.574 -2.355 1.00 95.38 367 ALA A O 1
ATOM 2925 N N . ALA A 1 368 ? 2.405 -18.660 -2.462 1.00 94.94 368 ALA A N 1
ATOM 2926 C CA . ALA A 1 368 ? 3.152 -18.561 -1.212 1.00 94.94 368 ALA A CA 1
ATOM 2927 C C . ALA A 1 368 ? 4.544 -19.191 -1.303 1.00 94.94 368 ALA A C 1
ATOM 2929 O O . ALA A 1 368 ? 4.787 -20.107 -2.095 1.00 94.94 368 ALA A O 1
ATOM 2930 N N . ILE A 1 369 ? 5.461 -18.665 -0.489 1.00 93.31 369 ILE A N 1
ATOM 2931 C CA . ILE A 1 369 ? 6.845 -19.137 -0.355 1.00 93.31 369 ILE A CA 1
ATOM 2932 C C . ILE A 1 369 ? 7.111 -19.433 1.119 1.00 93.31 369 ILE A C 1
ATOM 2934 O O . ILE A 1 369 ? 6.779 -18.617 1.985 1.00 93.31 369 ILE A O 1
ATOM 2938 N N . TRP A 1 370 ? 7.724 -20.581 1.405 1.00 91.19 370 TRP A N 1
ATOM 2939 C CA . TRP A 1 370 ? 8.169 -20.925 2.751 1.00 91.19 370 TRP A CA 1
ATOM 2940 C C . TRP A 1 370 ? 9.365 -20.071 3.143 1.00 91.19 370 TRP A C 1
ATOM 2942 O O . TRP A 1 370 ? 10.350 -19.965 2.413 1.00 91.19 370 TRP A O 1
ATOM 2952 N N . ASN A 1 371 ? 9.318 -19.503 4.342 1.00 88.00 371 ASN A N 1
ATOM 2953 C CA . ASN A 1 371 ? 10.444 -18.764 4.879 1.00 88.00 371 ASN A CA 1
ATOM 2954 C C . ASN A 1 371 ? 11.622 -19.727 5.154 1.00 88.00 371 ASN A C 1
ATOM 2956 O O . ASN A 1 371 ? 11.530 -20.564 6.061 1.00 88.00 371 ASN A O 1
ATOM 2960 N N . PRO A 1 372 ? 12.759 -19.603 4.437 1.00 81.50 372 PRO A N 1
ATOM 2961 C CA . PRO A 1 372 ? 13.886 -20.525 4.577 1.00 81.50 372 PRO A CA 1
ATOM 2962 C C . PRO A 1 372 ? 14.587 -20.418 5.939 1.00 81.50 372 PRO A C 1
ATOM 2964 O O . PRO A 1 372 ? 15.372 -21.298 6.294 1.00 81.50 372 PRO A O 1
ATOM 2967 N N . GLN A 1 373 ? 14.317 -19.360 6.712 1.00 79.94 373 GLN A N 1
ATOM 2968 C CA . GLN A 1 373 ? 14.850 -19.190 8.065 1.00 79.94 373 GLN A CA 1
ATOM 2969 C C . GLN A 1 373 ? 14.173 -20.114 9.087 1.00 79.94 373 GLN A C 1
ATOM 2971 O O . GLN A 1 373 ? 14.728 -20.358 10.164 1.00 79.94 373 GLN A O 1
ATOM 2976 N N . ILE A 1 374 ? 12.991 -20.661 8.778 1.00 77.56 374 ILE A N 1
ATOM 2977 C CA . ILE A 1 374 ? 12.322 -21.615 9.666 1.00 77.56 374 ILE A CA 1
ATOM 2978 C C . ILE A 1 374 ? 12.822 -23.030 9.372 1.00 77.56 374 ILE A C 1
ATOM 2980 O O . ILE A 1 374 ? 12.166 -23.850 8.734 1.00 77.56 374 ILE A O 1
ATOM 2984 N N . GLN A 1 375 ? 14.040 -23.288 9.843 1.00 75.81 375 GLN A N 1
ATOM 2985 C CA . GLN A 1 375 ? 14.686 -24.597 9.806 1.00 75.81 375 GLN A CA 1
ATOM 2986 C C . GLN A 1 375 ? 14.382 -25.417 11.064 1.00 75.81 375 GLN A C 1
ATOM 2988 O O . GLN A 1 375 ? 13.836 -24.900 12.049 1.00 75.81 375 GLN A O 1
ATOM 2993 N N . ARG A 1 376 ? 14.780 -26.697 11.010 1.00 83.44 376 ARG A N 1
ATOM 2994 C CA . ARG A 1 376 ? 14.775 -27.625 12.146 1.00 83.44 376 ARG A CA 1
ATOM 2995 C C . ARG A 1 376 ? 15.437 -26.972 13.352 1.00 83.44 376 ARG A C 1
ATOM 2997 O O . ARG A 1 376 ? 16.509 -26.382 13.227 1.00 83.44 376 ARG A O 1
ATOM 3004 N N . ARG A 1 377 ? 14.777 -27.045 14.501 1.00 84.38 377 ARG A N 1
ATOM 3005 C CA . ARG A 1 377 ? 15.223 -26.397 15.739 1.00 84.38 377 ARG A CA 1
ATOM 3006 C C . ARG A 1 377 ? 14.791 -27.211 16.943 1.00 84.38 377 ARG A C 1
ATOM 3008 O O . ARG A 1 377 ? 13.879 -28.021 16.826 1.00 84.38 377 ARG A O 1
ATOM 3015 N N . SER A 1 378 ? 15.423 -26.976 18.086 1.00 84.44 378 SER A N 1
ATOM 3016 C CA . SER A 1 378 ? 14.962 -27.562 19.340 1.00 84.44 378 SER A CA 1
ATOM 3017 C C . SER A 1 378 ? 13.574 -27.040 19.704 1.00 84.44 378 SER A C 1
ATOM 3019 O O . SER A 1 378 ? 13.231 -25.880 19.431 1.00 84.44 378 SER A O 1
ATOM 3021 N N . PHE A 1 379 ? 12.767 -27.909 20.306 1.00 84.62 379 PHE A N 1
ATOM 3022 C CA . PHE A 1 379 ? 11.442 -27.541 20.779 1.00 84.62 379 PHE A CA 1
ATOM 3023 C C . PHE A 1 379 ? 11.511 -26.401 21.808 1.00 84.62 379 PHE A C 1
ATOM 3025 O O . PHE A 1 379 ? 12.327 -26.404 22.731 1.00 84.62 379 PHE A O 1
ATOM 3032 N N . ARG A 1 380 ? 10.631 -25.408 21.648 1.00 84.31 380 ARG A N 1
ATOM 3033 C CA . ARG A 1 380 ? 10.400 -24.330 22.617 1.00 84.31 380 ARG A CA 1
ATOM 3034 C C . ARG A 1 380 ? 8.903 -24.060 22.710 1.00 84.31 380 ARG A C 1
ATOM 3036 O O . ARG A 1 380 ? 8.184 -24.206 21.729 1.00 84.31 380 ARG A O 1
ATOM 3043 N N . VAL A 1 381 ? 8.440 -23.608 23.872 1.00 83.69 381 VAL A N 1
ATOM 3044 C CA . VAL A 1 381 ? 7.012 -23.314 24.094 1.00 83.69 381 VAL A CA 1
ATOM 3045 C C . VAL A 1 381 ? 6.530 -22.137 23.233 1.00 83.69 381 VAL A C 1
ATOM 3047 O O . VAL A 1 381 ? 5.382 -22.101 22.816 1.00 83.69 381 VAL A O 1
ATOM 3050 N N . ASN A 1 382 ? 7.414 -21.190 22.914 1.00 83.81 382 ASN A N 1
ATOM 3051 C CA . ASN A 1 382 ? 7.095 -19.968 22.172 1.00 83.81 382 ASN A CA 1
ATOM 3052 C C . ASN A 1 382 ? 7.355 -20.077 20.659 1.00 83.81 382 ASN A C 1
ATOM 3054 O O . ASN A 1 382 ? 7.795 -19.115 20.025 1.00 83.81 382 ASN A O 1
ATOM 3058 N N . LEU A 1 383 ? 7.136 -21.256 20.076 1.00 82.31 383 LEU A N 1
ATOM 3059 C CA . LEU A 1 383 ? 7.275 -21.438 18.636 1.00 82.31 383 LEU A CA 1
ATOM 3060 C C . LEU A 1 383 ? 6.135 -20.725 17.878 1.00 82.31 383 LEU A C 1
ATOM 3062 O O . LEU A 1 383 ? 4.983 -20.805 18.291 1.00 82.31 383 LEU A O 1
ATOM 3066 N N . PRO A 1 384 ? 6.436 -20.032 16.763 1.00 78.69 384 PRO A N 1
ATOM 3067 C CA . PRO A 1 384 ? 5.493 -19.109 16.123 1.00 78.69 384 PRO A CA 1
ATOM 3068 C C . PRO A 1 384 ? 4.437 -19.780 15.231 1.00 78.69 384 PRO A C 1
ATOM 3070 O O . PRO A 1 384 ? 3.598 -19.089 14.671 1.00 78.69 384 PRO A O 1
ATOM 3073 N N . CYS A 1 385 ? 4.522 -21.091 15.004 1.00 82.94 385 CYS A N 1
ATOM 3074 C CA . CYS A 1 385 ? 3.629 -21.814 14.096 1.00 82.94 385 CYS A CA 1
ATOM 3075 C C . CYS A 1 385 ? 3.596 -23.310 14.438 1.00 82.94 385 CYS A C 1
ATOM 3077 O O . CYS A 1 385 ? 4.209 -23.734 15.417 1.00 82.94 385 CYS A O 1
ATOM 3079 N N . SER A 1 386 ? 2.889 -24.106 13.635 1.00 87.94 386 SER A N 1
ATOM 3080 C CA . SER A 1 386 ? 2.777 -25.555 13.819 1.00 87.94 386 SER A CA 1
ATOM 3081 C C . SER A 1 386 ? 4.092 -26.281 13.496 1.00 87.94 386 SER A C 1
ATOM 3083 O O . SER A 1 386 ? 4.638 -26.155 12.396 1.00 87.94 386 SER A O 1
ATOM 3085 N N . PHE A 1 387 ? 4.591 -27.075 14.449 1.00 88.56 387 PHE A N 1
ATOM 3086 C CA . PHE A 1 387 ? 5.770 -27.935 14.303 1.00 88.56 387 PHE A CA 1
ATOM 3087 C C . PHE A 1 387 ? 5.418 -29.402 14.590 1.00 88.56 387 PHE A C 1
ATOM 3089 O O . PHE A 1 387 ? 4.510 -29.692 15.366 1.00 88.56 387 PHE A O 1
ATOM 3096 N N . LYS A 1 388 ? 6.156 -30.331 13.979 1.00 88.81 388 LYS A N 1
ATOM 3097 C CA . LYS A 1 388 ? 6.102 -31.776 14.233 1.00 88.81 388 LYS A CA 1
ATOM 3098 C C . LYS A 1 388 ? 7.488 -32.301 14.636 1.00 88.81 388 LYS A C 1
ATOM 3100 O O . LYS A 1 388 ? 8.490 -31.747 14.174 1.00 88.81 388 LYS A O 1
ATOM 3105 N N . PRO A 1 389 ? 7.575 -33.339 15.483 1.00 88.56 389 PRO A N 1
ATOM 3106 C CA . PRO A 1 389 ? 8.854 -33.946 15.838 1.00 88.56 389 PRO A CA 1
ATOM 3107 C C . PRO A 1 389 ? 9.515 -34.571 14.605 1.00 88.56 389 PRO A C 1
ATOM 3109 O O . PRO A 1 389 ? 8.840 -35.166 13.758 1.00 88.56 389 PRO A O 1
ATOM 3112 N N . VAL A 1 390 ? 10.837 -34.436 14.498 1.00 84.38 390 VAL A N 1
ATOM 3113 C CA . VAL A 1 390 ? 11.608 -35.091 13.437 1.00 84.38 390 VAL A CA 1
ATOM 3114 C C . VAL A 1 390 ? 11.756 -36.567 13.800 1.00 84.38 390 VAL A C 1
ATOM 3116 O O . VAL A 1 390 ? 12.328 -36.906 14.830 1.00 84.38 390 VAL A O 1
ATOM 3119 N N . ALA A 1 391 ? 11.246 -37.465 12.957 1.00 67.75 391 ALA A N 1
ATOM 3120 C CA . ALA A 1 391 ? 11.424 -38.897 13.165 1.00 67.75 391 ALA A CA 1
ATOM 3121 C C . ALA A 1 391 ? 12.887 -39.290 12.892 1.00 67.75 391 ALA A C 1
ATOM 3123 O O . ALA A 1 391 ? 13.293 -39.446 11.737 1.00 67.75 391 ALA A O 1
ATOM 3124 N N . THR A 1 392 ? 13.686 -39.474 13.943 1.00 58.69 392 THR A N 1
ATOM 3125 C CA . THR A 1 392 ? 14.988 -40.138 13.845 1.00 58.69 392 THR A CA 1
ATOM 3126 C C . THR A 1 392 ? 14.746 -41.626 13.585 1.00 58.69 392 THR A C 1
ATOM 3128 O O . THR A 1 392 ? 14.161 -42.348 14.396 1.00 58.69 392 THR A O 1
ATOM 3131 N N . LYS A 1 393 ? 15.166 -42.125 12.413 1.00 50.94 393 LYS A N 1
ATOM 3132 C CA . LYS A 1 393 ? 15.297 -43.575 12.224 1.00 50.94 393 LYS A CA 1
ATOM 3133 C C . LYS A 1 393 ? 16.326 -44.037 13.251 1.00 50.94 393 LYS A C 1
ATOM 3135 O O . LYS A 1 393 ? 17.485 -43.663 13.126 1.00 50.94 393 LYS A O 1
ATOM 3140 N N . LYS A 1 394 ? 15.905 -44.821 14.249 1.00 44.56 394 LYS A N 1
ATOM 3141 C CA . LYS A 1 394 ? 16.797 -45.501 15.198 1.00 44.56 394 LYS A CA 1
ATOM 3142 C C . LYS A 1 394 ? 17.779 -46.391 14.425 1.00 44.56 394 LYS A C 1
ATOM 3144 O O . LYS A 1 394 ? 17.493 -47.555 14.159 1.00 44.56 394 LYS A O 1
ATOM 3149 N N . GLY A 1 395 ? 18.907 -45.819 14.020 1.00 45.03 395 GLY A N 1
ATOM 3150 C CA . GLY A 1 395 ? 20.100 -46.553 13.642 1.00 45.03 395 GLY A CA 1
ATOM 3151 C C . GLY A 1 395 ? 20.733 -47.072 14.922 1.00 45.03 395 GLY A C 1
ATOM 3152 O O . GLY A 1 395 ? 21.042 -46.304 15.826 1.00 45.03 395 GLY A O 1
ATOM 3153 N N . ILE A 1 396 ? 20.844 -48.389 15.022 1.00 45.56 396 ILE A N 1
ATOM 3154 C CA . ILE A 1 396 ? 21.573 -49.072 16.085 1.00 45.56 396 ILE A CA 1
ATOM 3155 C C . ILE A 1 396 ? 23.036 -48.599 16.003 1.00 45.56 396 ILE A C 1
ATOM 3157 O O . ILE A 1 396 ? 23.660 -48.767 14.959 1.00 45.56 396 ILE A O 1
ATOM 3161 N N . ASN A 1 397 ? 23.548 -48.039 17.103 1.00 46.62 397 ASN A N 1
ATOM 3162 C CA . ASN A 1 397 ? 24.935 -47.612 17.357 1.00 46.62 397 ASN A CA 1
ATOM 3163 C C . ASN A 1 397 ? 25.355 -46.218 16.850 1.00 46.62 397 ASN A C 1
ATOM 3165 O O . ASN A 1 397 ? 26.034 -46.091 15.833 1.00 46.62 397 ASN A O 1
ATOM 3169 N N . SER A 1 398 ? 25.082 -45.191 17.657 1.00 40.91 398 SER A N 1
ATOM 3170 C CA . SER A 1 398 ? 25.986 -44.042 17.829 1.00 40.91 398 SER A CA 1
ATOM 3171 C C . SER A 1 398 ? 25.654 -43.325 19.143 1.00 40.91 398 SER A C 1
ATOM 3173 O O . SER A 1 398 ? 24.594 -42.711 19.247 1.00 40.91 398 SER A O 1
ATOM 3175 N N . ASP A 1 399 ? 26.555 -43.401 20.125 1.00 43.59 399 ASP A N 1
ATOM 3176 C CA . ASP A 1 399 ? 26.450 -42.829 21.486 1.00 43.59 399 ASP A CA 1
ATOM 3177 C C . ASP A 1 399 ? 26.469 -41.279 21.546 1.00 43.59 399 ASP A C 1
ATOM 3179 O O . ASP A 1 399 ? 26.609 -40.703 22.618 1.00 43.59 399 ASP A O 1
ATOM 3183 N N . ASP A 1 400 ? 26.256 -40.584 20.423 1.00 43.34 400 ASP A N 1
ATOM 3184 C CA . ASP A 1 400 ? 26.185 -39.112 20.346 1.00 43.34 400 ASP A CA 1
ATOM 3185 C C . ASP A 1 400 ? 24.736 -38.578 20.186 1.00 43.34 400 ASP A C 1
ATOM 3187 O O . ASP A 1 400 ? 24.510 -37.407 19.874 1.00 43.34 400 ASP A O 1
ATOM 3191 N N . SER A 1 401 ? 23.714 -39.423 20.388 1.00 49.34 401 SER A N 1
ATOM 3192 C CA . SER A 1 401 ? 22.314 -39.156 20.001 1.00 49.34 401 SER A CA 1
ATOM 3193 C C . SER A 1 401 ? 21.433 -38.419 21.027 1.00 49.34 401 SER A C 1
ATOM 3195 O O . SER A 1 401 ? 20.209 -38.428 20.883 1.00 49.34 401 SER A O 1
ATOM 3197 N N . GLU A 1 402 ? 21.980 -37.805 22.080 1.00 47.28 402 GLU A N 1
ATOM 3198 C CA . GLU A 1 402 ? 21.139 -37.115 23.080 1.00 47.28 402 GLU A CA 1
ATOM 3199 C C . GLU A 1 402 ? 20.557 -35.782 22.569 1.00 47.28 402 GLU A C 1
ATOM 3201 O O . GLU A 1 402 ? 19.475 -35.387 22.993 1.00 47.28 402 GLU A O 1
ATOM 3206 N N . ASN A 1 403 ? 21.190 -35.128 21.586 1.00 50.53 403 ASN A N 1
ATOM 3207 C CA . ASN A 1 403 ? 20.759 -33.806 21.099 1.00 50.53 403 ASN A CA 1
ATOM 3208 C C . ASN A 1 403 ? 19.803 -33.827 19.886 1.00 50.53 403 ASN A C 1
ATOM 3210 O O . ASN A 1 403 ? 19.260 -32.782 19.524 1.00 50.53 403 ASN A O 1
ATOM 3214 N N . GLU A 1 404 ? 19.583 -34.977 19.238 1.00 53.59 404 GLU A N 1
ATOM 3215 C CA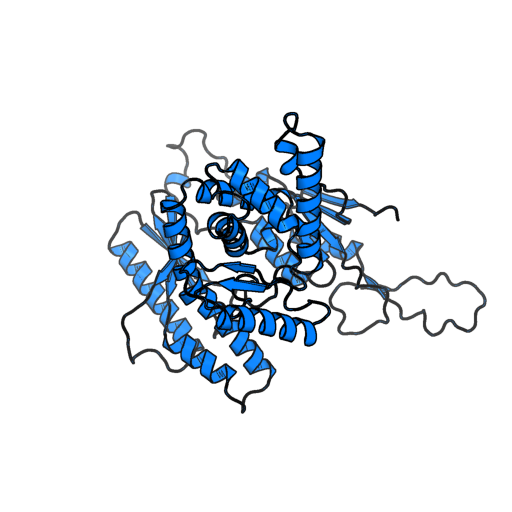 . GLU A 1 404 ? 18.727 -35.064 18.037 1.00 53.59 404 GLU A CA 1
ATOM 3216 C C . GLU A 1 404 ? 17.260 -35.416 18.335 1.00 53.59 404 GLU A C 1
ATOM 3218 O O . GLU A 1 404 ? 16.396 -35.174 17.491 1.00 53.59 404 GLU A O 1
ATOM 3223 N N . ASN A 1 405 ? 16.950 -35.934 19.530 1.00 57.16 405 ASN A N 1
ATOM 3224 C CA . ASN A 1 405 ? 15.593 -36.376 19.883 1.00 57.16 405 ASN A CA 1
ATOM 3225 C C . ASN A 1 405 ? 14.607 -35.225 20.169 1.00 57.16 405 ASN A C 1
ATOM 3227 O O . ASN A 1 405 ? 13.399 -35.450 20.137 1.00 57.16 405 ASN A O 1
ATOM 3231 N N . ASP A 1 406 ? 15.099 -33.996 20.358 1.00 73.50 406 ASP A N 1
ATOM 3232 C CA . ASP A 1 406 ? 14.281 -32.808 20.660 1.00 73.50 406 ASP A CA 1
ATOM 3233 C C . ASP A 1 406 ? 14.101 -31.862 19.458 1.00 73.50 406 ASP A C 1
ATOM 3235 O O . ASP A 1 406 ? 13.609 -30.732 19.593 1.00 73.50 406 ASP A O 1
ATOM 3239 N N . LEU A 1 407 ? 14.518 -32.294 18.263 1.00 84.25 407 LEU A N 1
ATOM 3240 C CA . LEU A 1 407 ? 14.382 -31.498 17.050 1.00 84.25 407 LEU A CA 1
ATOM 3241 C C . LEU A 1 407 ? 12.954 -31.551 16.506 1.00 84.25 407 LEU A C 1
ATOM 3243 O O . LEU A 1 407 ? 12.373 -32.609 16.260 1.00 84.25 407 LEU A O 1
ATOM 3247 N N . VAL A 1 408 ? 12.419 -30.367 16.232 1.00 87.44 408 VAL A N 1
ATOM 3248 C CA . VAL A 1 408 ? 11.125 -30.173 15.590 1.00 87.44 408 VAL A CA 1
ATOM 3249 C C . VAL A 1 408 ? 11.291 -29.479 14.243 1.00 87.44 408 VAL A C 1
ATOM 3251 O O . VAL A 1 408 ? 12.167 -28.630 14.048 1.00 87.44 408 VAL A O 1
ATOM 3254 N N . GLU A 1 409 ? 10.434 -29.838 13.294 1.00 88.56 409 GLU A N 1
ATOM 3255 C CA . GLU A 1 409 ? 10.355 -29.229 11.968 1.00 88.56 409 GLU A CA 1
ATOM 3256 C C . GLU A 1 409 ? 8.960 -28.669 11.702 1.00 88.56 409 GLU A C 1
ATOM 3258 O O . GLU A 1 409 ? 7.983 -29.108 12.300 1.00 88.56 409 GLU A O 1
ATOM 3263 N N . VAL A 1 410 ? 8.855 -27.670 10.824 1.00 89.12 410 VAL A N 1
ATOM 3264 C CA . VAL A 1 410 ? 7.563 -27.048 10.502 1.00 89.12 410 VAL A CA 1
ATOM 3265 C C . VAL A 1 410 ? 6.619 -28.097 9.934 1.00 89.12 410 VAL A C 1
ATOM 3267 O O . VAL A 1 410 ? 6.950 -28.788 8.964 1.00 89.12 410 VAL A O 1
ATOM 3270 N N . ASN A 1 411 ? 5.420 -28.187 10.501 1.00 91.25 411 ASN A N 1
ATOM 3271 C CA . ASN A 1 411 ? 4.396 -29.093 10.016 1.00 91.25 411 ASN A CA 1
ATOM 3272 C C . ASN A 1 411 ? 3.685 -28.483 8.800 1.00 91.25 411 ASN A C 1
ATOM 3274 O O . ASN A 1 411 ? 2.577 -27.957 8.895 1.00 91.25 411 ASN A O 1
ATOM 3278 N N . ARG A 1 412 ? 4.362 -28.532 7.647 1.00 91.69 412 ARG A N 1
ATOM 3279 C CA . ARG A 1 412 ? 3.873 -27.947 6.388 1.00 91.69 412 ARG A CA 1
ATOM 3280 C C . ARG A 1 412 ? 2.507 -28.504 5.985 1.00 91.69 412 ARG A C 1
ATOM 3282 O O . ARG A 1 412 ? 1.656 -27.744 5.549 1.00 91.69 412 ARG A O 1
ATOM 3289 N N . GLU A 1 413 ? 2.288 -29.805 6.165 1.00 91.81 413 GLU A N 1
ATOM 3290 C CA . GLU A 1 413 ? 1.018 -30.469 5.846 1.00 91.81 413 GLU A CA 1
ATOM 3291 C C . GLU A 1 413 ? -0.132 -29.947 6.713 1.00 91.81 413 GLU A C 1
ATOM 3293 O O . GLU A 1 413 ? -1.183 -29.606 6.178 1.00 91.81 413 GLU A O 1
ATOM 3298 N N . ALA A 1 414 ? 0.079 -29.814 8.029 1.00 92.56 414 ALA A N 1
ATOM 3299 C CA . ALA A 1 414 ? -0.945 -29.274 8.923 1.00 92.56 414 ALA A CA 1
ATOM 3300 C C . ALA A 1 414 ? -1.270 -27.811 8.607 1.00 92.56 414 ALA A C 1
ATOM 3302 O O . ALA A 1 414 ? -2.442 -27.468 8.519 1.00 92.56 414 ALA A O 1
ATOM 3303 N N . ILE A 1 415 ? -0.255 -26.975 8.356 1.00 93.50 415 ILE A N 1
ATOM 3304 C CA . ILE A 1 415 ? -0.468 -25.569 7.976 1.00 93.50 415 ILE A CA 1
ATOM 3305 C C . ILE A 1 415 ? -1.314 -25.478 6.701 1.00 93.50 415 ILE A C 1
ATOM 3307 O O . ILE A 1 415 ? -2.258 -24.700 6.640 1.00 93.50 415 ILE A O 1
ATOM 3311 N N . LEU A 1 416 ? -1.025 -26.292 5.682 1.00 94.94 416 LEU A N 1
ATOM 3312 C CA . LEU A 1 416 ? -1.809 -26.282 4.444 1.00 94.94 416 LEU A CA 1
ATOM 3313 C C . LEU A 1 416 ? -3.237 -26.807 4.644 1.00 94.94 416 LEU A C 1
ATOM 3315 O O . LEU A 1 416 ? -4.164 -26.279 4.034 1.00 94.94 416 LEU A O 1
ATOM 3319 N N . ALA A 1 417 ? -3.430 -27.803 5.512 1.00 94.25 417 ALA A N 1
ATOM 3320 C CA . ALA A 1 417 ? -4.759 -28.291 5.875 1.00 94.25 417 ALA A CA 1
ATOM 3321 C C . ALA A 1 417 ? -5.571 -27.239 6.654 1.00 94.25 417 ALA A C 1
ATOM 3323 O O . ALA A 1 417 ? -6.768 -27.084 6.412 1.00 94.25 417 ALA A O 1
ATOM 3324 N N . GLU A 1 418 ? -4.931 -26.484 7.549 1.00 94.75 418 GLU A N 1
ATOM 3325 C CA . GLU A 1 418 ? -5.551 -25.352 8.241 1.00 94.75 418 GLU A CA 1
ATOM 3326 C C . GLU A 1 418 ? -5.934 -24.240 7.258 1.00 94.75 418 GLU A C 1
ATOM 3328 O O . GLU A 1 418 ? -7.060 -23.759 7.312 1.00 94.75 418 GLU A O 1
ATOM 3333 N N . ILE A 1 419 ? -5.056 -23.892 6.309 1.00 95.06 419 ILE A N 1
ATOM 3334 C CA . ILE A 1 419 ? -5.351 -22.908 5.252 1.00 95.06 419 ILE A CA 1
ATOM 3335 C C . ILE A 1 419 ? -6.552 -23.350 4.407 1.00 95.06 419 ILE A C 1
ATOM 3337 O O . ILE A 1 419 ? -7.442 -22.542 4.145 1.00 95.06 419 ILE A O 1
ATOM 3341 N N . ALA A 1 420 ? -6.610 -24.626 4.010 1.00 94.94 420 ALA A N 1
ATOM 3342 C CA . ALA A 1 420 ? -7.757 -25.174 3.285 1.00 94.94 420 ALA A CA 1
ATOM 3343 C C . ALA A 1 420 ? -9.047 -25.074 4.113 1.00 94.94 420 ALA A C 1
ATOM 3345 O 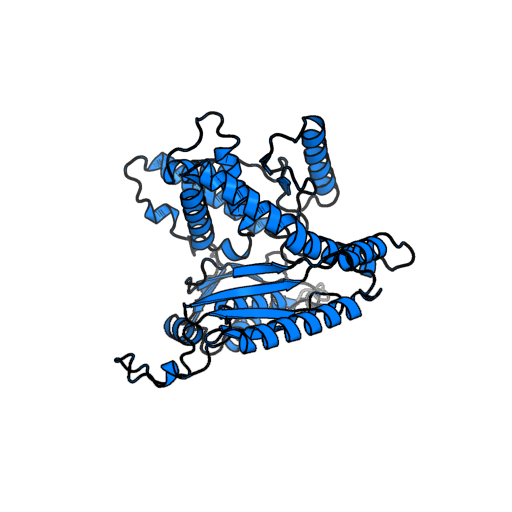O . ALA A 1 420 ? -10.089 -24.675 3.600 1.00 94.94 420 ALA A O 1
ATOM 3346 N N . ARG A 1 421 ? -8.972 -25.380 5.413 1.00 94.00 421 ARG A N 1
ATOM 3347 C CA . ARG A 1 421 ? -10.115 -25.289 6.328 1.00 94.00 421 ARG A CA 1
ATOM 3348 C C . ARG A 1 421 ? -10.578 -23.846 6.555 1.00 94.00 421 ARG A C 1
ATOM 3350 O O . ARG A 1 421 ? -11.781 -23.627 6.620 1.00 94.00 421 ARG A O 1
ATOM 3357 N N . LEU A 1 422 ? -9.656 -22.891 6.693 1.00 93.38 422 LEU A N 1
ATOM 3358 C CA . LEU A 1 422 ? -9.970 -21.465 6.848 1.00 93.38 422 LEU A CA 1
ATOM 3359 C C . LEU A 1 422 ? -10.632 -20.903 5.588 1.00 93.38 422 LEU A C 1
ATOM 3361 O O . LEU A 1 422 ? -11.599 -20.157 5.683 1.00 93.38 422 LEU A O 1
ATOM 3365 N N . GLY A 1 423 ? -10.130 -21.286 4.413 1.00 89.88 423 GLY A N 1
ATOM 3366 C CA . GLY A 1 423 ? -10.699 -20.859 3.137 1.00 89.88 423 GLY A CA 1
ATOM 3367 C C . GLY A 1 423 ? -12.053 -21.495 2.811 1.00 89.88 423 GLY A C 1
ATOM 3368 O O . GLY A 1 423 ? -12.834 -20.904 2.066 1.00 89.88 423 GLY A O 1
ATOM 3369 N N . GLY A 1 424 ? -12.347 -22.675 3.368 1.00 91.38 424 GLY A N 1
ATOM 3370 C CA . GLY A 1 424 ? -13.604 -23.389 3.143 1.00 91.38 424 GLY A CA 1
ATOM 3371 C C . GLY A 1 424 ? -13.894 -23.574 1.652 1.00 91.38 424 GLY A C 1
ATOM 3372 O O . GLY A 1 424 ? -12.996 -23.890 0.873 1.00 91.38 424 GLY A O 1
ATOM 3373 N N . ASP A 1 425 ? -15.135 -23.303 1.250 1.00 89.31 425 ASP A N 1
ATOM 3374 C CA . ASP A 1 425 ? -15.587 -23.452 -0.140 1.00 89.31 425 ASP A CA 1
ATOM 3375 C C . ASP A 1 425 ? -14.918 -22.463 -1.114 1.00 89.31 425 ASP A C 1
ATOM 3377 O O . ASP A 1 425 ? -14.960 -22.665 -2.325 1.00 89.31 425 ASP A O 1
ATOM 3381 N N . VAL A 1 426 ? -14.275 -21.395 -0.618 1.00 90.06 426 VAL A N 1
ATOM 3382 C CA . VAL A 1 426 ? -13.574 -20.421 -1.474 1.00 90.06 426 VAL A CA 1
ATOM 3383 C C . VAL A 1 426 ? -12.299 -21.024 -2.071 1.00 90.06 426 VAL A C 1
ATOM 3385 O O . VAL A 1 426 ? -11.876 -20.607 -3.151 1.00 90.06 426 VAL A O 1
ATOM 3388 N N . VAL A 1 427 ? -11.677 -21.997 -1.399 1.00 94.38 427 VAL A N 1
ATOM 3389 C CA . VAL A 1 427 ? -10.450 -22.652 -1.871 1.00 94.38 427 VAL A CA 1
ATOM 3390 C C . VAL A 1 427 ? -10.812 -23.876 -2.706 1.00 94.38 427 VAL A C 1
ATOM 3392 O O . VAL A 1 427 ? -11.245 -24.898 -2.186 1.00 94.38 427 VAL A O 1
ATOM 3395 N N . GLU A 1 428 ? -10.568 -23.796 -4.013 1.00 94.19 428 GLU A N 1
ATOM 3396 C CA . GLU A 1 428 ? -10.822 -24.896 -4.950 1.00 94.19 428 GLU A CA 1
ATOM 3397 C C . GLU A 1 428 ? -9.728 -25.969 -4.863 1.00 94.19 428 GLU A C 1
ATOM 3399 O O . GLU A 1 428 ? -10.001 -27.170 -4.857 1.00 94.19 428 GLU A O 1
ATOM 3404 N N . LYS A 1 429 ? -8.459 -25.545 -4.814 1.00 95.06 429 LYS A N 1
ATOM 3405 C CA . LYS A 1 429 ? -7.306 -26.454 -4.833 1.00 95.06 429 LYS A CA 1
ATOM 3406 C C . LYS A 1 429 ? -6.075 -25.804 -4.213 1.00 95.06 429 LYS A C 1
ATOM 3408 O O . LYS A 1 429 ? -5.776 -24.648 -4.488 1.00 95.06 429 LYS A O 1
ATOM 3413 N N . ILE A 1 430 ? -5.285 -26.587 -3.479 1.00 96.31 430 ILE A N 1
ATOM 3414 C CA . ILE A 1 430 ? -3.922 -26.216 -3.075 1.00 96.31 430 ILE A CA 1
ATOM 3415 C C . ILE A 1 430 ? -2.924 -27.113 -3.813 1.00 96.31 430 ILE A C 1
ATOM 3417 O O . ILE A 1 430 ? -2.964 -28.337 -3.703 1.00 96.31 430 ILE A O 1
ATOM 3421 N N . GLU A 1 431 ? -2.029 -26.509 -4.588 1.00 95.12 431 GLU A N 1
ATOM 3422 C CA . GLU A 1 431 ? -0.952 -27.184 -5.310 1.00 95.12 431 GLU A CA 1
ATOM 3423 C C . GLU A 1 431 ? 0.387 -26.922 -4.622 1.00 95.12 431 GLU A C 1
ATOM 3425 O O . GLU A 1 431 ? 0.808 -25.776 -4.468 1.00 95.12 431 GLU A O 1
ATOM 3430 N N . ILE A 1 432 ? 1.069 -27.998 -4.230 1.00 93.56 432 ILE A N 1
ATOM 3431 C CA . ILE A 1 432 ? 2.406 -27.941 -3.639 1.00 93.56 432 ILE A CA 1
ATOM 3432 C C . ILE A 1 432 ? 3.419 -28.215 -4.743 1.00 93.56 432 ILE A C 1
ATOM 3434 O O . ILE A 1 432 ? 3.414 -29.285 -5.355 1.00 93.56 432 ILE A O 1
ATOM 3438 N N . ARG A 1 433 ? 4.316 -27.263 -4.978 1.00 84.50 433 ARG A N 1
ATOM 3439 C CA . ARG A 1 433 ? 5.433 -27.416 -5.903 1.00 84.50 433 ARG A CA 1
ATOM 3440 C C . ARG A 1 433 ? 6.695 -27.628 -5.087 1.00 84.50 433 ARG A C 1
ATOM 3442 O O . ARG A 1 433 ? 7.269 -26.701 -4.533 1.00 84.50 433 ARG A O 1
ATOM 3449 N N . SER A 1 434 ? 7.127 -28.882 -5.001 1.00 59.81 434 SER A N 1
ATOM 3450 C CA . SER A 1 434 ? 8.470 -29.183 -4.518 1.00 59.81 434 SER A CA 1
ATOM 3451 C C . SER A 1 434 ? 9.467 -28.583 -5.504 1.00 59.81 434 SER A C 1
ATOM 3453 O O . SER A 1 434 ? 9.543 -29.042 -6.644 1.00 59.81 434 SER A O 1
ATOM 3455 N N . VAL A 1 435 ? 10.250 -27.594 -5.070 1.00 46.12 435 VAL A N 1
ATOM 3456 C CA . VAL A 1 435 ? 11.485 -27.219 -5.764 1.00 46.12 435 VAL A CA 1
ATOM 3457 C C . VAL A 1 435 ? 12.339 -28.485 -5.831 1.00 46.12 435 VAL A C 1
ATOM 3459 O O . VAL A 1 435 ? 12.818 -28.976 -4.807 1.00 46.12 435 VAL A O 1
ATOM 3462 N N . ALA A 1 436 ? 12.470 -29.072 -7.022 1.00 32.91 436 ALA A N 1
ATOM 3463 C CA . ALA A 1 436 ? 13.583 -29.967 -7.293 1.00 32.91 436 ALA A CA 1
ATOM 3464 C C . ALA A 1 436 ? 14.843 -29.131 -7.042 1.00 32.91 436 ALA A C 1
ATOM 3466 O O . ALA A 1 436 ? 15.051 -28.129 -7.725 1.00 32.91 436 ALA A O 1
ATOM 3467 N N . LYS A 1 437 ? 15.558 -29.467 -5.965 1.00 32.38 437 LYS A N 1
ATOM 3468 C CA . LYS A 1 437 ? 16.817 -28.825 -5.581 1.00 32.38 437 LYS A CA 1
ATOM 3469 C C . LYS A 1 437 ? 17.821 -28.844 -6.721 1.00 32.38 437 LYS A C 1
ATOM 3471 O O . LYS A 1 437 ? 17.902 -29.897 -7.392 1.00 32.38 437 LYS A O 1
#

InterPro domains:
  IPR005554 NOL6/Upt22 [PTHR17972] (1-432)
  IPR035369 Nrap protein, domain 4 [PF17405] (1-126)
  IPR035370 Nrap protein, domain 5 [PF17406] (129-289)
  IPR035371 Nrap protein, domain 6 [PF17407] (291-430)

Foldseek 3Di:
DEDEDEDPDDPPQDLDLLSNLVVQVVVLVVVQVVCCVPDPQKHKDKDADPDPDSNANGIWIWIAGNVRDIYTYGYDDPSSLVSLVCQLPDPVDDPVSNLVSVLRNLVNCLRHPVVVVLVVLLVVVCVVQVLLVLLLVVQLLLCQLQLNNVQFFSSVSSLLLQCCQVVVPPDHRDNHSVVSNLVSLVCLLPDPQLQDAAERESPVPQDPVLRVVLNVLSVVVCVVCVVCQAPRHFYHYNRGSNRCSRQADSSGGGDGNVSSVVSNVLSNVLNVQCVVCPPVDPPVVSSHYDLQPFQKKWFFDLVVLVCVQVVNPVDDADPDPVPGPCVPPDPDGNDDRVVVVLVVVCCVLCVQQKDWGHGDSSDRMITIHGDPVQAKDFDDPPDSAAKDFDDDPPDPDDPPPPPRRRIIHHPPVVSVVVSCVSCDNRTPDMDGDDPPD

Secondary structure (DSSP, 8-state):
-EEEE-PPP-TTS-SSHHHHHHHHHHHHHHHHHHHHHH-TTEEEEEEEP--SSTTS--EEEEEEETTS-EEEEEE--HHHHHHHHHHHH-TTS-HHHHHHHHHHHHHHHIIIIIHHHHHHHHHHHHHH-TTHHHHHHHHHHHHHHTT-GGGS-HHHHHHHHHHHHHS-TTSPPPSSHHHHHHHHHHHHHH--TTT--EEE-TTS---HHHHHHHHHHHHHHHHH-TT-SS-S--EEETTB-SS-TTTEETTEE-S-HHHHHHHHHHHHHHHHHHHHHGGG--GGGGG---GGG-SEEEEE-HHHHHHHHTT--S----SSTTS-GGGGSPPPP-PPPHHHHHHHHHHHHHTTTEEEE--STT--EEEEEE-TT---EE--TT-SS-EEE------S--TTTTTTTTEEEE-HHHHHHHHHHHHGGGEEEEEE-----

Sequence (437 aa):
MDVVIFFEASGKWPDNLAAIQRTKVAILLKIGSLLEESKPGVTTHIGLEDAKRDIENLAFLDVIYDSSAAFRLRIHSDLEETLLERRTKDKTLEQHVRTEGAQLLATVKRLYTHLPLHTQVITTFCNRFSALSPTIRLLKQWFNSHKLGSHFLEEFVELVALHIFLEPYPWQAPSSAMAGFLRALSFLSRWDWRVEPLIVDSSESLSAVDRNAIETRLEAWRKIDPNMNRTTLFVATSHDTSGTTFTFNNGDPSPSKVVATRMTTLARSACKLVKDAGLELDLRSLFQPSLREYDVLIYLDTKLVKGIVRGDDGTKSSQFKNLDARTSQTPLPLAHHPITAFLKELNQLYAGPLVFFHGAPDDHIIAAIWNPQIQRRSFRVNLPCSFKPVATKKGINSDDSENENDLVEVNREAILAEIARLGGDVVEKIEIRSVAK

Radius of gyration: 24.96 Å; chains: 1; bounding box: 65×73×64 Å

pLDDT: mean 88.23, std 13.56, range [32.38, 98.62]

Organism: Phaeoacremonium minimum (strain UCR-PA7) (NCBI:txid1286976)